Protein AF-A0A964Z6L9-F1 (afdb_monomer_lite)

pLDDT: mean 87.86, std 14.11, range [30.58, 98.31]

Secondary structure (DSSP, 8-state):
-----------------THHHHHHHTTTSPPPPPPPEEEEE-STT-EEEETTSS-EEE--TTSEEEEE--S-EEEE-TTB--EEE--SSEEE--PPBPPSS--TTPPPPPHHHHHHHHHHHHHHHHTSTTTTTTT-HHHHHHHHHHHHH-GGGHHHHHHHH-TTS-TTTTTT--GGG--STTSSS-HHHHHHEEEE-GGGBBTB-GGGTEEE---SSS--EEES-S---SSSEEE-GGGG-HHHHHHHHEEEETTEEEEEHHHHHHTSHHHHTT--HHHHHTTT-TT----S---EEEEEEEEETTEEEEEEEEE--S-SS-BT-SSTT-EEEEEEEETTEEEEEEEEEEEPSSGGG--EEEE-PBPTTPPEEEEEEPPTT--EEEEEEEEES-TT-GGG-EEEEEEEEE-

Radius of gyration: 30.62 Å; chains: 1; bounding box: 69×110×75 Å

Structure (mmCIF, N/CA/C/O backbone):
data_AF-A0A964Z6L9-F1
#
_entry.id   AF-A0A964Z6L9-F1
#
loop_
_atom_site.group_PDB
_atom_site.id
_atom_site.type_symbol
_atom_site.label_atom_id
_atom_site.label_alt_id
_atom_site.label_comp_id
_atom_site.label_asym_id
_atom_site.label_entity_id
_atom_site.label_seq_id
_atom_site.pdbx_PDB_ins_code
_atom_site.Cartn_x
_atom_site.Cartn_y
_atom_site.Cartn_z
_atom_site.occupancy
_atom_site.B_iso_or_equiv
_atom_site.auth_seq_id
_atom_site.auth_comp_id
_atom_site.auth_asym_id
_atom_site.auth_atom_id
_atom_site.pdbx_PDB_model_num
ATOM 1 N N . MET A 1 1 ? -45.376 83.317 0.426 1.00 34.62 1 MET A N 1
ATOM 2 C CA . MET A 1 1 ? -44.107 84.054 0.631 1.00 34.62 1 MET A CA 1
ATOM 3 C C . MET A 1 1 ? -43.036 83.016 0.926 1.00 34.62 1 MET A C 1
ATOM 5 O O . MET A 1 1 ? -43.216 82.331 1.920 1.00 34.62 1 MET A O 1
ATOM 9 N N . ARG A 1 2 ? -41.982 82.784 0.137 1.00 35.28 2 ARG A N 1
ATOM 10 C CA . ARG A 1 2 ? -41.525 83.241 -1.207 1.00 35.28 2 ARG A CA 1
ATOM 11 C C . ARG A 1 2 ? -41.020 81.946 -1.938 1.00 35.28 2 ARG A C 1
ATOM 13 O O . ARG A 1 2 ? -40.808 80.963 -1.239 1.00 35.28 2 ARG A O 1
ATOM 20 N N . GLN A 1 3 ? -41.036 81.758 -3.268 1.00 30.58 3 GLN A N 1
ATOM 21 C CA . GLN A 1 3 ? -40.054 82.269 -4.261 1.00 30.58 3 GLN A CA 1
ATOM 22 C C . GLN A 1 3 ? -38.593 82.180 -3.735 1.00 30.58 3 GLN A C 1
ATOM 24 O O . GLN A 1 3 ? -38.354 82.682 -2.641 1.00 30.58 3 GLN A O 1
ATOM 29 N N . GLU A 1 4 ? -37.572 81.563 -4.353 1.00 35.84 4 GLU A N 1
ATOM 30 C CA . GLU A 1 4 ? -37.291 80.914 -5.668 1.00 35.84 4 GLU A CA 1
ATOM 31 C C . GLU A 1 4 ? -36.112 79.886 -5.457 1.00 35.84 4 GLU A C 1
ATOM 33 O O . GLU A 1 4 ? -35.679 79.746 -4.313 1.00 35.84 4 GLU A O 1
ATOM 38 N N . ASP A 1 5 ? -35.538 79.086 -6.383 1.00 33.53 5 ASP A N 1
ATOM 39 C CA . ASP A 1 5 ? -35.621 78.963 -7.861 1.00 33.53 5 ASP A CA 1
ATOM 40 C C . ASP A 1 5 ? -35.208 77.547 -8.406 1.00 33.53 5 ASP A C 1
ATOM 42 O O . ASP A 1 5 ? -34.953 76.619 -7.636 1.00 33.53 5 ASP A O 1
ATOM 46 N N . LEU A 1 6 ? -35.088 77.406 -9.738 1.00 31.48 6 LEU A N 1
ATOM 47 C CA . LEU A 1 6 ? -34.403 76.367 -10.555 1.00 31.48 6 LEU A CA 1
ATOM 48 C C . LEU A 1 6 ? -33.521 77.078 -11.634 1.00 31.48 6 LEU A C 1
ATOM 50 O O . LEU A 1 6 ? -33.659 78.290 -11.764 1.00 31.48 6 LEU A O 1
ATOM 54 N N . PRO A 1 7 ? -32.741 76.424 -12.539 1.00 51.53 7 PRO A N 1
ATOM 55 C CA . PRO A 1 7 ? -32.040 75.121 -12.536 1.00 51.53 7 PRO A CA 1
ATOM 56 C C . PRO A 1 7 ? -30.558 75.178 -13.039 1.00 51.53 7 PRO A C 1
ATOM 58 O O . PRO A 1 7 ? -30.164 76.100 -13.738 1.00 51.53 7 PRO A O 1
ATOM 61 N N . GLU A 1 8 ? -29.786 74.096 -12.861 1.00 34.84 8 GLU A N 1
ATOM 62 C CA . GLU A 1 8 ? -28.625 73.680 -13.697 1.00 34.84 8 GLU A CA 1
ATOM 63 C C . GLU A 1 8 ? -28.384 72.166 -13.463 1.00 34.84 8 GLU A C 1
ATOM 65 O O . GLU A 1 8 ? -28.701 71.670 -12.387 1.00 34.84 8 GLU A O 1
ATOM 70 N N . SER A 1 9 ? -27.841 71.333 -14.360 1.00 35.91 9 SER A N 1
ATOM 71 C CA . SER A 1 9 ? -27.579 71.410 -15.809 1.00 35.91 9 SER A CA 1
ATOM 72 C C . SER A 1 9 ? -27.586 69.969 -16.386 1.00 35.91 9 SER A C 1
ATOM 74 O O . SER A 1 9 ? -27.585 68.989 -15.639 1.00 35.91 9 SER A O 1
ATOM 76 N N . GLN A 1 10 ? -27.653 69.797 -17.713 1.00 45.72 10 GLN A N 1
ATOM 77 C CA . GLN A 1 10 ? -27.764 68.469 -18.348 1.00 45.72 10 GLN A CA 1
ATOM 78 C C . GLN A 1 10 ? -26.408 67.766 -18.535 1.00 45.72 10 GLN A C 1
ATOM 80 O O . GLN A 1 10 ? -25.446 68.389 -18.970 1.00 45.72 10 GLN A O 1
ATOM 85 N N . THR A 1 11 ? -26.371 66.434 -18.409 1.00 40.00 11 THR A N 1
ATOM 86 C CA . THR A 1 11 ? -25.443 65.585 -19.189 1.00 40.00 11 THR A CA 1
ATOM 87 C C . THR A 1 11 ? -26.047 64.201 -19.450 1.00 40.00 11 THR A C 1
ATOM 89 O O . THR A 1 11 ? -26.235 63.398 -18.540 1.00 40.00 11 THR A O 1
ATOM 92 N N . MET A 1 12 ? -26.346 63.894 -20.717 1.00 38.06 12 MET A N 1
ATOM 93 C CA . MET A 1 12 ? -26.778 62.553 -21.129 1.00 38.06 12 MET A CA 1
ATOM 94 C C . MET A 1 12 ? -25.568 61.621 -21.257 1.00 38.06 12 MET A C 1
ATOM 96 O O . MET A 1 12 ? -24.729 61.809 -22.140 1.00 38.06 12 MET A O 1
ATOM 100 N N . SER A 1 13 ? -25.499 60.578 -20.427 1.00 43.12 13 SER A N 1
ATOM 101 C CA . SER A 1 13 ? -24.495 59.521 -20.592 1.00 43.12 13 SER A CA 1
ATOM 102 C C . SER A 1 13 ? -24.862 58.602 -21.762 1.00 43.12 13 SER A C 1
ATOM 104 O O . SER A 1 13 ? -25.957 58.037 -21.808 1.00 43.12 13 SER A O 1
ATOM 106 N N . ARG A 1 14 ? -23.950 58.453 -22.730 1.00 46.06 14 ARG A N 1
ATOM 107 C CA . ARG A 1 14 ? -24.129 57.581 -23.900 1.00 46.06 14 ARG A CA 1
ATOM 108 C C . ARG A 1 14 ? -23.769 56.137 -23.548 1.00 46.06 14 ARG A C 1
ATOM 110 O O . ARG A 1 14 ? -22.592 55.806 -23.429 1.00 46.06 14 ARG A O 1
ATOM 117 N N . LEU A 1 15 ? -24.769 55.261 -23.471 1.00 47.91 15 LEU A N 1
ATOM 118 C CA . LEU A 1 15 ? -24.557 53.812 -23.440 1.00 47.91 15 LEU A CA 1
ATOM 119 C C . LEU A 1 15 ? -24.082 53.322 -24.819 1.00 47.91 15 LEU A C 1
ATOM 121 O O . LEU A 1 15 ? -24.865 53.236 -25.763 1.00 47.91 15 LEU A O 1
ATOM 125 N N . ILE A 1 16 ? -22.794 52.992 -24.928 1.00 52.22 16 ILE A N 1
ATOM 126 C CA . ILE A 1 16 ? -22.222 52.290 -26.086 1.00 52.22 16 ILE A CA 1
ATOM 127 C C . ILE A 1 16 ? -22.441 50.778 -25.880 1.00 52.22 16 ILE A C 1
ATOM 129 O O . ILE A 1 16 ? -22.127 50.272 -24.800 1.00 52.22 16 ILE A O 1
ATOM 133 N N . PRO A 1 17 ? -22.962 50.025 -26.869 1.00 48.56 17 PRO A N 1
ATOM 134 C CA . PRO A 1 17 ? -23.224 48.600 -26.698 1.00 48.56 17 PRO A CA 1
ATOM 135 C C . PRO A 1 17 ? -21.918 47.792 -26.625 1.00 48.56 17 PRO A C 1
ATOM 137 O O . PRO A 1 17 ? -21.133 47.749 -27.573 1.00 48.56 17 PRO A O 1
ATOM 140 N N . LEU A 1 18 ? -21.730 47.085 -25.505 1.00 53.25 18 LEU A N 1
ATOM 141 C CA . LEU A 1 18 ? -20.549 46.272 -25.161 1.00 53.25 18 LEU A CA 1
ATOM 142 C C . LEU A 1 18 ? -20.172 45.169 -26.175 1.00 53.25 18 LEU A C 1
ATOM 144 O O . LEU A 1 18 ? -19.072 44.625 -26.101 1.00 53.25 18 LEU A O 1
ATOM 148 N N . PHE A 1 19 ? -21.040 44.854 -27.139 1.00 48.09 19 PHE A N 1
ATOM 149 C CA . PHE A 1 19 ? -20.823 43.786 -28.121 1.00 48.09 19 PHE A CA 1
ATOM 150 C C . PHE A 1 19 ? -19.698 44.053 -29.138 1.00 48.09 19 PHE A C 1
ATOM 152 O O . PHE A 1 19 ? -19.150 43.095 -29.676 1.00 48.09 19 PHE A O 1
ATOM 159 N N . PHE A 1 20 ? -19.314 45.310 -29.396 1.00 47.28 20 PHE A N 1
ATOM 160 C CA . PHE A 1 20 ? -18.262 45.608 -30.385 1.00 47.28 20 PHE A CA 1
ATOM 161 C C . PHE A 1 20 ? -16.825 45.557 -29.837 1.00 47.28 20 PHE A C 1
ATOM 163 O O . PHE A 1 20 ? -15.901 45.313 -30.613 1.00 47.28 20 PHE A O 1
ATOM 170 N N . LEU A 1 21 ? -16.602 45.733 -28.525 1.00 48.34 21 LEU A N 1
ATOM 171 C CA . LEU A 1 21 ? -15.239 45.695 -27.964 1.00 48.34 21 LEU A CA 1
ATOM 172 C C . LEU A 1 21 ? -14.665 44.274 -27.852 1.00 48.34 21 LEU A C 1
ATOM 174 O O . LEU A 1 21 ? -13.461 44.095 -28.029 1.00 48.34 21 LEU A O 1
ATOM 178 N N . ALA A 1 22 ? -15.501 43.259 -27.606 1.00 48.78 22 ALA A N 1
ATOM 179 C CA . ALA A 1 22 ? -15.040 41.873 -27.477 1.00 48.78 22 ALA A CA 1
ATOM 180 C C . ALA A 1 22 ? -14.385 41.344 -28.772 1.00 48.78 22 ALA A C 1
ATOM 182 O O . ALA A 1 22 ? -13.378 40.641 -28.721 1.00 48.78 22 ALA A O 1
ATOM 183 N N . SER A 1 23 ? -14.917 41.737 -29.933 1.00 50.16 23 SER A N 1
ATOM 184 C CA . SER A 1 23 ? -14.445 41.294 -31.252 1.00 50.16 23 SER A CA 1
ATOM 185 C C . SER A 1 23 ? -13.093 41.895 -31.656 1.00 50.16 23 SER A C 1
ATOM 187 O O . SER A 1 23 ? -12.329 41.258 -32.379 1.00 50.16 23 SER A O 1
ATOM 189 N N . LEU A 1 24 ? -12.782 43.110 -31.188 1.00 49.78 24 LEU A N 1
ATOM 190 C CA . LEU A 1 24 ? -11.546 43.831 -31.519 1.00 49.78 24 LEU A CA 1
ATOM 191 C C . LEU A 1 24 ? -10.354 43.419 -30.642 1.00 49.78 24 LEU A C 1
ATOM 193 O O . LEU A 1 24 ? -9.233 43.362 -31.144 1.00 49.78 24 LEU A O 1
ATOM 197 N N . LEU A 1 25 ? -10.570 43.055 -29.370 1.00 50.56 25 LEU A N 1
ATOM 198 C CA . LEU A 1 25 ? -9.478 42.547 -28.522 1.00 50.56 25 LEU A CA 1
ATOM 199 C C . LEU A 1 25 ? -8.945 41.178 -28.983 1.00 50.56 25 LEU A C 1
ATOM 201 O O . LEU A 1 25 ? -7.762 40.900 -28.802 1.00 50.56 25 LEU A O 1
ATOM 205 N N . ALA A 1 26 ? -9.772 40.351 -29.632 1.00 52.12 26 ALA A N 1
ATOM 206 C CA . ALA A 1 26 ? -9.345 39.055 -30.168 1.00 52.12 26 ALA A CA 1
ATOM 207 C C . ALA A 1 26 ? -8.292 39.162 -31.294 1.00 52.12 26 ALA A C 1
ATOM 209 O O . ALA A 1 26 ? -7.555 38.208 -31.524 1.00 52.12 26 ALA A O 1
ATOM 210 N N . TRP A 1 27 ? -8.197 40.315 -31.971 1.00 54.16 27 TRP A N 1
ATOM 211 C CA . TRP A 1 27 ? -7.223 40.580 -33.043 1.00 54.16 27 TRP A CA 1
ATOM 212 C C . TRP A 1 27 ? -5.925 41.253 -32.564 1.00 54.16 27 TRP A C 1
ATOM 214 O O . TRP A 1 27 ? -4.978 41.362 -33.338 1.00 54.16 27 TRP A O 1
ATOM 224 N N . LEU A 1 28 ? -5.868 41.702 -31.305 1.00 58.41 28 LEU A N 1
ATOM 225 C CA . LEU A 1 28 ? -4.694 42.363 -30.713 1.00 58.41 28 LEU A CA 1
ATOM 226 C C . LEU A 1 28 ? -3.825 41.422 -29.867 1.00 58.41 28 LEU A C 1
ATOM 228 O O . LEU A 1 28 ? -2.717 41.791 -29.478 1.00 58.41 28 LEU A O 1
ATOM 232 N N . LEU A 1 29 ? -4.294 40.201 -29.600 1.00 57.84 29 LEU A N 1
ATOM 233 C CA . LEU A 1 29 ? -3.448 39.148 -29.052 1.00 57.84 29 LEU A CA 1
ATOM 234 C C . LEU A 1 29 ? -2.549 38.604 -30.176 1.00 57.84 29 LEU A C 1
ATOM 236 O O . LEU A 1 29 ? -3.077 38.166 -31.201 1.00 57.84 29 LEU A O 1
ATOM 240 N N . PRO A 1 30 ? -1.210 38.598 -30.018 1.00 63.03 30 PRO A N 1
ATOM 241 C CA . PRO A 1 30 ? -0.343 37.952 -30.994 1.00 63.03 30 PRO A CA 1
ATOM 242 C C . PRO A 1 30 ? -0.731 36.470 -31.104 1.00 63.03 30 PRO A C 1
ATOM 244 O O . PRO A 1 30 ? -1.052 35.852 -30.081 1.00 63.03 30 PRO A O 1
ATOM 247 N N . PRO A 1 31 ? -0.704 35.874 -32.312 1.00 61.44 31 PRO A N 1
ATOM 248 C CA . PRO A 1 31 ? -1.025 34.465 -32.469 1.00 61.44 31 PRO A CA 1
ATOM 249 C C . PRO A 1 31 ? -0.101 33.650 -31.567 1.00 61.44 31 PRO A C 1
ATOM 251 O O . PRO A 1 31 ? 1.120 33.819 -31.617 1.00 61.44 31 PRO A O 1
ATOM 254 N N . SER A 1 32 ? -0.683 32.774 -30.743 1.00 58.72 32 SER A N 1
ATOM 255 C CA . SER A 1 32 ? 0.087 31.882 -29.878 1.00 58.72 32 SER A CA 1
ATOM 256 C C . SER A 1 32 ? 1.152 31.180 -30.728 1.00 58.72 32 SER A C 1
ATOM 258 O O . SER A 1 32 ? 0.800 30.661 -31.796 1.00 58.72 32 SER A O 1
ATOM 260 N N . PRO A 1 33 ? 2.437 31.187 -30.322 1.00 63.31 33 PRO A N 1
ATOM 261 C CA . PRO A 1 33 ? 3.499 30.621 -31.140 1.00 63.31 33 PRO A CA 1
ATOM 262 C C . PRO A 1 33 ? 3.138 29.176 -31.472 1.00 63.31 33 PRO A C 1
ATOM 264 O O . PRO A 1 33 ? 2.861 28.376 -30.575 1.00 63.31 33 PRO A O 1
ATOM 267 N N . ARG A 1 34 ? 3.072 28.857 -32.773 1.00 67.19 34 ARG A N 1
ATOM 268 C CA . ARG A 1 34 ? 2.702 27.509 -33.218 1.00 67.19 34 ARG A CA 1
ATOM 269 C C . ARG A 1 34 ? 3.668 26.520 -32.561 1.00 67.19 34 ARG A C 1
ATOM 271 O O . ARG A 1 34 ? 4.875 26.744 -32.670 1.00 67.19 34 ARG A O 1
ATOM 278 N N . PRO A 1 35 ? 3.180 25.452 -31.903 1.00 71.12 35 PRO A N 1
ATOM 279 C CA . PRO A 1 35 ? 4.064 24.492 -31.263 1.00 71.12 35 PRO A CA 1
ATOM 280 C C . PRO A 1 35 ? 5.038 23.938 -32.303 1.00 71.12 35 PRO A C 1
ATOM 282 O O . PRO A 1 35 ? 4.626 23.445 -33.356 1.00 71.12 35 PRO A O 1
ATOM 285 N N . VAL A 1 36 ? 6.334 24.059 -32.021 1.00 84.06 36 VAL A N 1
ATOM 286 C CA . VAL A 1 36 ? 7.378 23.436 -32.832 1.00 84.06 36 VAL A CA 1
ATOM 287 C C . VAL A 1 36 ? 7.274 21.935 -32.598 1.00 84.06 36 VAL A C 1
ATOM 289 O O . VAL A 1 36 ? 7.329 21.480 -31.457 1.00 84.06 36 VAL A O 1
ATOM 292 N N . TRP A 1 37 ? 7.084 21.166 -33.666 1.00 88.44 37 TRP A N 1
ATOM 293 C CA . TRP A 1 37 ? 6.922 19.717 -33.587 1.00 88.44 37 TRP A CA 1
ATOM 294 C C . TRP A 1 37 ? 8.240 19.015 -33.895 1.00 88.44 37 TRP A C 1
ATOM 296 O O . TRP A 1 37 ? 8.807 19.182 -34.975 1.00 88.44 37 TRP A O 1
ATOM 306 N N . VAL A 1 38 ? 8.690 18.181 -32.964 1.00 89.19 38 VAL A N 1
ATOM 307 C CA . VAL A 1 38 ? 9.816 17.269 -33.144 1.00 89.19 38 VAL A CA 1
ATOM 308 C C . VAL A 1 38 ? 9.285 15.946 -33.681 1.00 89.19 38 VAL A C 1
ATOM 310 O O . VAL A 1 38 ? 8.352 15.353 -33.132 1.00 89.19 38 VAL A O 1
ATOM 313 N N . ARG A 1 39 ? 9.893 15.476 -34.771 1.00 92.19 39 ARG A N 1
ATOM 314 C CA . ARG A 1 39 ? 9.650 14.142 -35.328 1.00 92.19 39 ARG A CA 1
ATOM 315 C C . ARG A 1 39 ? 10.741 13.195 -34.852 1.00 92.19 39 ARG A C 1
ATOM 317 O O . ARG A 1 39 ? 11.868 13.612 -34.584 1.00 92.19 39 ARG A O 1
ATOM 324 N N . GLY A 1 40 ? 10.433 11.910 -34.774 1.00 94.12 40 GLY A N 1
ATOM 325 C CA . GLY A 1 40 ? 11.446 10.939 -34.397 1.00 94.12 40 GLY A CA 1
ATOM 326 C C . GLY A 1 40 ? 11.082 9.501 -34.703 1.00 94.12 40 GLY A C 1
ATOM 327 O O . GLY A 1 40 ? 9.993 9.208 -35.194 1.00 94.12 40 GLY A O 1
ATOM 328 N N . HIS A 1 41 ? 12.036 8.624 -34.402 1.00 96.81 41 HIS A N 1
ATOM 329 C CA . HIS A 1 41 ? 11.893 7.179 -34.482 1.00 96.81 41 HIS A CA 1
ATOM 330 C C . HIS A 1 41 ? 12.166 6.520 -33.126 1.00 96.81 41 HIS A C 1
ATOM 332 O O . HIS A 1 41 ? 13.181 6.799 -32.488 1.00 96.81 41 HIS A O 1
ATOM 338 N N . ALA A 1 42 ? 11.286 5.609 -32.732 1.00 97.44 42 ALA A N 1
ATOM 339 C CA . ALA A 1 42 ? 11.429 4.657 -31.636 1.00 97.44 42 ALA A CA 1
ATOM 340 C C . ALA A 1 42 ? 10.971 3.265 -32.136 1.00 97.44 42 ALA A C 1
ATOM 342 O O . ALA A 1 42 ? 10.427 3.174 -33.237 1.00 97.44 42 ALA A O 1
ATOM 343 N N . PRO A 1 43 ? 11.179 2.163 -31.398 1.00 97.81 43 PRO A N 1
ATOM 344 C CA . PRO A 1 43 ? 10.560 0.878 -31.724 1.00 97.81 43 PRO A CA 1
ATOM 345 C C . PRO A 1 43 ? 9.026 0.997 -31.853 1.00 97.81 43 PRO A C 1
ATOM 347 O O . PRO A 1 43 ? 8.419 1.714 -31.054 1.00 97.81 43 PRO A O 1
ATOM 350 N N . PRO A 1 44 ? 8.384 0.320 -32.826 1.00 98.06 44 PRO A N 1
ATOM 351 C CA . PRO A 1 44 ? 6.930 0.343 -32.987 1.00 98.06 44 PRO A CA 1
ATOM 352 C C . PRO A 1 44 ? 6.180 0.002 -31.696 1.00 98.06 44 PRO A C 1
ATOM 354 O O . PRO A 1 44 ? 6.569 -0.910 -30.967 1.00 98.06 44 PRO A O 1
ATOM 357 N N . GLY A 1 45 ? 5.108 0.741 -31.407 1.00 97.88 45 GLY A N 1
ATOM 358 C CA . GLY A 1 45 ? 4.313 0.576 -30.187 1.00 97.88 45 GLY A CA 1
ATOM 359 C C . GLY A 1 45 ? 4.944 1.141 -28.907 1.00 97.88 45 GLY A C 1
ATOM 360 O O . GLY A 1 45 ? 4.291 1.106 -27.867 1.00 97.88 45 GLY A O 1
ATOM 361 N N . ALA A 1 46 ? 6.167 1.685 -28.947 1.00 98.25 46 ALA A N 1
ATOM 362 C CA . ALA A 1 46 ? 6.759 2.349 -27.786 1.00 98.25 46 ALA A CA 1
ATOM 363 C C . ALA A 1 46 ? 5.986 3.626 -27.415 1.00 98.25 46 ALA A C 1
ATOM 365 O O . ALA A 1 46 ? 5.649 4.439 -28.281 1.00 98.25 46 ALA A O 1
ATOM 366 N N . THR A 1 47 ? 5.762 3.827 -26.118 1.00 98.25 47 THR A N 1
ATOM 367 C CA . THR A 1 47 ? 5.233 5.075 -25.562 1.00 98.25 47 THR A CA 1
ATOM 368 C C . THR A 1 47 ? 6.372 6.079 -25.477 1.00 98.25 47 THR A C 1
ATOM 370 O O . THR A 1 47 ? 7.344 5.852 -24.759 1.00 98.25 47 THR A O 1
ATOM 373 N N . VAL A 1 48 ? 6.258 7.188 -26.203 1.00 97.69 48 VAL A N 1
ATOM 374 C CA . VAL A 1 48 ? 7.247 8.269 -26.249 1.00 97.69 48 VAL A CA 1
ATOM 375 C C . VAL A 1 48 ? 6.691 9.498 -25.534 1.00 97.69 48 VAL A C 1
ATOM 377 O O . VAL A 1 48 ? 5.585 9.940 -25.844 1.00 97.69 48 VAL A O 1
ATOM 380 N N . ARG A 1 49 ? 7.452 10.077 -24.600 1.00 97.19 49 ARG A N 1
ATOM 381 C CA . ARG A 1 49 ? 7.041 11.226 -23.774 1.00 97.19 49 ARG A CA 1
ATOM 382 C C . ARG A 1 49 ? 8.092 12.338 -23.795 1.00 97.19 49 ARG A C 1
ATOM 384 O O . ARG A 1 49 ? 9.287 12.061 -23.683 1.00 97.19 49 ARG A O 1
ATOM 391 N N . VAL A 1 50 ? 7.655 13.601 -23.858 1.00 95.81 50 VAL A N 1
ATOM 392 C CA . VAL A 1 50 ? 8.500 14.743 -23.453 1.00 95.81 50 VAL A CA 1
ATOM 393 C C . VAL A 1 50 ? 8.597 14.716 -21.928 1.00 95.81 50 VAL A C 1
ATOM 395 O O . VAL A 1 50 ? 7.579 14.891 -21.251 1.00 95.81 50 VAL A O 1
ATOM 398 N N . LYS A 1 51 ? 9.789 14.427 -21.398 1.00 95.69 51 LYS A N 1
ATOM 399 C CA . LYS A 1 51 ? 10.014 14.061 -19.989 1.00 95.69 51 LYS A CA 1
ATOM 400 C C . LYS A 1 51 ? 9.385 15.065 -19.015 1.00 95.69 51 LYS A C 1
ATOM 402 O O . LYS A 1 51 ? 9.476 16.269 -19.236 1.00 95.69 51 LYS A O 1
ATOM 407 N N . ASN A 1 52 ? 8.783 14.573 -17.930 1.00 94.31 52 ASN A N 1
ATOM 408 C CA . ASN A 1 52 ? 8.054 15.355 -16.924 1.00 94.31 52 ASN A CA 1
ATOM 409 C C . ASN A 1 52 ? 6.823 16.130 -17.455 1.00 94.31 52 ASN A C 1
ATOM 411 O O . ASN A 1 52 ? 6.348 17.046 -16.785 1.00 94.31 52 ASN A O 1
ATOM 415 N N . THR A 1 53 ? 6.267 15.777 -18.622 1.00 94.62 53 THR A N 1
ATOM 416 C CA . THR A 1 53 ? 5.056 16.425 -19.166 1.00 94.62 53 THR A CA 1
ATOM 417 C C . THR A 1 53 ? 3.958 15.426 -19.538 1.00 94.62 53 THR A C 1
ATOM 419 O O . THR A 1 53 ? 4.184 14.222 -19.684 1.00 94.62 53 THR A O 1
ATOM 422 N N . HIS A 1 54 ? 2.749 15.939 -19.778 1.00 95.06 54 HIS A N 1
ATOM 423 C CA . HIS A 1 54 ? 1.637 15.156 -20.322 1.00 95.06 54 HIS A CA 1
ATOM 424 C C . HIS A 1 54 ? 1.731 14.916 -21.842 1.00 95.06 54 HIS A C 1
ATOM 426 O O . HIS A 1 54 ? 0.903 14.185 -22.382 1.00 95.06 54 HIS A O 1
ATOM 432 N N . HIS A 1 55 ? 2.727 15.475 -22.541 1.00 95.81 55 HIS A N 1
ATOM 433 C CA . HIS A 1 55 ? 2.893 15.282 -23.981 1.00 95.81 55 HIS A CA 1
ATOM 434 C C . HIS A 1 55 ? 3.454 13.890 -24.283 1.00 95.81 55 HIS A C 1
ATOM 436 O O . HIS A 1 55 ? 4.637 13.617 -24.070 1.00 95.81 55 HIS A O 1
ATOM 442 N N . VAL A 1 56 ? 2.576 13.020 -24.782 1.00 96.81 56 VAL A N 1
ATOM 443 C CA . VAL A 1 56 ? 2.839 11.607 -25.059 1.00 96.81 56 VAL A CA 1
ATOM 444 C C . VAL A 1 56 ? 2.323 11.221 -26.448 1.00 96.81 56 VAL A C 1
ATOM 446 O O . VAL A 1 56 ? 1.304 11.734 -26.904 1.00 96.81 56 VAL A O 1
ATOM 449 N N . SER A 1 57 ? 3.040 10.326 -27.121 1.00 96.81 57 SER A N 1
ATOM 450 C CA . SER A 1 57 ? 2.692 9.728 -28.413 1.00 96.81 57 SER A CA 1
ATOM 451 C C . SER A 1 57 ? 3.059 8.250 -28.372 1.00 96.81 57 SER A C 1
ATOM 453 O O . SER A 1 57 ? 4.038 7.878 -27.733 1.00 96.81 57 SER A O 1
ATOM 455 N N . ILE A 1 58 ? 2.330 7.408 -29.097 1.00 97.94 58 ILE A N 1
ATOM 456 C CA . ILE A 1 58 ? 2.765 6.034 -29.379 1.00 97.94 58 ILE A CA 1
ATOM 457 C C . ILE A 1 58 ? 3.501 6.049 -30.725 1.00 97.94 58 ILE A C 1
ATOM 459 O O . ILE A 1 58 ? 3.111 6.794 -31.627 1.00 97.94 58 ILE A O 1
ATOM 463 N N . ALA A 1 59 ? 4.586 5.288 -30.849 1.00 97.88 59 ALA A N 1
ATOM 464 C CA . ALA A 1 59 ? 5.300 5.115 -32.111 1.00 97.88 59 ALA A CA 1
ATOM 465 C C . ALA A 1 59 ? 4.508 4.209 -33.075 1.00 97.88 59 ALA A C 1
ATOM 467 O O . ALA A 1 59 ? 4.051 3.135 -32.680 1.00 97.88 59 ALA A O 1
ATOM 468 N N . ASP A 1 60 ? 4.352 4.630 -34.334 1.00 98.00 60 ASP A N 1
ATOM 469 C CA . ASP A 1 60 ? 3.580 3.901 -35.350 1.00 98.00 60 ASP A CA 1
ATOM 470 C C . ASP A 1 60 ? 4.240 2.571 -35.782 1.00 98.00 60 ASP A C 1
ATOM 472 O O . ASP A 1 60 ? 5.316 2.198 -35.311 1.00 98.00 60 ASP A O 1
ATOM 476 N N . ALA A 1 61 ? 3.617 1.843 -36.715 1.00 97.81 61 ALA A N 1
ATOM 477 C CA . ALA A 1 61 ? 4.152 0.583 -37.249 1.00 97.81 61 ALA A CA 1
ATOM 478 C C . ALA A 1 61 ? 5.538 0.714 -37.930 1.00 97.81 61 ALA A C 1
ATOM 480 O O . ALA A 1 61 ? 6.257 -0.272 -38.060 1.00 97.81 61 ALA A O 1
ATOM 481 N N . HIS A 1 62 ? 5.936 1.927 -38.328 1.00 97.38 62 HIS A N 1
ATOM 482 C CA . HIS A 1 62 ? 7.251 2.273 -38.884 1.00 97.38 62 HIS A CA 1
ATOM 483 C C . HIS A 1 62 ? 8.174 2.921 -37.829 1.00 97.38 62 HIS A C 1
ATOM 485 O O . HIS A 1 62 ? 9.230 3.478 -38.159 1.00 97.38 62 HIS A O 1
ATOM 491 N N . GLY A 1 63 ? 7.764 2.891 -36.559 1.00 97.31 63 GLY A N 1
ATOM 492 C CA . GLY A 1 63 ? 8.457 3.477 -35.423 1.00 97.31 63 GLY A CA 1
ATOM 493 C C . GLY A 1 63 ? 8.371 5.002 -35.330 1.00 97.31 63 GLY A C 1
ATOM 494 O O . GLY A 1 63 ? 9.067 5.595 -34.511 1.00 97.31 63 GLY A O 1
ATOM 495 N N . ARG A 1 64 ? 7.582 5.674 -36.173 1.00 97.44 64 ARG A N 1
ATOM 496 C CA . ARG A 1 64 ? 7.522 7.141 -36.235 1.00 97.44 64 ARG A CA 1
ATOM 497 C C . ARG A 1 64 ? 6.664 7.699 -35.107 1.00 97.44 64 ARG A C 1
ATOM 499 O O . ARG A 1 64 ? 5.588 7.179 -34.828 1.00 97.44 64 ARG A O 1
ATOM 506 N N . PHE A 1 65 ? 7.096 8.808 -34.519 1.00 96.06 65 PHE A N 1
ATOM 507 C CA . PHE A 1 65 ? 6.290 9.598 -33.585 1.00 96.06 65 PHE A CA 1
ATOM 508 C C . PHE A 1 65 ? 6.401 11.097 -33.890 1.00 96.06 65 PHE A C 1
ATOM 510 O O . PHE A 1 65 ? 7.275 11.544 -34.641 1.00 96.06 65 PHE A O 1
ATOM 517 N N . THR A 1 66 ? 5.505 11.896 -33.312 1.00 95.00 66 THR A N 1
ATOM 518 C CA . THR A 1 66 ? 5.566 13.363 -33.365 1.00 95.00 66 THR A CA 1
ATOM 519 C C . THR A 1 66 ? 5.084 13.940 -32.038 1.00 95.00 66 THR A C 1
ATOM 521 O O . THR A 1 66 ? 4.039 13.549 -31.530 1.00 95.00 66 THR A O 1
ATOM 524 N N . LEU A 1 67 ? 5.871 14.848 -31.465 1.00 94.50 67 LEU A N 1
ATOM 525 C CA . LEU A 1 67 ? 5.641 15.471 -30.158 1.00 94.50 67 LEU A CA 1
ATOM 526 C C . LEU A 1 67 ? 6.008 16.960 -30.222 1.00 94.50 67 LEU A C 1
ATOM 528 O O . LEU A 1 67 ? 6.787 17.344 -31.098 1.00 94.50 67 LEU A O 1
ATOM 532 N N . PRO A 1 68 ? 5.479 17.819 -29.333 1.00 93.44 68 PRO A N 1
ATOM 533 C CA . PRO A 1 68 ? 5.986 19.180 -29.213 1.00 93.44 68 PRO A CA 1
ATOM 534 C C . PRO A 1 68 ? 7.464 19.166 -28.794 1.00 93.44 68 PRO A C 1
ATOM 536 O O . PRO A 1 68 ? 7.956 18.202 -28.203 1.00 93.44 68 PRO A O 1
ATOM 539 N N . GLN A 1 69 ? 8.178 20.240 -29.115 1.00 90.94 69 GLN A N 1
ATOM 540 C CA . GLN A 1 69 ? 9.568 20.430 -28.724 1.00 90.94 69 GLN A CA 1
ATOM 541 C C . GLN A 1 69 ? 9.721 20.395 -27.198 1.00 90.94 69 GLN A C 1
ATOM 543 O O . GLN A 1 69 ? 8.923 20.965 -26.458 1.00 90.94 69 GLN A O 1
ATOM 548 N N . GLY A 1 70 ? 10.793 19.751 -26.745 1.00 90.31 70 GLY A N 1
ATOM 549 C CA . GLY A 1 70 ? 11.218 19.722 -25.354 1.00 90.31 70 GLY A CA 1
ATOM 550 C C . GLY A 1 70 ? 12.718 19.460 -25.256 1.00 90.31 70 GLY A C 1
ATOM 551 O O . GLY A 1 70 ? 13.390 19.232 -26.263 1.00 90.31 70 GLY A O 1
ATOM 552 N N . GLU A 1 71 ? 13.248 19.507 -24.039 1.00 90.75 71 GLU A N 1
ATOM 553 C CA . GLU A 1 71 ? 14.680 19.311 -23.768 1.00 90.75 71 GLU A CA 1
ATOM 554 C C . GLU A 1 71 ? 15.096 17.836 -23.828 1.00 90.75 71 GLU A C 1
ATOM 556 O O . GLU A 1 71 ? 16.237 17.502 -24.167 1.00 90.75 71 GLU A O 1
ATOM 561 N N . ARG A 1 72 ? 14.169 16.938 -23.474 1.00 94.81 72 ARG A N 1
ATOM 562 C CA . ARG A 1 72 ? 14.431 15.508 -23.342 1.00 94.81 72 ARG A CA 1
ATOM 563 C C . ARG A 1 72 ? 13.197 14.676 -23.664 1.00 94.81 72 ARG A C 1
ATOM 565 O O . ARG A 1 72 ? 12.112 14.901 -23.128 1.00 94.81 72 ARG A O 1
ATOM 572 N N . PHE A 1 73 ? 13.398 13.689 -24.524 1.00 96.25 73 PHE A N 1
ATOM 573 C CA . PHE A 1 73 ? 12.404 12.716 -24.945 1.00 96.25 73 PHE A CA 1
ATOM 574 C C . PHE A 1 73 ? 12.768 11.368 -24.345 1.00 96.25 73 PHE A C 1
ATOM 576 O O . PHE A 1 73 ? 13.936 10.985 -24.345 1.00 96.25 73 PHE A O 1
ATOM 583 N N . THR A 1 74 ? 11.768 10.651 -23.858 1.00 97.81 74 THR A N 1
ATOM 584 C CA . THR A 1 74 ? 11.906 9.305 -23.296 1.00 97.81 74 THR A CA 1
ATOM 585 C C . THR A 1 74 ? 11.056 8.338 -24.097 1.00 97.81 74 THR A C 1
ATOM 587 O O . THR A 1 74 ? 10.045 8.748 -24.668 1.00 97.81 74 THR A O 1
ATOM 590 N N . ALA A 1 75 ? 11.462 7.073 -24.164 1.00 98.00 75 ALA A N 1
ATOM 591 C CA . ALA A 1 75 ? 10.630 6.008 -24.700 1.00 98.00 75 ALA A CA 1
ATOM 592 C C . ALA A 1 75 ? 10.645 4.786 -23.783 1.00 98.00 75 ALA A C 1
ATOM 594 O O . ALA A 1 75 ? 11.703 4.356 -23.318 1.00 98.00 75 ALA A O 1
ATOM 595 N N . SER A 1 76 ? 9.463 4.210 -23.586 1.00 98.19 76 SER A N 1
ATOM 596 C CA . SER A 1 76 ? 9.235 2.973 -22.845 1.00 98.19 76 SER A CA 1
ATOM 597 C C . SER A 1 76 ? 8.471 1.964 -23.706 1.00 98.19 76 SER A C 1
ATOM 599 O O . SER A 1 76 ? 7.654 2.322 -24.557 1.00 98.19 76 SER A O 1
ATOM 601 N N . LEU A 1 77 ? 8.757 0.681 -23.499 1.00 97.88 77 LEU A N 1
ATOM 602 C CA . LEU A 1 77 ? 8.071 -0.442 -24.133 1.00 97.88 77 LEU A CA 1
ATOM 603 C C . LEU A 1 77 ? 8.112 -1.623 -23.162 1.00 97.88 77 LEU A C 1
ATOM 605 O O . LEU A 1 77 ? 9.105 -1.808 -22.456 1.00 97.88 77 LEU A O 1
ATOM 609 N N . ALA A 1 78 ? 7.056 -2.435 -23.126 1.00 96.19 78 ALA A N 1
ATOM 610 C CA . ALA A 1 78 ? 7.050 -3.650 -22.316 1.00 96.19 78 ALA A CA 1
ATOM 611 C C . ALA A 1 78 ? 8.246 -4.556 -22.680 1.00 96.19 78 ALA A C 1
ATOM 613 O O . ALA A 1 78 ? 8.636 -4.656 -23.847 1.00 96.19 78 ALA A O 1
ATOM 614 N N . GLY A 1 79 ? 8.861 -5.189 -21.679 1.00 96.81 79 GLY A N 1
ATOM 615 C CA . GLY A 1 79 ? 10.050 -6.025 -21.887 1.00 96.81 79 GLY A CA 1
ATOM 616 C C . GLY A 1 79 ? 11.349 -5.255 -22.170 1.00 96.81 79 GLY A C 1
ATOM 617 O O . GLY A 1 79 ? 12.339 -5.886 -22.539 1.00 96.81 79 GLY A O 1
ATOM 618 N N . HIS A 1 80 ? 11.376 -3.926 -22.009 1.00 98.12 80 HIS A N 1
ATOM 619 C CA . HIS A 1 80 ? 12.552 -3.093 -22.277 1.00 98.12 80 HIS A CA 1
ATOM 620 C C . HIS A 1 80 ? 12.863 -2.093 -21.151 1.00 98.12 80 HIS A C 1
ATOM 622 O O . HIS A 1 80 ? 11.969 -1.646 -20.433 1.00 98.12 80 HIS A O 1
ATOM 628 N N . PHE A 1 81 ? 14.137 -1.706 -21.048 1.00 98.31 81 PHE A N 1
ATOM 629 C CA . PHE A 1 81 ? 14.578 -0.551 -20.262 1.00 98.31 81 PHE A CA 1
ATOM 630 C C . PHE A 1 81 ? 14.071 0.752 -20.893 1.00 98.31 81 PHE A C 1
ATOM 632 O O . PHE A 1 81 ? 14.072 0.898 -22.121 1.00 98.31 81 PHE A O 1
ATOM 639 N N . ILE A 1 82 ? 13.690 1.716 -20.056 1.00 98.31 82 ILE A N 1
ATOM 640 C CA . ILE A 1 82 ? 13.343 3.073 -20.484 1.00 98.31 82 ILE A CA 1
ATOM 641 C C . ILE A 1 82 ? 14.615 3.762 -20.989 1.00 98.31 82 ILE A C 1
ATOM 643 O O . ILE A 1 82 ? 15.664 3.745 -20.346 1.00 98.31 82 ILE A O 1
ATOM 647 N N . THR A 1 83 ? 14.515 4.383 -22.161 1.00 97.38 83 THR A N 1
ATOM 648 C CA . THR A 1 83 ? 15.613 5.108 -22.813 1.00 97.38 83 THR A CA 1
ATOM 649 C C . THR A 1 83 ? 15.264 6.585 -22.947 1.00 97.38 83 THR A C 1
ATOM 651 O O . THR A 1 83 ? 14.083 6.940 -22.974 1.00 97.38 83 THR A O 1
ATOM 654 N N . GLY A 1 84 ? 16.263 7.454 -23.094 1.00 95.75 84 GLY A N 1
ATOM 655 C CA . GLY A 1 84 ? 16.014 8.874 -23.320 1.00 95.75 84 GLY A CA 1
ATOM 656 C C . GLY A 1 84 ? 17.134 9.611 -24.041 1.00 95.75 84 GLY A C 1
ATOM 657 O O . GLY A 1 84 ? 18.319 9.332 -23.860 1.00 95.75 84 GLY A O 1
ATOM 658 N N . ALA A 1 85 ? 16.737 10.585 -24.856 1.00 94.50 85 ALA A N 1
ATOM 659 C CA . ALA A 1 85 ? 17.609 11.391 -25.698 1.00 94.50 85 ALA A CA 1
ATOM 660 C C . ALA A 1 85 ? 17.205 12.870 -25.651 1.00 94.50 85 ALA A C 1
ATOM 662 O O . ALA A 1 85 ? 16.027 13.211 -25.527 1.00 94.50 85 ALA A O 1
ATOM 663 N N . SER A 1 86 ? 18.191 13.751 -25.789 1.00 91.94 86 SER A N 1
ATOM 664 C CA . SER A 1 86 ? 17.994 15.197 -25.918 1.00 91.94 86 SER A CA 1
ATOM 665 C C . SER A 1 86 ? 18.200 15.636 -27.368 1.00 91.94 86 SER A C 1
ATOM 667 O O . SER A 1 86 ? 18.980 15.027 -28.098 1.00 91.94 86 SER A O 1
ATOM 669 N N . GLY A 1 87 ? 17.491 16.681 -27.795 1.00 79.69 87 GLY A N 1
ATOM 670 C CA . GLY A 1 87 ? 17.583 17.228 -29.151 1.00 79.69 87 GLY A CA 1
ATOM 671 C C . GLY A 1 87 ? 16.332 18.005 -29.562 1.00 79.69 87 GLY A C 1
ATOM 672 O O . GLY A 1 87 ? 15.313 17.961 -28.879 1.00 79.69 87 GLY A O 1
ATOM 673 N N . HIS A 1 88 ? 16.406 18.729 -30.683 1.00 72.56 88 HIS A N 1
ATOM 674 C CA . HIS A 1 88 ? 15.399 19.746 -31.035 1.00 72.56 88 HIS A CA 1
ATOM 675 C C . HIS A 1 88 ? 14.799 19.632 -32.448 1.00 72.56 88 HIS A C 1
ATOM 677 O O . HIS A 1 88 ? 13.966 20.457 -32.806 1.00 72.56 88 HIS A O 1
ATOM 683 N N . ALA A 1 89 ? 15.195 18.640 -33.256 1.00 73.75 89 ALA A N 1
ATOM 684 C CA . ALA A 1 89 ? 14.741 18.517 -34.651 1.00 73.75 89 ALA A CA 1
ATOM 685 C C . ALA A 1 89 ? 14.324 17.089 -35.035 1.00 73.75 89 ALA A C 1
ATOM 687 O O . ALA A 1 89 ? 13.175 16.857 -35.411 1.00 73.75 89 ALA A O 1
ATOM 688 N N . SER A 1 90 ? 15.245 16.128 -34.912 1.00 84.62 90 SER A N 1
ATOM 689 C CA . SER A 1 90 ? 15.001 14.711 -35.194 1.00 84.62 90 SER A CA 1
ATOM 690 C C . SER A 1 90 ? 15.563 13.856 -34.066 1.00 84.62 90 SER A C 1
ATOM 692 O O . SER A 1 90 ? 16.758 13.914 -33.787 1.00 84.62 90 SER A O 1
ATOM 694 N N . ILE A 1 91 ? 14.710 13.055 -33.431 1.00 92.31 91 ILE A N 1
ATOM 695 C CA . ILE A 1 91 ? 15.074 12.201 -32.294 1.00 92.31 91 ILE A CA 1
ATOM 696 C C . ILE A 1 91 ? 15.075 10.731 -32.720 1.00 92.31 91 ILE A C 1
ATOM 698 O O . ILE A 1 91 ? 14.150 10.269 -33.385 1.00 92.31 91 ILE A O 1
ATOM 702 N N . ARG A 1 92 ? 16.091 9.968 -32.307 1.00 94.38 92 ARG A N 1
ATOM 703 C CA . ARG A 1 92 ? 16.106 8.504 -32.422 1.00 94.38 92 ARG A CA 1
ATOM 704 C C . ARG A 1 92 ? 16.285 7.899 -31.036 1.00 94.38 92 ARG A C 1
ATOM 706 O O . ARG A 1 92 ? 17.278 8.173 -30.374 1.00 94.38 92 ARG A O 1
ATOM 713 N N . LEU A 1 93 ? 15.324 7.083 -30.621 1.00 95.94 93 LEU A N 1
ATOM 714 C CA . LEU A 1 93 ? 15.320 6.371 -29.347 1.00 95.94 93 LEU A CA 1
ATOM 715 C C . LEU A 1 93 ? 15.490 4.879 -29.636 1.00 95.94 93 LEU A C 1
ATOM 717 O O . LEU A 1 93 ? 14.787 4.312 -30.471 1.00 95.94 93 LEU A O 1
ATOM 721 N N . THR A 1 94 ? 16.438 4.242 -28.957 1.00 95.62 94 THR A N 1
ATOM 722 C CA . THR A 1 94 ? 16.685 2.797 -29.041 1.00 95.62 94 THR A CA 1
ATOM 723 C C . THR A 1 94 ? 16.558 2.205 -27.650 1.00 95.62 94 THR A C 1
ATOM 725 O O . THR A 1 94 ? 17.199 2.692 -26.716 1.00 95.62 94 THR A O 1
ATOM 728 N N . LEU A 1 95 ? 15.727 1.174 -27.512 1.00 96.69 95 LEU A N 1
ATOM 729 C CA . LEU A 1 95 ? 15.481 0.514 -26.238 1.00 96.69 95 LEU A CA 1
ATOM 730 C C . LEU A 1 95 ? 16.288 -0.781 -26.144 1.00 96.69 95 LEU A C 1
ATOM 732 O O . LEU A 1 95 ? 16.350 -1.562 -27.093 1.00 96.69 95 LEU A O 1
ATOM 736 N N . LYS A 1 96 ? 16.882 -1.009 -24.975 1.00 96.81 96 LYS A N 1
ATOM 737 C CA . LYS A 1 96 ? 17.556 -2.257 -24.612 1.00 96.81 96 LYS A CA 1
ATOM 738 C C . LYS A 1 96 ? 16.513 -3.212 -24.029 1.00 96.81 96 LYS A C 1
ATOM 740 O O . LYS A 1 96 ? 15.731 -2.803 -23.175 1.00 96.81 96 LYS A O 1
ATOM 745 N N . ALA A 1 97 ? 16.495 -4.466 -24.472 1.00 97.56 97 ALA A N 1
ATOM 746 C CA . ALA A 1 97 ? 15.627 -5.485 -23.883 1.00 97.56 97 ALA A CA 1
ATOM 747 C C . ALA A 1 97 ? 16.036 -5.799 -22.430 1.00 97.56 97 ALA A C 1
ATOM 749 O O . ALA A 1 97 ? 17.216 -5.720 -22.076 1.00 97.56 97 ALA A O 1
ATOM 750 N N . LEU A 1 98 ? 15.058 -6.165 -21.602 1.00 97.88 98 LEU A N 1
ATOM 751 C CA . LEU A 1 98 ? 15.285 -6.673 -20.247 1.00 97.88 98 LEU A CA 1
ATOM 752 C C . LEU A 1 98 ? 15.939 -8.072 -20.281 1.00 97.88 98 LEU A C 1
ATOM 754 O O . LEU A 1 98 ? 15.917 -8.740 -21.323 1.00 97.88 98 LEU A O 1
ATOM 758 N N . PRO A 1 99 ? 16.521 -8.547 -19.160 1.00 97.31 99 PRO A N 1
ATOM 759 C CA . PRO A 1 99 ? 16.930 -9.943 -19.023 1.00 97.31 99 PRO A CA 1
ATOM 760 C C . PRO A 1 99 ? 15.772 -10.904 -19.335 1.00 97.31 99 PRO A C 1
ATOM 762 O O . PRO A 1 99 ? 14.614 -10.608 -19.056 1.00 97.31 99 PRO A O 1
ATOM 765 N N . LYS A 1 100 ? 16.076 -12.073 -19.911 1.00 95.12 100 LYS A N 1
ATOM 766 C CA . LYS A 1 100 ? 15.061 -13.105 -20.213 1.00 95.12 100 LYS A CA 1
ATOM 767 C C . LYS A 1 100 ? 14.721 -14.004 -19.021 1.00 95.12 100 LYS A C 1
ATOM 769 O O . LYS A 1 100 ? 13.719 -14.711 -19.066 1.00 95.12 100 LYS A O 1
ATOM 774 N N . HIS A 1 101 ? 15.575 -14.005 -18.002 1.00 95.56 101 HIS A N 1
ATOM 775 C CA . HIS A 1 101 ? 15.514 -14.883 -16.841 1.00 95.56 101 HIS A CA 1
ATOM 776 C C . HIS A 1 101 ? 15.888 -14.082 -15.590 1.00 95.56 101 HIS A C 1
ATOM 778 O O . HIS A 1 101 ? 16.706 -13.164 -15.678 1.00 95.56 101 HIS A O 1
ATOM 784 N N . ASP A 1 102 ? 15.272 -14.435 -14.464 1.00 96.44 102 ASP A N 1
ATOM 785 C CA . ASP A 1 102 ? 15.613 -13.951 -13.124 1.00 96.44 102 ASP A CA 1
ATOM 786 C C . ASP A 1 102 ? 16.937 -14.578 -12.664 1.00 96.44 102 ASP A C 1
ATOM 788 O O . ASP A 1 102 ? 17.158 -15.771 -12.885 1.00 96.44 102 ASP A O 1
ATOM 792 N N . ASP A 1 103 ? 17.811 -13.789 -12.040 1.00 95.88 103 ASP A N 1
ATOM 793 C CA . ASP A 1 103 ? 19.027 -14.292 -11.398 1.00 95.88 103 ASP A CA 1
ATOM 794 C C . ASP A 1 103 ? 18.789 -14.521 -9.897 1.00 95.88 103 ASP A C 1
ATOM 796 O O . ASP A 1 103 ? 18.633 -13.574 -9.121 1.00 95.88 103 ASP A O 1
ATOM 800 N N . ALA A 1 104 ? 18.771 -15.792 -9.490 1.00 91.62 104 ALA A N 1
ATOM 801 C CA . ALA A 1 104 ? 18.563 -16.194 -8.102 1.00 91.62 104 ALA A CA 1
ATOM 802 C C . ALA A 1 104 ? 19.724 -15.808 -7.166 1.00 91.62 104 ALA A C 1
ATOM 804 O O . ALA A 1 104 ? 19.495 -15.618 -5.970 1.00 91.62 104 ALA A O 1
ATOM 805 N N . ASP A 1 105 ? 20.940 -15.639 -7.697 1.00 92.94 105 ASP A N 1
ATOM 806 C CA . ASP A 1 105 ? 22.139 -15.284 -6.929 1.00 92.94 105 ASP A CA 1
ATOM 807 C C . ASP A 1 105 ? 22.419 -13.772 -6.896 1.00 92.94 105 ASP A C 1
ATOM 809 O O . ASP A 1 105 ? 23.411 -13.327 -6.307 1.00 92.94 105 ASP A O 1
ATOM 813 N N . TYR A 1 106 ? 21.518 -12.961 -7.460 1.00 94.69 106 TYR A N 1
ATOM 814 C CA . TYR A 1 106 ? 21.554 -11.506 -7.346 1.00 94.69 106 TYR A CA 1
ATOM 815 C C . TYR A 1 106 ? 21.632 -11.045 -5.882 1.00 94.69 106 TYR A C 1
ATOM 817 O O . TYR A 1 106 ? 20.844 -11.453 -5.025 1.00 94.69 106 TYR A O 1
ATOM 825 N N . GLN A 1 107 ? 22.575 -10.142 -5.617 1.00 93.38 107 GLN A N 1
ATOM 826 C CA . GLN A 1 107 ? 22.796 -9.555 -4.301 1.00 93.38 107 GLN A CA 1
ATOM 827 C C . GLN A 1 107 ? 21.955 -8.287 -4.146 1.00 93.38 107 GLN A C 1
ATOM 829 O O . GLN A 1 107 ? 22.112 -7.332 -4.907 1.00 93.38 107 GLN A O 1
ATOM 834 N N . TRP A 1 108 ? 21.070 -8.280 -3.150 1.00 94.88 108 TRP A N 1
ATOM 835 C CA . TRP A 1 108 ? 20.190 -7.152 -2.857 1.00 94.88 108 TRP A CA 1
ATOM 836 C C . TRP A 1 108 ? 20.961 -5.899 -2.438 1.00 94.88 108 TRP A C 1
ATOM 838 O O . TRP A 1 108 ? 21.764 -5.942 -1.504 1.00 94.88 108 TRP A O 1
ATOM 848 N N . ALA A 1 109 ? 20.640 -4.767 -3.064 1.00 94.88 109 ALA A N 1
ATOM 849 C CA . ALA A 1 109 ? 21.128 -3.463 -2.638 1.00 94.88 109 ALA A CA 1
ATOM 850 C C . ALA A 1 109 ? 20.502 -3.075 -1.289 1.00 94.88 109 ALA A C 1
ATOM 852 O O . ALA A 1 109 ? 19.282 -3.169 -1.083 1.00 94.88 109 ALA A O 1
ATOM 853 N N . ALA A 1 110 ? 21.330 -2.600 -0.362 1.00 94.88 110 ALA A N 1
ATOM 854 C CA . ALA A 1 110 ? 20.870 -2.101 0.921 1.00 94.88 110 ALA A CA 1
ATOM 855 C C . ALA A 1 110 ? 20.073 -0.793 0.722 1.00 94.88 110 ALA A C 1
ATOM 857 O O . ALA A 1 110 ? 20.511 0.089 -0.016 1.00 94.88 110 ALA A O 1
ATOM 858 N N . PRO A 1 111 ? 18.949 -0.573 1.431 1.00 95.56 111 PRO A N 1
ATOM 859 C CA . PRO A 1 111 ? 18.154 0.657 1.315 1.00 95.56 111 PRO A CA 1
ATOM 860 C C . PRO A 1 111 ? 18.925 1.974 1.507 1.00 95.56 111 PRO A C 1
ATOM 862 O O . PRO A 1 111 ? 18.527 3.002 0.959 1.00 95.56 111 PRO A O 1
ATOM 865 N N . ALA A 1 112 ? 20.041 1.950 2.242 1.00 94.81 112 ALA A N 1
ATOM 866 C CA . ALA A 1 112 ? 20.939 3.094 2.395 1.00 94.81 112 ALA A CA 1
ATOM 867 C C . ALA A 1 112 ? 21.628 3.510 1.077 1.00 94.81 112 ALA A C 1
ATOM 869 O O . ALA A 1 112 ? 21.891 4.693 0.876 1.00 94.81 112 ALA A O 1
ATOM 870 N N . GLU A 1 113 ? 21.862 2.582 0.145 1.00 95.12 113 GLU A N 1
ATOM 871 C CA . GLU A 1 113 ? 22.388 2.891 -1.192 1.00 95.12 113 GLU A CA 1
ATOM 872 C C . GLU A 1 113 ? 21.376 3.730 -1.983 1.00 95.12 113 GLU A C 1
ATOM 874 O O . GLU A 1 113 ? 21.735 4.741 -2.591 1.00 95.12 113 GLU A O 1
ATOM 879 N N . CYS A 1 114 ? 20.085 3.390 -1.887 1.00 94.56 114 CYS A N 1
ATOM 880 C CA . CYS A 1 114 ? 18.995 4.169 -2.478 1.00 94.56 114 CYS A CA 1
ATOM 881 C C . CYS A 1 114 ? 18.908 5.587 -1.879 1.00 94.56 114 CYS A C 1
ATOM 883 O O . CYS A 1 114 ? 18.588 6.544 -2.591 1.00 94.56 114 CYS A O 1
ATOM 885 N N . ALA A 1 115 ? 19.204 5.740 -0.582 1.00 95.75 115 ALA A N 1
ATOM 886 C CA . ALA A 1 115 ? 19.122 7.017 0.131 1.00 95.75 115 ALA A CA 1
ATOM 887 C C . ALA A 1 115 ? 20.033 8.103 -0.470 1.00 95.75 115 ALA A C 1
ATOM 889 O O . ALA A 1 115 ? 19.645 9.270 -0.475 1.00 95.75 115 ALA A O 1
ATOM 890 N N . SER A 1 116 ? 21.166 7.716 -1.074 1.00 93.06 116 SER A N 1
ATOM 891 C CA . SER A 1 116 ? 22.111 8.619 -1.759 1.00 93.06 116 SER A CA 1
ATOM 892 C C . SER A 1 116 ? 21.456 9.560 -2.783 1.00 93.06 116 SER A C 1
ATOM 894 O O . SER A 1 116 ? 21.892 10.697 -2.950 1.00 93.06 116 SER A O 1
ATOM 896 N N . CYS A 1 117 ? 20.390 9.102 -3.448 1.00 93.94 117 CYS A N 1
ATOM 897 C CA . CYS A 1 117 ? 19.609 9.870 -4.422 1.00 93.94 117 CYS A CA 1
ATOM 898 C C . CYS A 1 117 ? 18.140 10.069 -4.011 1.00 93.94 117 CYS A C 1
ATOM 900 O O . CYS A 1 117 ? 17.462 10.930 -4.572 1.00 93.94 117 CYS A O 1
ATOM 902 N N . HIS A 1 118 ? 17.630 9.270 -3.069 1.00 94.62 118 HIS A N 1
ATOM 903 C CA . HIS A 1 118 ? 16.212 9.205 -2.700 1.00 94.62 118 HIS A CA 1
ATOM 904 C C . HIS A 1 118 ? 15.989 9.350 -1.183 1.00 94.62 118 HIS A C 1
ATOM 906 O O . HIS A 1 118 ? 15.111 8.704 -0.615 1.00 94.62 118 HIS A O 1
ATOM 912 N N . GLN A 1 119 ? 16.762 10.218 -0.520 1.00 96.44 119 GLN A N 1
ATOM 913 C CA . GLN A 1 119 ? 16.759 10.401 0.939 1.00 96.44 119 GLN A CA 1
ATOM 914 C C . GLN A 1 119 ? 15.360 10.582 1.556 1.00 96.44 119 GLN A C 1
ATOM 916 O O . GLN A 1 119 ? 15.068 9.976 2.583 1.00 96.44 119 GLN A O 1
ATOM 921 N N . THR A 1 120 ? 14.473 11.370 0.936 1.00 95.69 120 THR A N 1
ATOM 922 C CA . THR A 1 120 ? 13.096 11.565 1.431 1.00 95.69 120 THR A CA 1
ATOM 923 C C . THR A 1 120 ? 12.305 10.255 1.433 1.00 95.69 120 THR A C 1
ATOM 925 O O . THR A 1 120 ? 11.740 9.887 2.458 1.00 95.69 120 THR A O 1
ATOM 928 N N . ILE A 1 121 ? 12.353 9.501 0.330 1.00 95.19 121 ILE A N 1
ATOM 929 C CA . ILE A 1 121 ? 11.701 8.187 0.191 1.00 95.19 121 ILE A CA 1
ATOM 930 C C . ILE A 1 121 ? 12.289 7.183 1.191 1.00 95.19 121 ILE A C 1
ATOM 932 O O . ILE A 1 121 ? 11.547 6.423 1.807 1.00 95.19 121 ILE A O 1
ATOM 936 N N . TYR A 1 122 ? 13.609 7.202 1.401 1.00 96.00 122 TYR A N 1
ATOM 937 C CA . TYR A 1 122 ? 14.263 6.368 2.408 1.00 96.00 122 TYR A CA 1
ATOM 938 C C . TYR A 1 122 ? 13.797 6.707 3.833 1.00 96.00 122 TYR A C 1
ATOM 940 O O . TYR A 1 122 ? 13.506 5.800 4.610 1.00 96.00 122 TYR A O 1
ATOM 948 N N . ASN A 1 123 ? 13.681 7.991 4.184 1.00 95.00 123 ASN A N 1
ATOM 949 C CA . ASN A 1 123 ? 13.198 8.425 5.499 1.00 95.00 123 ASN A CA 1
ATOM 950 C C . ASN A 1 123 ? 11.732 8.008 5.720 1.00 95.00 123 ASN A C 1
ATOM 952 O O . ASN A 1 123 ? 11.372 7.527 6.793 1.00 95.00 123 ASN A O 1
ATOM 956 N N . GLU A 1 124 ? 10.896 8.144 4.689 1.00 93.88 124 GLU A N 1
ATOM 957 C CA . GLU A 1 124 ? 9.497 7.711 4.702 1.00 93.88 124 GLU A CA 1
ATOM 958 C C . GLU A 1 124 ? 9.363 6.193 4.886 1.00 93.88 124 GLU A C 1
ATOM 960 O O . GLU A 1 124 ? 8.610 5.747 5.751 1.00 93.88 124 GLU A O 1
ATOM 965 N N . TRP A 1 125 ? 10.107 5.409 4.099 1.00 95.25 125 TRP A N 1
ATOM 966 C CA . TRP A 1 125 ? 10.111 3.946 4.163 1.00 95.25 125 TRP A CA 1
ATOM 967 C C . TRP A 1 125 ? 10.674 3.431 5.490 1.00 95.25 125 TRP A C 1
ATOM 969 O O . TRP A 1 125 ? 10.075 2.549 6.104 1.00 95.25 125 TRP A O 1
ATOM 979 N N . SER A 1 126 ? 11.797 3.986 5.958 1.00 94.06 126 SER A N 1
ATOM 980 C CA . SER A 1 126 ? 12.485 3.511 7.166 1.00 94.06 126 SER A CA 1
ATOM 981 C C . SER A 1 126 ? 11.659 3.730 8.435 1.00 94.06 126 SER A C 1
ATOM 983 O O . SER A 1 126 ? 11.679 2.862 9.305 1.00 94.06 126 SER A O 1
ATOM 985 N N . GLY A 1 127 ? 10.862 4.803 8.506 1.00 90.69 127 GLY A N 1
ATOM 986 C CA . GLY A 1 127 ? 9.854 5.008 9.556 1.00 90.69 127 GLY A CA 1
ATOM 987 C C . GLY A 1 127 ? 8.532 4.244 9.362 1.00 90.69 127 GLY A C 1
ATOM 988 O O . GLY A 1 127 ? 7.663 4.300 10.234 1.00 90.69 127 GLY A O 1
ATOM 989 N N . GLY A 1 128 ? 8.347 3.560 8.229 1.00 89.56 128 GLY A N 1
ATOM 990 C CA . GLY A 1 128 ? 7.132 2.825 7.875 1.00 89.56 128 GLY A CA 1
ATOM 991 C C . GLY A 1 128 ? 7.070 1.398 8.436 1.00 89.56 128 GLY A C 1
ATOM 992 O O . GLY A 1 128 ? 8.020 0.863 8.997 1.00 89.56 128 GLY A O 1
ATOM 993 N N . ALA A 1 129 ? 5.925 0.732 8.259 1.00 92.00 129 ALA A N 1
ATOM 994 C CA . ALA A 1 129 ? 5.749 -0.654 8.713 1.00 92.00 129 ALA A CA 1
ATOM 995 C C . ALA A 1 129 ? 6.478 -1.694 7.832 1.00 92.00 129 ALA A C 1
ATOM 997 O O . ALA A 1 129 ? 6.720 -2.809 8.289 1.00 92.00 129 ALA A O 1
ATOM 998 N N . HIS A 1 130 ? 6.819 -1.336 6.588 1.00 95.00 130 HIS A N 1
ATOM 999 C CA . HIS A 1 130 ? 7.509 -2.211 5.636 1.00 95.00 130 HIS A CA 1
ATOM 1000 C C . HIS A 1 130 ? 8.991 -2.422 5.980 1.00 95.00 130 HIS A C 1
ATOM 1002 O O . HIS A 1 130 ? 9.463 -3.551 5.910 1.00 95.00 130 HIS A O 1
ATOM 1008 N N . SER A 1 131 ? 9.717 -1.389 6.422 1.00 94.62 131 SER A N 1
ATOM 1009 C CA . SER A 1 131 ? 11.112 -1.533 6.873 1.00 94.62 131 SER A CA 1
ATOM 1010 C C . SER A 1 131 ? 11.232 -2.451 8.095 1.00 94.62 131 SER A C 1
ATOM 1012 O O . SER A 1 131 ? 12.131 -3.284 8.180 1.00 94.62 131 SER A O 1
ATOM 1014 N N . GLY A 1 132 ? 10.293 -2.316 9.035 1.00 93.31 132 GLY A N 1
ATOM 1015 C CA . GLY A 1 132 ? 10.245 -3.052 10.293 1.00 93.31 132 GLY A CA 1
ATOM 1016 C C . GLY A 1 132 ? 9.410 -4.334 10.263 1.00 93.31 132 GLY A C 1
ATOM 1017 O O . GLY A 1 132 ? 8.997 -4.798 11.330 1.00 93.31 132 GLY A O 1
ATOM 1018 N N . SER A 1 133 ? 9.092 -4.892 9.089 1.00 94.56 133 SER A N 1
ATOM 1019 C CA . SER A 1 133 ? 8.072 -5.943 8.971 1.00 94.56 133 SER A CA 1
ATOM 1020 C C . SER A 1 133 ? 8.421 -7.222 9.742 1.00 94.56 133 SER A C 1
ATOM 1022 O O . SER A 1 133 ? 7.566 -7.688 10.497 1.00 94.56 133 SER A O 1
ATOM 1024 N N . ALA A 1 134 ? 9.651 -7.749 9.667 1.00 94.75 134 ALA A N 1
ATOM 1025 C CA . ALA A 1 134 ? 10.075 -8.875 10.517 1.00 94.75 134 ALA A CA 1
ATOM 1026 C C . ALA A 1 134 ? 10.628 -8.458 11.896 1.00 94.75 134 ALA A C 1
ATOM 1028 O O . ALA A 1 134 ? 10.734 -9.283 12.806 1.00 94.75 134 ALA A O 1
ATOM 1029 N N . THR A 1 135 ? 11.007 -7.190 12.075 1.00 93.31 135 THR A N 1
ATOM 1030 C CA . THR A 1 135 ? 11.796 -6.740 13.238 1.00 93.31 135 THR A CA 1
ATOM 1031 C C . THR A 1 135 ? 10.986 -5.998 14.302 1.00 93.31 135 THR A C 1
ATOM 1033 O O . THR A 1 135 ? 11.434 -5.898 15.446 1.00 93.31 135 THR A O 1
ATOM 1036 N N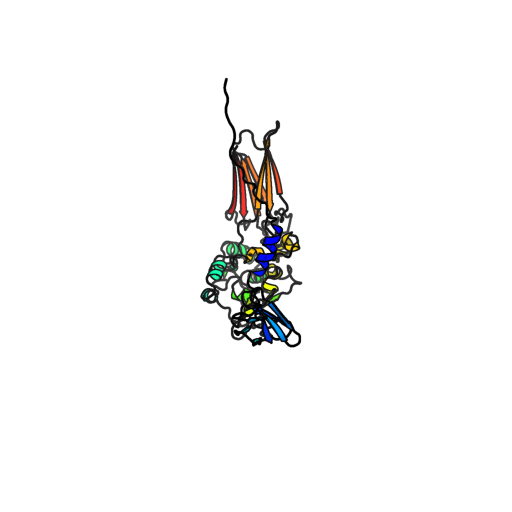 . SER A 1 136 ? 9.778 -5.515 13.985 1.00 90.56 136 SER A N 1
ATOM 1037 C CA . SER A 1 136 ? 8.957 -4.754 14.934 1.00 90.56 136 SER A CA 1
ATOM 1038 C C . SER A 1 136 ? 8.578 -5.574 16.175 1.00 90.56 136 SER A C 1
ATOM 1040 O O . SER A 1 136 ? 8.196 -6.743 16.093 1.00 90.56 136 SER A O 1
ATOM 1042 N N . ALA A 1 137 ? 8.639 -4.945 17.355 1.00 88.31 137 ALA A N 1
ATOM 1043 C CA . ALA A 1 137 ? 8.419 -5.625 18.635 1.00 88.31 137 ALA A CA 1
ATOM 1044 C C . ALA A 1 137 ? 7.029 -6.282 18.745 1.00 88.31 137 ALA A C 1
ATOM 1046 O O . ALA A 1 137 ? 6.908 -7.389 19.272 1.00 88.31 137 ALA A O 1
ATOM 1047 N N . GLY A 1 138 ? 5.991 -5.625 18.211 1.00 84.94 138 GLY A N 1
ATOM 1048 C CA . GLY A 1 138 ? 4.627 -6.158 18.182 1.00 84.94 138 GLY A CA 1
ATOM 1049 C C . GLY A 1 138 ? 4.514 -7.435 17.346 1.00 84.94 138 GLY A C 1
ATOM 1050 O O . GLY A 1 138 ? 3.930 -8.406 17.822 1.00 84.94 138 GLY A O 1
ATOM 1051 N N . PHE A 1 139 ? 5.129 -7.455 16.154 1.00 89.25 139 PHE A N 1
ATOM 1052 C CA . PHE A 1 139 ? 5.208 -8.653 15.315 1.00 89.25 139 PHE A CA 1
ATOM 1053 C C . PHE A 1 139 ? 6.051 -9.743 15.981 1.00 89.25 139 PHE A C 1
ATOM 1055 O O . PHE A 1 139 ? 5.549 -10.840 16.185 1.00 89.25 139 PHE A O 1
ATOM 1062 N N . ARG A 1 140 ? 7.290 -9.452 16.404 1.00 90.00 140 ARG A N 1
ATOM 1063 C CA . ARG A 1 140 ? 8.192 -10.455 17.004 1.00 90.00 140 ARG A CA 1
ATOM 1064 C C . ARG A 1 140 ? 7.612 -11.120 18.258 1.00 90.00 140 ARG A C 1
ATOM 1066 O O . ARG A 1 140 ? 7.785 -12.324 18.435 1.00 90.00 140 ARG A O 1
ATOM 1073 N N . ARG A 1 141 ? 6.906 -10.373 19.124 1.00 86.81 141 ARG A N 1
ATOM 1074 C CA . ARG A 1 141 ? 6.205 -10.945 20.294 1.00 86.81 141 ARG A CA 1
ATOM 1075 C C . ARG A 1 141 ? 5.125 -11.939 19.864 1.00 86.81 141 ARG A C 1
ATOM 1077 O O . ARG A 1 141 ? 4.944 -12.963 20.515 1.00 86.81 141 ARG A O 1
ATOM 1084 N N . TYR A 1 142 ? 4.413 -11.609 18.792 1.00 86.25 142 TYR A N 1
ATOM 1085 C CA . TYR A 1 142 ? 3.304 -12.389 18.275 1.00 86.25 142 TYR A CA 1
ATOM 1086 C C . TYR A 1 142 ? 3.784 -13.630 17.506 1.00 86.25 142 TYR A C 1
ATOM 1088 O O . TYR A 1 142 ? 3.436 -14.748 17.872 1.00 86.25 142 TYR A O 1
ATOM 1096 N N . TYR A 1 143 ? 4.670 -13.438 16.526 1.00 90.75 143 TYR A N 1
ATOM 1097 C CA . TYR A 1 143 ? 5.307 -14.483 15.723 1.00 90.75 143 TYR A CA 1
ATOM 1098 C C . TYR A 1 143 ? 5.961 -15.570 16.582 1.00 90.75 143 TYR A C 1
ATOM 1100 O O . TYR A 1 143 ? 5.810 -16.745 16.274 1.00 90.75 143 TYR A O 1
ATOM 1108 N N . ARG A 1 144 ? 6.607 -15.204 17.703 1.00 91.31 144 ARG A N 1
ATOM 1109 C CA . ARG A 1 144 ? 7.159 -16.185 18.650 1.00 91.31 144 ARG A CA 1
ATOM 1110 C C . ARG A 1 144 ? 6.102 -17.196 19.119 1.00 91.31 144 ARG A C 1
ATOM 1112 O O . ARG A 1 144 ? 6.351 -18.387 19.032 1.00 91.31 144 ARG A O 1
ATOM 1119 N N . ARG A 1 145 ? 4.917 -16.733 19.537 1.00 89.19 145 ARG A N 1
ATOM 1120 C CA . ARG A 1 145 ? 3.823 -17.614 19.991 1.00 89.19 145 ARG A CA 1
ATOM 1121 C C . ARG A 1 145 ? 3.317 -18.526 18.871 1.00 89.19 145 ARG A C 1
ATOM 1123 O O . ARG A 1 145 ? 3.082 -19.699 19.114 1.00 89.19 145 ARG A O 1
ATOM 1130 N N . VAL A 1 146 ? 3.195 -17.992 17.651 1.00 89.88 146 VAL A N 1
ATOM 1131 C CA . VAL A 1 146 ? 2.801 -18.782 16.473 1.00 89.88 146 VAL A CA 1
ATOM 1132 C C . VAL A 1 146 ? 3.829 -19.882 16.203 1.00 89.88 146 VAL A C 1
ATOM 1134 O O . VAL A 1 146 ? 3.462 -21.045 16.084 1.00 89.88 146 VAL A O 1
ATOM 1137 N N . ILE A 1 147 ? 5.114 -19.526 16.109 1.00 90.88 147 ILE A N 1
ATOM 1138 C CA . ILE A 1 147 ? 6.161 -20.436 15.631 1.00 90.88 147 ILE A CA 1
ATOM 1139 C C . ILE A 1 147 ? 6.587 -21.474 16.677 1.00 90.88 147 ILE A C 1
ATOM 1141 O O . ILE A 1 147 ? 7.009 -22.564 16.304 1.00 90.88 147 ILE A O 1
ATOM 1145 N N . ASP A 1 148 ? 6.420 -21.173 17.970 1.00 91.38 148 ASP A N 1
ATOM 1146 C CA . ASP A 1 148 ? 6.629 -22.138 19.057 1.00 91.38 148 ASP A CA 1
ATOM 1147 C C . ASP A 1 148 ? 5.569 -23.266 19.043 1.00 91.38 148 ASP A C 1
ATOM 1149 O O . ASP A 1 148 ? 5.838 -24.361 19.534 1.00 91.38 148 ASP A O 1
ATOM 1153 N N . GLU A 1 149 ? 4.387 -23.036 18.449 1.00 91.12 149 GLU A N 1
ATOM 1154 C CA . GLU A 1 149 ? 3.302 -24.028 18.315 1.00 91.12 149 GLU A CA 1
ATOM 1155 C C . GLU A 1 149 ? 3.122 -24.584 16.886 1.00 91.12 149 GLU A C 1
ATOM 1157 O O . GLU A 1 149 ? 2.564 -25.669 16.707 1.00 91.12 149 GLU A O 1
ATOM 1162 N N . LYS A 1 150 ? 3.545 -23.838 15.857 1.00 88.75 150 LYS A N 1
ATOM 1163 C CA . LYS A 1 150 ? 3.379 -24.148 14.424 1.00 88.75 150 LYS A CA 1
ATOM 1164 C C . LYS A 1 150 ? 4.691 -23.888 13.654 1.00 88.75 150 LYS A C 1
ATOM 1166 O O . LYS A 1 150 ? 4.708 -23.007 12.791 1.00 88.75 150 LYS A O 1
ATOM 1171 N N . PRO A 1 151 ? 5.793 -24.612 13.936 1.00 86.19 151 PRO A N 1
ATOM 1172 C CA . PRO A 1 151 ? 7.110 -24.335 13.347 1.00 86.19 151 PRO A CA 1
ATOM 1173 C C . PRO A 1 151 ? 7.122 -24.397 11.811 1.00 86.19 151 PRO A C 1
ATOM 1175 O O . PRO A 1 151 ? 7.740 -23.550 11.169 1.00 86.19 151 PRO A O 1
ATOM 1178 N N . ASP A 1 152 ? 6.353 -25.309 11.211 1.00 83.88 152 ASP A N 1
ATOM 1179 C CA . ASP A 1 152 ? 6.224 -25.440 9.749 1.00 83.88 152 ASP A CA 1
ATOM 1180 C C . ASP A 1 152 ? 5.509 -24.238 9.088 1.00 83.88 152 ASP A C 1
ATOM 1182 O O . ASP A 1 152 ? 5.488 -24.100 7.867 1.00 83.88 152 ASP A O 1
ATOM 1186 N N . GLY A 1 153 ? 4.922 -23.338 9.887 1.00 82.69 153 GLY A N 1
ATOM 1187 C CA . GLY A 1 153 ? 4.278 -22.108 9.428 1.00 82.69 153 GLY A CA 1
ATOM 1188 C C . GLY A 1 153 ? 5.239 -20.964 9.080 1.00 82.69 153 GLY A C 1
ATOM 1189 O O . GLY A 1 153 ? 4.767 -19.933 8.596 1.00 82.69 153 GLY A O 1
ATOM 1190 N N . ALA A 1 154 ? 6.555 -21.119 9.302 1.00 84.44 154 ALA A N 1
ATOM 1191 C CA . ALA A 1 154 ? 7.567 -20.082 9.049 1.00 84.44 154 ALA A CA 1
ATOM 1192 C C . ALA A 1 154 ? 7.432 -19.454 7.651 1.00 84.44 154 ALA A C 1
ATOM 1194 O O . ALA A 1 154 ? 7.353 -18.228 7.529 1.00 84.44 154 ALA A O 1
ATOM 1195 N N . GLY A 1 155 ? 7.323 -20.303 6.621 1.00 83.31 155 GLY A N 1
ATOM 1196 C CA . GLY A 1 155 ? 7.294 -19.913 5.210 1.00 83.31 155 GLY A CA 1
ATOM 1197 C C . GLY A 1 155 ? 6.177 -18.943 4.816 1.00 83.31 155 GLY A C 1
ATOM 1198 O O . GLY A 1 155 ? 6.357 -18.112 3.930 1.00 83.31 155 GLY A O 1
ATOM 1199 N N . VAL A 1 156 ? 5.026 -19.002 5.492 1.00 86.50 156 VAL A N 1
ATOM 1200 C CA . VAL A 1 156 ? 3.896 -18.089 5.227 1.00 86.50 156 VAL A CA 1
ATOM 1201 C C . VAL A 1 156 ? 4.142 -16.706 5.843 1.00 86.50 156 VAL A C 1
ATOM 1203 O O . VAL A 1 156 ? 3.611 -15.697 5.379 1.00 86.50 156 VAL A O 1
ATOM 1206 N N . CYS A 1 157 ? 4.964 -16.632 6.892 1.00 90.88 157 CYS A N 1
ATOM 1207 C CA . CYS A 1 157 ? 5.339 -15.374 7.525 1.00 90.88 157 CYS A CA 1
ATOM 1208 C C . CYS A 1 157 ? 6.502 -14.698 6.785 1.00 90.88 157 CYS A C 1
ATOM 1210 O O . CYS A 1 157 ? 6.429 -13.503 6.493 1.00 90.88 157 CYS A O 1
ATOM 1212 N N . THR A 1 158 ? 7.562 -15.441 6.462 1.00 92.50 158 THR A N 1
ATOM 1213 C CA . THR A 1 158 ? 8.755 -14.951 5.739 1.00 92.50 158 THR A CA 1
ATOM 1214 C C . THR A 1 158 ? 8.395 -14.329 4.392 1.00 92.50 158 THR A C 1
ATOM 1216 O O . THR A 1 158 ? 8.852 -13.222 4.104 1.00 92.50 158 THR A O 1
ATOM 1219 N N . SER A 1 159 ? 7.508 -14.967 3.618 1.00 92.19 159 SER A N 1
ATOM 1220 C CA . SER A 1 159 ? 7.099 -14.516 2.282 1.00 92.19 159 SER A CA 1
ATOM 1221 C C . SER A 1 159 ? 6.494 -13.111 2.261 1.00 92.19 159 SER A C 1
ATOM 1223 O O . SER A 1 159 ? 6.544 -12.447 1.228 1.00 92.19 159 SER A O 1
ATOM 1225 N N . CYS A 1 160 ? 5.922 -12.650 3.377 1.00 93.19 160 CYS A N 1
ATOM 1226 C CA . CYS A 1 160 ? 5.354 -11.308 3.520 1.00 93.19 160 CYS A CA 1
ATOM 1227 C C . CYS A 1 160 ? 6.227 -10.372 4.373 1.00 93.19 160 CYS A C 1
ATOM 1229 O O . CYS A 1 160 ? 6.237 -9.167 4.130 1.00 93.19 160 CYS A O 1
ATOM 1231 N N . HIS A 1 161 ? 6.944 -10.893 5.377 1.00 94.94 161 HIS A N 1
ATOM 1232 C CA . HIS A 1 161 ? 7.655 -10.076 6.369 1.00 94.94 161 HIS A CA 1
ATOM 1233 C C . HIS A 1 161 ? 9.153 -9.882 6.094 1.00 94.94 161 HIS A C 1
ATOM 1235 O O . HIS A 1 161 ? 9.692 -8.871 6.545 1.00 94.94 161 HIS A O 1
ATOM 1241 N N . ALA A 1 162 ? 9.808 -10.788 5.364 1.00 94.88 162 ALA A N 1
ATOM 1242 C CA . ALA A 1 162 ? 11.208 -10.671 4.939 1.00 94.88 162 ALA A CA 1
ATOM 1243 C C . ALA A 1 162 ? 11.408 -11.273 3.526 1.00 94.88 162 ALA A C 1
ATOM 1245 O O . ALA A 1 162 ? 12.161 -12.231 3.353 1.00 94.88 162 ALA A O 1
ATOM 1246 N N . PRO A 1 163 ? 10.731 -10.738 2.492 1.00 94.38 163 PRO A N 1
ATOM 1247 C CA . PRO A 1 163 ? 10.701 -11.351 1.161 1.00 94.38 163 PRO A CA 1
ATOM 1248 C C . PRO A 1 163 ? 12.018 -11.234 0.370 1.00 94.38 163 PRO A C 1
ATOM 1250 O O . PRO A 1 163 ? 12.121 -11.808 -0.711 1.00 94.38 163 PRO A O 1
ATOM 1253 N N . GLY A 1 164 ? 13.001 -10.489 0.890 1.00 92.38 164 GLY A N 1
ATOM 1254 C CA . GLY A 1 164 ? 14.369 -10.406 0.367 1.00 92.38 164 GLY A CA 1
ATOM 1255 C C . GLY A 1 164 ? 15.317 -11.497 0.883 1.00 92.38 164 GLY A C 1
ATOM 1256 O O . GLY A 1 164 ? 16.495 -11.489 0.535 1.00 92.38 164 GLY A O 1
ATOM 1257 N N . LEU A 1 165 ? 14.846 -12.434 1.715 1.00 89.06 165 LEU A N 1
ATOM 1258 C CA . LEU A 1 165 ? 15.611 -13.647 2.022 1.00 89.06 165 LEU A CA 1
ATOM 1259 C C . LEU A 1 165 ? 15.863 -14.462 0.742 1.00 89.06 165 LEU A C 1
ATOM 1261 O O . LEU A 1 165 ? 15.131 -14.332 -0.243 1.00 89.06 165 LEU A O 1
ATOM 1265 N N . ARG A 1 166 ? 16.914 -15.292 0.747 1.00 81.88 166 ARG A N 1
ATOM 1266 C CA . ARG A 1 166 ? 17.217 -16.166 -0.393 1.00 81.88 166 ARG A CA 1
ATOM 1267 C C . ARG A 1 166 ? 16.101 -17.195 -0.589 1.00 81.88 166 ARG A C 1
ATOM 1269 O O . ARG A 1 166 ? 15.427 -17.583 0.364 1.00 81.88 166 ARG A O 1
ATOM 1276 N N . ASP A 1 167 ? 15.909 -17.631 -1.833 1.00 73.00 167 ASP A N 1
ATOM 1277 C CA . ASP A 1 167 ? 14.760 -18.462 -2.207 1.00 73.00 167 ASP A CA 1
ATOM 1278 C C . ASP A 1 167 ? 14.760 -19.848 -1.510 1.00 73.00 167 ASP A C 1
ATOM 1280 O O . ASP A 1 167 ? 13.693 -20.421 -1.295 1.00 73.00 167 ASP A O 1
ATOM 1284 N N . ASP A 1 168 ? 15.929 -20.349 -1.092 1.00 76.69 168 ASP A N 1
ATOM 1285 C CA . ASP A 1 168 ? 16.127 -21.557 -0.275 1.00 76.69 168 ASP A CA 1
ATOM 1286 C C . ASP A 1 168 ? 15.778 -21.364 1.214 1.00 76.69 168 ASP A C 1
ATOM 1288 O O . ASP A 1 168 ? 15.202 -22.259 1.837 1.00 76.69 168 ASP A O 1
ATOM 1292 N N . ASP A 1 169 ? 16.051 -20.184 1.773 1.00 80.00 169 ASP A N 1
ATOM 1293 C CA . ASP A 1 169 ? 15.708 -19.827 3.156 1.00 80.00 169 ASP A CA 1
ATOM 1294 C C . ASP A 1 169 ? 14.201 -19.573 3.349 1.00 80.00 169 ASP A C 1
ATOM 1296 O O . ASP A 1 169 ? 13.661 -19.817 4.434 1.00 80.00 169 ASP A O 1
ATOM 1300 N N . LEU A 1 170 ? 13.500 -19.081 2.317 1.00 81.25 170 LEU A N 1
ATOM 1301 C CA . LEU A 1 170 ? 12.127 -18.568 2.435 1.00 81.25 170 LEU A CA 1
ATOM 1302 C C . LEU A 1 170 ? 11.158 -19.524 3.137 1.00 81.25 170 LEU A C 1
ATOM 1304 O O . LEU A 1 170 ? 10.340 -19.054 3.918 1.00 81.25 170 LEU A O 1
ATOM 1308 N N . ALA A 1 171 ? 11.215 -20.834 2.899 1.00 80.19 171 ALA A N 1
ATOM 1309 C CA . ALA A 1 171 ? 10.248 -21.772 3.477 1.00 80.19 171 ALA A CA 1
ATOM 1310 C C . ALA A 1 171 ? 10.442 -22.028 4.988 1.00 80.19 171 ALA A C 1
ATOM 1312 O O . ALA A 1 171 ? 9.472 -22.345 5.677 1.00 80.19 171 ALA A O 1
ATOM 1313 N N . PHE A 1 172 ? 11.667 -21.879 5.509 1.00 82.81 172 PHE A N 1
ATOM 1314 C CA . PHE A 1 172 ? 12.054 -22.386 6.836 1.00 82.81 172 PHE A CA 1
ATOM 1315 C C . PHE A 1 172 ? 12.748 -21.358 7.741 1.00 82.81 172 PHE A C 1
ATOM 1317 O O . PHE A 1 172 ? 12.999 -21.645 8.913 1.00 82.81 172 PHE A O 1
ATOM 1324 N N . PHE A 1 173 ? 13.074 -20.165 7.236 1.00 89.25 173 PHE A N 1
ATOM 1325 C CA . PHE A 1 173 ? 13.815 -19.171 8.006 1.00 89.25 173 PHE A CA 1
ATOM 1326 C C . PHE A 1 173 ? 13.022 -18.655 9.216 1.00 89.25 173 PHE A C 1
ATOM 1328 O O . PHE A 1 173 ? 11.954 -18.051 9.101 1.00 89.25 173 PHE A O 1
ATOM 1335 N N . ASP A 1 174 ? 13.599 -18.818 10.404 1.00 90.88 174 ASP A N 1
ATOM 1336 C CA . ASP A 1 174 ? 13.022 -18.304 11.640 1.00 90.88 174 ASP A CA 1
ATOM 1337 C C . ASP A 1 174 ? 13.208 -16.780 11.753 1.00 90.88 174 ASP A C 1
ATOM 1339 O O . ASP A 1 174 ? 14.273 -16.292 12.138 1.00 90.88 174 ASP A O 1
ATOM 1343 N N . LEU A 1 175 ? 12.138 -16.016 11.502 1.00 92.94 175 LEU A N 1
ATOM 1344 C CA . LEU A 1 175 ? 12.134 -14.547 11.588 1.00 92.94 175 LEU A CA 1
ATOM 1345 C C . LEU A 1 175 ? 12.523 -13.976 12.965 1.00 92.94 175 LEU A C 1
ATOM 1347 O O . LEU A 1 175 ? 12.825 -12.784 13.060 1.00 92.94 175 LEU A O 1
ATOM 1351 N N . ARG A 1 176 ? 12.603 -14.785 14.035 1.00 90.81 176 ARG A N 1
ATOM 1352 C CA . ARG A 1 176 ? 13.227 -14.356 15.304 1.00 90.81 176 ARG A CA 1
ATOM 1353 C C . ARG A 1 176 ? 14.703 -13.974 15.122 1.00 90.81 176 ARG A C 1
ATOM 1355 O O . ARG A 1 176 ? 15.203 -13.179 15.912 1.00 90.81 176 ARG A O 1
ATOM 1362 N N . ARG A 1 177 ? 15.360 -14.506 14.083 1.00 90.25 177 ARG A N 1
ATOM 1363 C CA . ARG A 1 177 ? 16.763 -14.279 13.695 1.00 90.25 177 ARG A CA 1
ATOM 1364 C C . ARG A 1 177 ? 16.938 -13.232 12.582 1.00 90.25 177 ARG A C 1
ATOM 1366 O O . ARG A 1 177 ? 18.063 -12.994 12.161 1.00 90.25 177 ARG A O 1
ATOM 1373 N N . ALA A 1 178 ? 15.854 -12.629 12.083 1.00 91.31 178 ALA A N 1
ATOM 1374 C CA . ALA A 1 178 ? 15.912 -11.632 11.010 1.00 91.31 178 ALA A CA 1
ATOM 1375 C C . ALA A 1 178 ? 16.513 -10.313 11.526 1.00 91.31 178 ALA A C 1
ATOM 1377 O O . ALA A 1 178 ? 15.859 -9.600 12.292 1.00 91.31 178 ALA A O 1
ATOM 1378 N N . GLU A 1 179 ? 17.742 -9.984 11.122 1.00 88.50 179 GLU A N 1
ATOM 1379 C CA . GLU A 1 179 ? 18.456 -8.756 11.502 1.00 88.50 179 GLU A CA 1
ATOM 1380 C C . GLU A 1 179 ? 19.033 -7.999 10.288 1.00 88.50 179 GLU A C 1
ATOM 1382 O O . GLU A 1 179 ? 19.023 -8.484 9.156 1.00 88.50 179 GLU A O 1
ATOM 1387 N N . GLY A 1 180 ? 19.506 -6.769 10.504 1.00 88.19 180 GLY A N 1
ATOM 1388 C CA . GLY A 1 180 ? 20.089 -5.937 9.447 1.00 88.19 180 GLY A CA 1
ATOM 1389 C C . GLY A 1 180 ? 19.077 -5.280 8.486 1.00 88.19 180 GLY A C 1
ATOM 1390 O O . GLY A 1 180 ? 17.862 -5.428 8.636 1.00 88.19 180 GLY A O 1
ATOM 1391 N N . PRO A 1 181 ? 19.569 -4.512 7.494 1.00 83.75 181 PRO A N 1
ATOM 1392 C CA . PRO A 1 181 ? 18.757 -3.585 6.693 1.00 83.75 181 PRO A CA 1
ATOM 1393 C C . PRO A 1 181 ? 17.875 -4.252 5.621 1.00 83.75 181 PRO A C 1
ATOM 1395 O O . PRO A 1 181 ? 17.026 -3.579 5.040 1.00 83.75 181 PRO A O 1
ATOM 1398 N N . LEU A 1 182 ? 18.065 -5.550 5.362 1.00 90.12 182 LEU A N 1
ATOM 1399 C CA . LEU A 1 182 ? 17.288 -6.344 4.397 1.00 90.12 182 LEU A CA 1
ATOM 1400 C C . LEU A 1 182 ? 16.176 -7.184 5.054 1.00 90.12 182 LEU A C 1
ATOM 1402 O O . LEU A 1 182 ? 15.397 -7.824 4.358 1.00 90.12 182 LEU A O 1
ATOM 1406 N N . SER A 1 183 ? 16.050 -7.156 6.386 1.00 89.31 183 SER A N 1
ATOM 1407 C CA . SER A 1 183 ? 15.063 -7.955 7.137 1.00 89.31 183 SER A CA 1
ATOM 1408 C C . SER A 1 183 ? 13.609 -7.470 7.037 1.00 89.31 183 SER A C 1
ATOM 1410 O O . SER A 1 183 ? 12.745 -7.948 7.770 1.00 89.31 183 SER A O 1
ATOM 1412 N N . GLY A 1 184 ? 13.322 -6.508 6.165 1.00 94.38 184 GLY A N 1
ATOM 1413 C CA . GLY A 1 184 ? 11.975 -6.003 5.921 1.00 94.38 184 GLY A CA 1
ATOM 1414 C C . GLY A 1 184 ? 11.585 -6.082 4.450 1.00 94.38 184 GLY A C 1
ATOM 1415 O O . GLY A 1 184 ? 12.362 -6.504 3.597 1.00 94.38 184 GLY A O 1
ATOM 1416 N N . VAL A 1 185 ? 10.387 -5.606 4.128 1.00 96.88 185 VAL A N 1
ATOM 1417 C CA . VAL A 1 185 ? 9.984 -5.325 2.746 1.00 96.88 185 VAL A CA 1
ATOM 1418 C C . VAL A 1 185 ? 10.754 -4.081 2.278 1.00 96.88 185 VAL A C 1
ATOM 1420 O O . VAL A 1 185 ? 10.380 -2.948 2.590 1.00 96.88 185 VAL A O 1
ATOM 1423 N N . HIS A 1 186 ? 11.883 -4.291 1.597 1.00 96.12 186 HIS A N 1
ATOM 1424 C CA . HIS A 1 186 ? 12.859 -3.249 1.259 1.00 96.12 186 HIS A CA 1
ATOM 1425 C C . HIS A 1 186 ? 12.734 -2.725 -0.183 1.00 96.12 186 HIS A C 1
ATOM 1427 O O . HIS A 1 186 ? 12.095 -3.343 -1.035 1.00 96.12 186 HIS A O 1
ATOM 1433 N N . CYS A 1 187 ? 13.357 -1.568 -0.452 1.00 96.88 187 CYS A N 1
ATOM 1434 C CA . CYS A 1 187 ? 13.270 -0.851 -1.731 1.00 96.88 187 CYS A CA 1
ATOM 1435 C C . CYS A 1 187 ? 13.584 -1.753 -2.930 1.00 96.88 187 CYS A C 1
ATOM 1437 O O . CYS A 1 187 ? 12.788 -1.845 -3.861 1.00 96.88 187 CYS A O 1
ATOM 1439 N N . ASP A 1 188 ? 14.733 -2.429 -2.882 1.00 97.06 188 ASP A N 1
ATOM 1440 C CA . ASP A 1 188 ? 15.212 -3.244 -3.993 1.00 97.06 188 ASP A CA 1
ATOM 1441 C C . ASP A 1 188 ? 14.264 -4.418 -4.289 1.00 97.06 188 ASP A C 1
ATOM 1443 O O . ASP A 1 188 ? 13.854 -4.590 -5.432 1.00 97.06 188 ASP A O 1
ATOM 1447 N N . TYR A 1 189 ? 13.783 -5.134 -3.263 1.00 97.25 189 TYR A N 1
ATOM 1448 C CA . TYR A 1 189 ? 12.760 -6.172 -3.433 1.00 97.25 189 TYR A CA 1
ATOM 1449 C C . TYR A 1 189 ? 11.514 -5.648 -4.160 1.00 97.25 189 TYR A C 1
ATOM 1451 O O . TYR A 1 189 ? 11.136 -6.184 -5.204 1.00 97.25 189 TYR A O 1
ATOM 1459 N N . CYS A 1 190 ? 10.913 -4.564 -3.659 1.00 96.88 190 CYS A N 1
ATOM 1460 C CA . CYS A 1 190 ? 9.704 -3.995 -4.255 1.00 96.88 190 CYS A CA 1
ATOM 1461 C C . CYS A 1 190 ? 9.905 -3.558 -5.713 1.00 96.88 190 CYS A C 1
ATOM 1463 O O . CYS A 1 190 ? 8.976 -3.656 -6.511 1.00 96.88 190 CYS A O 1
ATOM 1465 N N . HIS A 1 191 ? 11.102 -3.091 -6.066 1.00 97.56 191 HIS A N 1
ATOM 1466 C CA . HIS A 1 191 ? 11.426 -2.642 -7.417 1.00 97.56 191 HIS A CA 1
ATOM 1467 C C . HIS A 1 191 ? 12.018 -3.741 -8.320 1.00 97.56 191 HIS A C 1
ATOM 1469 O O . HIS A 1 191 ? 12.261 -3.472 -9.493 1.00 97.56 191 HIS A O 1
ATOM 1475 N N . LYS A 1 192 ? 12.193 -4.983 -7.846 1.00 97.94 192 LYS A N 1
ATOM 1476 C CA . LYS A 1 192 ? 12.533 -6.148 -8.689 1.00 97.94 192 LYS A CA 1
ATOM 1477 C C . LYS A 1 192 ? 11.316 -6.977 -9.124 1.00 97.94 192 LYS A C 1
ATOM 1479 O O . LYS A 1 192 ? 11.464 -7.847 -9.981 1.00 97.94 192 LYS A O 1
ATOM 1484 N N . VAL A 1 193 ? 10.120 -6.708 -8.591 1.00 98.06 193 VAL A N 1
ATOM 1485 C CA . VAL A 1 193 ? 8.867 -7.379 -8.992 1.00 98.06 193 VAL A CA 1
ATOM 1486 C C . VAL A 1 193 ? 8.397 -6.880 -10.361 1.00 98.06 193 VAL A C 1
ATOM 1488 O O . VAL A 1 193 ? 8.194 -5.682 -10.549 1.00 98.06 193 VAL A O 1
ATOM 1491 N N . HIS A 1 194 ? 8.166 -7.792 -11.308 1.00 97.25 194 HIS A N 1
ATOM 1492 C CA . HIS A 1 194 ? 7.725 -7.445 -12.665 1.00 97.25 194 HIS A CA 1
ATOM 1493 C C . HIS A 1 194 ? 6.296 -7.906 -13.005 1.00 97.25 194 HIS A C 1
ATOM 1495 O O . HIS A 1 194 ? 5.662 -7.301 -13.870 1.00 97.25 194 HIS A O 1
ATOM 1501 N N . ASP A 1 195 ? 5.796 -8.959 -12.350 1.00 97.31 195 ASP A N 1
ATOM 1502 C CA . ASP A 1 195 ? 4.505 -9.611 -12.628 1.00 97.31 195 ASP A CA 1
ATOM 1503 C C . ASP A 1 195 ? 4.015 -10.421 -11.398 1.00 97.31 195 ASP A C 1
ATOM 1505 O O . ASP A 1 195 ? 4.754 -10.571 -10.422 1.00 97.31 195 ASP A O 1
ATOM 1509 N N . LEU A 1 196 ? 2.785 -10.952 -11.421 1.00 96.94 196 LEU A N 1
ATOM 1510 C CA . LEU A 1 196 ? 2.249 -11.853 -10.388 1.00 96.94 196 LEU A CA 1
ATOM 1511 C C . LEU A 1 196 ? 1.360 -12.973 -10.956 1.00 96.94 196 LEU A C 1
ATOM 1513 O O . LEU A 1 196 ? 0.831 -12.877 -12.063 1.00 96.94 196 LEU A O 1
ATOM 1517 N N . ASN A 1 197 ? 1.114 -14.014 -10.162 1.00 96.69 197 ASN A N 1
ATOM 1518 C CA . ASN A 1 197 ? 0.109 -15.035 -10.473 1.00 96.69 197 ASN A CA 1
ATOM 1519 C C . ASN A 1 197 ? -1.280 -14.596 -9.984 1.00 96.69 197 ASN A C 1
ATOM 1521 O O . ASN A 1 197 ? -1.753 -15.017 -8.935 1.00 96.69 197 ASN A O 1
ATOM 1525 N N . ALA A 1 198 ? -1.957 -13.727 -10.741 1.00 93.06 198 ALA A N 1
ATOM 1526 C CA . ALA A 1 198 ? -3.219 -13.112 -10.304 1.00 93.06 198 ALA A CA 1
ATOM 1527 C C . ALA A 1 198 ? -4.372 -14.096 -9.999 1.00 93.06 198 ALA A C 1
ATOM 1529 O O . ALA A 1 198 ? -5.304 -13.715 -9.295 1.00 93.06 198 ALA A O 1
ATOM 1530 N N . GLY A 1 199 ? -4.321 -15.334 -10.507 1.00 93.06 199 GLY A N 1
ATOM 1531 C CA . GLY A 1 199 ? -5.299 -16.384 -10.192 1.00 93.06 199 GLY A CA 1
ATOM 1532 C C . GLY A 1 199 ? -5.173 -16.965 -8.778 1.00 93.06 199 GLY A C 1
ATOM 1533 O O . GLY A 1 199 ? -6.156 -17.485 -8.261 1.00 93.06 199 GLY A O 1
ATOM 1534 N N . ASP A 1 200 ? -4.009 -16.817 -8.137 1.00 93.62 200 ASP A N 1
ATOM 1535 C CA . ASP A 1 200 ? -3.704 -17.441 -6.842 1.00 93.62 200 ASP A CA 1
ATOM 1536 C C . ASP A 1 200 ? -3.808 -16.445 -5.662 1.00 93.62 200 ASP A C 1
ATOM 1538 O O . ASP A 1 200 ? -3.386 -16.748 -4.543 1.00 93.62 200 ASP A O 1
ATOM 1542 N N . ILE A 1 201 ? -4.355 -15.239 -5.888 1.00 92.75 201 ILE A N 1
ATOM 1543 C CA . ILE A 1 201 ? -4.574 -14.226 -4.838 1.00 92.75 201 ILE A CA 1
ATOM 1544 C C . ILE A 1 201 ? -5.444 -14.824 -3.720 1.00 92.75 201 ILE A C 1
ATOM 1546 O O . ILE A 1 201 ? -6.538 -15.324 -3.969 1.00 92.75 201 ILE A O 1
ATOM 1550 N N . GLY A 1 202 ? -4.962 -14.756 -2.475 1.00 88.94 202 GLY A N 1
ATOM 1551 C CA . GLY A 1 202 ? -5.636 -15.322 -1.300 1.00 88.94 202 GLY A CA 1
ATOM 1552 C C . GLY A 1 202 ? -5.415 -16.829 -1.084 1.00 88.94 202 GLY A C 1
ATOM 1553 O O . GLY A 1 202 ? -5.763 -17.335 -0.013 1.00 88.94 202 GLY A O 1
ATOM 1554 N N . LEU A 1 203 ? -4.813 -17.525 -2.058 1.00 87.56 203 LEU A N 1
ATOM 1555 C CA . LEU A 1 203 ? -4.362 -18.922 -1.960 1.00 87.56 203 LEU A CA 1
ATOM 1556 C C . LEU A 1 203 ? -2.852 -19.005 -1.679 1.00 87.56 203 LEU A C 1
ATOM 1558 O O . LEU A 1 203 ? -2.415 -19.804 -0.853 1.00 87.56 203 LEU A O 1
ATOM 1562 N N . THR A 1 204 ? -2.072 -18.141 -2.333 1.00 88.38 204 THR A N 1
ATOM 1563 C CA . THR A 1 204 ? -0.609 -18.052 -2.229 1.00 88.38 204 THR A CA 1
ATOM 1564 C C . THR A 1 204 ? -0.194 -16.686 -1.674 1.00 88.38 204 THR A C 1
ATOM 1566 O O . THR A 1 204 ? -0.821 -15.669 -1.968 1.00 88.38 204 THR A O 1
ATOM 1569 N N . HIS A 1 205 ? 0.877 -16.655 -0.872 1.00 86.50 205 HIS A N 1
ATOM 1570 C CA . HIS A 1 205 ? 1.240 -15.504 -0.038 1.00 86.50 205 HIS A CA 1
ATOM 1571 C C . HIS A 1 205 ? 2.555 -14.832 -0.460 1.00 86.50 205 HIS A C 1
ATOM 1573 O O . HIS A 1 205 ? 3.574 -15.484 -0.694 1.00 86.50 205 HIS A O 1
ATOM 1579 N N . GLY A 1 206 ? 2.539 -13.501 -0.480 1.00 91.62 206 GLY A N 1
ATOM 1580 C CA . GLY A 1 206 ? 3.690 -12.612 -0.609 1.00 91.62 206 GLY A CA 1
ATOM 1581 C C . GLY A 1 206 ? 4.619 -12.954 -1.770 1.00 91.62 206 GLY A C 1
ATOM 1582 O O . GLY A 1 206 ? 4.192 -13.062 -2.919 1.00 91.62 206 GLY A O 1
ATOM 1583 N N . ARG A 1 207 ? 5.904 -13.134 -1.455 1.00 92.50 207 ARG A N 1
ATOM 1584 C CA . ARG A 1 207 ? 6.994 -13.497 -2.373 1.00 92.50 207 ARG A CA 1
ATOM 1585 C C . ARG A 1 207 ? 6.675 -14.666 -3.312 1.00 92.50 207 ARG A C 1
ATOM 1587 O O . ARG A 1 207 ? 7.175 -14.654 -4.434 1.00 92.50 207 ARG A O 1
ATOM 1594 N N . PHE A 1 208 ? 5.847 -15.629 -2.895 1.00 91.88 208 PHE A N 1
ATOM 1595 C CA . PHE A 1 208 ? 5.467 -16.786 -3.718 1.00 91.88 208 PHE A CA 1
ATOM 1596 C C . PHE A 1 208 ? 4.402 -16.466 -4.781 1.00 91.88 208 PHE A C 1
ATOM 1598 O O . PHE A 1 208 ? 4.290 -17.189 -5.766 1.00 91.88 208 PHE A O 1
ATOM 1605 N N . LEU A 1 209 ? 3.638 -15.379 -4.617 1.00 94.12 209 LEU A N 1
ATOM 1606 C CA . LEU A 1 209 ? 2.683 -14.902 -5.625 1.00 94.12 209 LEU A CA 1
ATOM 1607 C C . LEU A 1 209 ? 3.356 -14.019 -6.694 1.00 94.12 209 LEU A C 1
ATOM 1609 O O . LEU A 1 209 ? 2.816 -13.824 -7.785 1.00 94.12 209 LEU A O 1
ATOM 1613 N N . LEU A 1 210 ? 4.518 -13.451 -6.364 1.00 95.94 210 LEU A N 1
ATOM 1614 C CA . LEU A 1 210 ? 5.186 -12.387 -7.108 1.00 95.94 210 LEU A CA 1
ATOM 1615 C C . LEU A 1 210 ? 6.369 -12.918 -7.926 1.00 95.94 210 LEU A C 1
ATOM 1617 O O . LEU A 1 210 ? 7.178 -13.714 -7.447 1.00 95.94 210 LEU A O 1
ATOM 1621 N N . LYS A 1 211 ? 6.507 -12.426 -9.159 1.00 96.31 211 LYS A N 1
ATOM 1622 C CA . LYS A 1 211 ? 7.607 -12.772 -10.066 1.00 96.31 211 LYS A CA 1
ATOM 1623 C C . LYS A 1 211 ? 8.659 -11.671 -10.041 1.00 96.31 211 LYS A C 1
ATOM 1625 O O . LYS A 1 211 ? 8.356 -10.507 -10.323 1.00 96.31 211 LYS A O 1
ATOM 1630 N N . LEU A 1 212 ? 9.889 -12.046 -9.706 1.00 96.69 212 LEU A N 1
ATOM 1631 C CA . LEU A 1 212 ? 11.051 -11.166 -9.763 1.00 96.69 212 LEU A CA 1
ATOM 1632 C C . LEU A 1 212 ? 11.726 -11.246 -11.132 1.00 96.69 212 LEU A C 1
ATOM 1634 O O . LEU A 1 212 ? 11.653 -12.270 -11.807 1.00 96.69 212 LEU A O 1
ATOM 1638 N N . LEU A 1 213 ? 12.380 -10.155 -11.529 1.00 97.81 213 LEU A N 1
ATOM 1639 C CA . LEU A 1 213 ? 13.359 -10.157 -12.610 1.00 97.81 213 LEU A CA 1
ATOM 1640 C C . LEU A 1 213 ? 14.610 -9.400 -12.153 1.00 97.81 213 LEU A C 1
ATOM 1642 O O . LEU A 1 213 ? 14.745 -8.190 -12.338 1.00 97.81 213 LEU A O 1
ATOM 1646 N N . ARG A 1 214 ? 15.516 -10.134 -11.514 1.00 97.12 214 ARG A N 1
ATOM 1647 C CA . ARG A 1 214 ? 16.819 -9.683 -11.028 1.00 97.12 214 ARG A CA 1
ATOM 1648 C C . ARG A 1 214 ? 17.874 -9.830 -12.134 1.00 97.12 214 ARG A C 1
ATOM 1650 O O . ARG A 1 214 ? 17.920 -10.875 -12.784 1.00 97.12 214 ARG A O 1
ATOM 1657 N N . PRO A 1 215 ? 18.705 -8.806 -12.401 1.00 96.69 215 PRO A N 1
ATOM 1658 C CA . PRO A 1 215 ? 19.723 -8.863 -13.443 1.00 96.69 215 PRO A CA 1
ATOM 1659 C C . PRO A 1 215 ? 21.026 -9.484 -12.921 1.00 96.69 215 PRO A C 1
ATOM 1661 O O . PRO A 1 215 ? 21.501 -9.120 -11.851 1.00 96.69 215 PRO A O 1
ATOM 1664 N N . SER A 1 216 ? 21.687 -10.316 -13.727 1.00 95.69 216 SER A N 1
ATOM 1665 C CA . SER A 1 216 ? 23.003 -10.878 -13.370 1.00 95.69 216 SER A CA 1
ATOM 1666 C C . SER A 1 216 ? 24.160 -9.872 -13.420 1.00 95.69 216 SER A C 1
ATOM 1668 O O . SER A 1 216 ? 25.255 -10.138 -12.924 1.00 95.69 216 SER A O 1
ATOM 1670 N N . LYS A 1 217 ? 23.947 -8.705 -14.050 1.00 92.12 217 LYS A N 1
ATOM 1671 C CA . LYS A 1 217 ? 24.895 -7.581 -14.119 1.00 92.12 217 LYS A CA 1
ATOM 1672 C C . LYS A 1 217 ? 24.152 -6.249 -14.203 1.00 92.12 217 LYS A C 1
ATOM 1674 O O . LYS A 1 217 ? 23.238 -6.109 -15.016 1.00 92.12 217 LYS A O 1
ATOM 1679 N N . GLY A 1 218 ? 24.630 -5.252 -13.460 1.00 93.31 218 GLY A N 1
ATOM 1680 C CA . GLY A 1 218 ? 24.018 -3.921 -13.404 1.00 93.31 218 GLY A CA 1
ATOM 1681 C C . GLY A 1 218 ? 22.758 -3.907 -12.541 1.00 93.31 218 GLY A C 1
ATOM 1682 O O . GLY A 1 218 ? 22.611 -4.740 -11.650 1.00 93.31 218 GLY A O 1
ATOM 1683 N N . GLN A 1 219 ? 21.863 -2.957 -12.802 1.00 95.31 219 GLN A N 1
ATOM 1684 C CA . GLN A 1 219 ? 20.620 -2.794 -12.055 1.00 95.31 219 GLN A CA 1
ATOM 1685 C C . GLN A 1 219 ? 19.387 -2.828 -12.964 1.00 95.31 219 GLN A C 1
ATOM 1687 O O . GLN A 1 219 ? 19.472 -2.734 -14.189 1.00 95.31 219 GLN A O 1
ATOM 1692 N N . LEU A 1 220 ? 18.235 -3.053 -12.337 1.00 97.56 220 LEU A N 1
ATOM 1693 C CA . LEU A 1 220 ? 16.916 -3.044 -12.961 1.00 97.56 220 LEU A CA 1
ATOM 1694 C C . LEU A 1 220 ? 15.891 -2.646 -11.896 1.00 97.56 220 LEU A C 1
ATOM 1696 O O . LEU A 1 220 ? 15.840 -3.281 -10.847 1.00 97.56 220 LEU A O 1
ATOM 1700 N N . PHE A 1 221 ? 15.084 -1.624 -12.150 1.00 97.88 221 PHE A N 1
ATOM 1701 C CA . PHE A 1 221 ? 14.027 -1.170 -11.254 1.00 97.88 221 PHE A CA 1
ATOM 1702 C C . PHE A 1 221 ? 12.715 -1.005 -12.018 1.00 97.88 221 PHE A C 1
ATOM 1704 O O . PHE A 1 221 ? 12.622 -0.237 -12.974 1.00 97.88 221 PHE A O 1
ATOM 1711 N N . PHE A 1 222 ? 11.677 -1.714 -11.591 1.00 98.31 222 PHE A N 1
ATOM 1712 C CA . PHE A 1 222 ? 10.327 -1.553 -12.110 1.00 98.31 222 PHE A CA 1
ATOM 1713 C C . PHE A 1 222 ? 9.611 -0.409 -11.403 1.00 98.31 222 PHE A C 1
ATOM 1715 O O . PHE A 1 222 ? 9.717 -0.241 -10.188 1.00 98.31 222 PHE A O 1
ATOM 1722 N N . GLY A 1 223 ? 8.842 0.380 -12.152 1.00 96.12 223 GLY A N 1
ATOM 1723 C CA . GLY A 1 223 ? 8.092 1.476 -11.556 1.00 96.12 223 GLY A CA 1
ATOM 1724 C C . GLY A 1 223 ? 6.936 2.001 -12.404 1.00 96.12 223 GLY A C 1
ATOM 1725 O O . GLY A 1 223 ? 6.837 1.726 -13.599 1.00 96.12 223 GLY A O 1
ATOM 1726 N N . PRO A 1 224 ? 6.050 2.811 -11.799 1.00 94.25 224 PRO A N 1
ATOM 1727 C CA . PRO A 1 224 ? 4.842 3.310 -12.445 1.00 94.25 224 PRO A CA 1
ATOM 1728 C C . PRO A 1 224 ? 5.090 4.555 -13.316 1.00 94.25 224 PRO A C 1
ATOM 1730 O O . PRO A 1 224 ? 4.125 5.224 -13.689 1.00 94.25 224 PRO A O 1
ATOM 1733 N N . ARG A 1 225 ? 6.346 4.930 -13.592 1.00 94.06 225 ARG A N 1
ATOM 1734 C CA . ARG A 1 225 ? 6.726 6.090 -14.418 1.00 94.06 225 ARG A CA 1
ATOM 1735 C C . ARG A 1 225 ? 7.333 5.595 -15.725 1.00 94.06 225 ARG A C 1
ATOM 1737 O O . ARG A 1 225 ? 8.159 4.693 -15.705 1.00 94.06 225 ARG A O 1
ATOM 1744 N N . ASP A 1 226 ? 6.894 6.165 -16.839 1.00 95.44 226 ASP A N 1
ATOM 1745 C CA . ASP A 1 226 ? 7.298 5.782 -18.195 1.00 95.44 226 ASP A CA 1
ATOM 1746 C C . ASP A 1 226 ? 8.449 6.640 -18.756 1.00 95.44 226 ASP A C 1
ATOM 1748 O O . ASP A 1 226 ? 8.898 6.406 -19.876 1.00 95.44 226 ASP A O 1
ATOM 1752 N N . ASP A 1 227 ? 8.943 7.597 -17.960 1.00 96.00 227 ASP A N 1
ATOM 1753 C CA . ASP A 1 227 ? 9.980 8.579 -18.300 1.00 96.00 227 ASP A CA 1
ATOM 1754 C C . ASP A 1 227 ? 11.136 8.675 -17.281 1.00 96.00 227 ASP A C 1
ATOM 1756 O O . ASP A 1 227 ? 11.937 9.616 -17.311 1.00 96.00 227 ASP A O 1
ATOM 1760 N N . ALA A 1 228 ? 11.253 7.690 -16.387 1.00 94.75 228 ALA A N 1
ATOM 1761 C CA . ALA A 1 228 ? 12.455 7.480 -15.584 1.00 94.75 228 ALA A CA 1
ATOM 1762 C C . ALA A 1 228 ? 13.522 6.828 -16.474 1.00 94.75 228 ALA A C 1
ATOM 1764 O O . ALA A 1 228 ? 13.400 5.665 -16.816 1.00 94.75 228 ALA A O 1
ATOM 1765 N N . ASP A 1 229 ? 14.517 7.587 -16.929 1.00 93.06 229 ASP A N 1
ATOM 1766 C CA . ASP A 1 229 ? 15.439 7.173 -17.995 1.00 93.06 229 ASP A CA 1
ATOM 1767 C C . ASP A 1 229 ? 16.913 7.178 -17.554 1.00 93.06 229 ASP A C 1
ATOM 1769 O O . ASP A 1 229 ? 17.795 7.589 -18.312 1.00 93.06 229 ASP A O 1
ATOM 1773 N N . ARG A 1 230 ? 17.200 6.734 -16.320 1.00 90.31 230 ARG A N 1
ATOM 1774 C CA . ARG A 1 230 ? 18.586 6.639 -15.817 1.00 90.31 230 ARG A CA 1
ATOM 1775 C C . ARG A 1 230 ? 19.374 5.459 -16.401 1.00 90.31 230 ARG A C 1
ATOM 1777 O O . ARG A 1 230 ? 20.577 5.383 -16.180 1.00 90.31 230 ARG A O 1
ATOM 1784 N N . GLY A 1 231 ? 18.722 4.589 -17.174 1.00 91.81 231 GLY A N 1
ATOM 1785 C CA . GLY A 1 231 ? 19.323 3.442 -17.869 1.00 91.81 231 GLY A CA 1
ATOM 1786 C C . GLY A 1 231 ? 19.011 2.085 -17.231 1.00 91.81 231 GLY A C 1
ATOM 1787 O O . GLY A 1 231 ? 19.056 1.076 -17.933 1.00 91.81 231 GLY A O 1
ATOM 1788 N N . ASP A 1 232 ? 18.615 2.088 -15.956 1.00 95.69 232 ASP A N 1
ATOM 1789 C CA . ASP A 1 232 ? 18.304 0.894 -15.159 1.00 95.69 232 ASP A CA 1
ATOM 1790 C C . ASP A 1 232 ? 16.799 0.776 -14.824 1.00 95.69 232 ASP A C 1
ATOM 1792 O O . ASP A 1 232 ? 16.389 -0.115 -14.090 1.00 95.69 232 ASP A O 1
ATOM 1796 N N . ASP A 1 233 ? 15.948 1.659 -15.347 1.00 97.62 233 ASP A N 1
ATOM 1797 C CA . ASP A 1 233 ? 14.509 1.698 -15.054 1.00 97.62 233 ASP A CA 1
ATOM 1798 C C . ASP A 1 233 ? 13.669 0.970 -16.125 1.00 97.62 233 ASP A C 1
ATOM 1800 O O . ASP A 1 233 ? 13.980 1.009 -17.319 1.00 97.62 233 ASP A O 1
ATOM 1804 N N . ALA A 1 234 ? 12.549 0.367 -15.720 1.00 98.25 234 ALA A N 1
ATOM 1805 C CA . ALA A 1 234 ? 11.563 -0.261 -16.600 1.00 98.25 234 ALA A CA 1
ATOM 1806 C C . ALA A 1 234 ? 10.125 0.121 -16.210 1.00 98.25 234 ALA A C 1
ATOM 1808 O O . ALA A 1 234 ? 9.728 0.052 -15.042 1.00 98.25 234 ALA A O 1
ATOM 1809 N N . TYR A 1 235 ? 9.306 0.485 -17.201 1.00 97.88 235 TYR A N 1
ATOM 1810 C CA . TYR A 1 235 ? 7.904 0.820 -16.952 1.00 97.88 235 TYR A CA 1
ATOM 1811 C C . TYR A 1 235 ? 7.095 -0.432 -16.593 1.00 97.88 235 TYR A C 1
ATOM 1813 O O . TYR A 1 235 ? 7.108 -1.426 -17.318 1.00 97.88 235 TYR A O 1
ATOM 1821 N N . SER A 1 236 ? 6.349 -0.359 -15.491 1.00 97.25 236 SER A N 1
ATOM 1822 C CA . SER A 1 236 ? 5.504 -1.438 -14.988 1.00 97.25 236 SER A CA 1
ATOM 1823 C C . SER A 1 236 ? 4.137 -0.897 -14.542 1.00 97.25 236 SER A C 1
ATOM 1825 O O . SER A 1 236 ? 4.054 -0.199 -13.524 1.00 97.25 236 SER A O 1
ATOM 1827 N N . PRO A 1 237 ? 3.035 -1.222 -15.250 1.00 95.38 237 PRO A N 1
ATOM 1828 C CA . PRO A 1 237 ? 1.691 -0.826 -14.829 1.00 95.38 237 PRO A CA 1
ATOM 1829 C C . PRO A 1 237 ? 1.251 -1.528 -13.534 1.00 95.38 237 PRO A C 1
ATOM 1831 O O . PRO A 1 237 ? 0.436 -0.972 -12.802 1.00 95.38 237 PRO A O 1
ATOM 1834 N N . LEU A 1 238 ? 1.845 -2.684 -13.197 1.00 96.50 238 LEU A N 1
ATOM 1835 C CA . LEU A 1 238 ? 1.616 -3.409 -11.9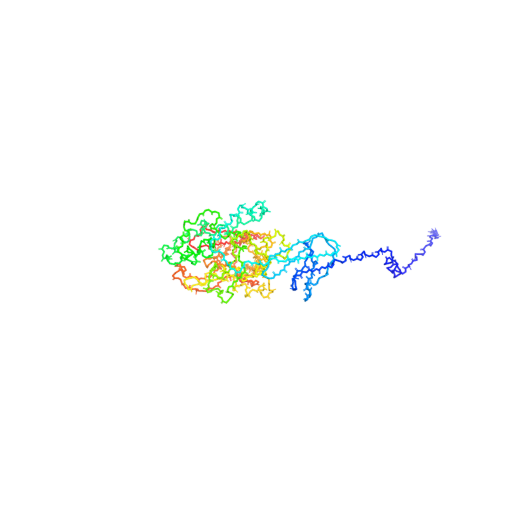40 1.00 96.50 238 LEU A CA 1
ATOM 1836 C C . LEU A 1 238 ? 1.834 -2.523 -10.702 1.00 96.50 238 LEU A C 1
ATOM 1838 O O . LEU A 1 238 ? 1.129 -2.647 -9.706 1.00 96.50 238 LEU A O 1
ATOM 1842 N N . HIS A 1 239 ? 2.749 -1.556 -10.781 1.00 95.44 239 HIS A N 1
ATOM 1843 C CA . HIS A 1 239 ? 3.025 -0.625 -9.687 1.00 95.44 239 HIS A CA 1
ATOM 1844 C C . HIS A 1 239 ? 1.899 0.398 -9.427 1.00 95.44 239 HIS A C 1
ATOM 1846 O O . HIS A 1 239 ? 2.004 1.189 -8.490 1.00 95.44 239 HIS A O 1
ATOM 1852 N N . ARG A 1 240 ? 0.820 0.387 -10.224 1.00 93.56 240 ARG A N 1
ATOM 1853 C CA . ARG A 1 240 ? -0.438 1.121 -9.985 1.00 93.56 240 ARG A CA 1
ATOM 1854 C C . ARG A 1 240 ? -1.631 0.200 -9.691 1.00 93.56 240 ARG A C 1
ATOM 1856 O O . ARG A 1 240 ? -2.740 0.692 -9.530 1.00 93.56 240 ARG A O 1
ATOM 1863 N N . ASP A 1 241 ? -1.423 -1.113 -9.662 1.00 95.31 241 ASP A N 1
ATOM 1864 C CA . ASP A 1 241 ? -2.481 -2.111 -9.531 1.00 95.31 241 ASP A CA 1
ATOM 1865 C C . ASP A 1 241 ? -2.582 -2.605 -8.081 1.00 95.31 241 ASP A C 1
ATOM 1867 O O . ASP A 1 241 ? -1.585 -3.024 -7.483 1.00 95.31 241 ASP A O 1
ATOM 1871 N N . SER A 1 242 ? -3.786 -2.591 -7.507 1.00 96.44 242 SER A N 1
ATOM 1872 C CA . SER A 1 242 ? -4.057 -3.122 -6.164 1.00 96.44 242 SER A CA 1
ATOM 1873 C C . SER A 1 242 ? -3.702 -4.608 -6.019 1.00 96.44 242 SER A C 1
ATOM 1875 O O . SER A 1 242 ? -3.400 -5.052 -4.912 1.00 96.44 242 SER A O 1
ATOM 1877 N N . ARG A 1 243 ? -3.683 -5.384 -7.116 1.00 96.31 243 ARG A N 1
ATOM 1878 C CA . ARG A 1 243 ? -3.265 -6.799 -7.124 1.00 96.31 243 ARG A CA 1
ATOM 1879 C C . ARG A 1 243 ? -1.813 -6.996 -6.697 1.00 96.31 243 ARG A C 1
ATOM 1881 O O . ARG A 1 243 ? -1.492 -8.047 -6.153 1.00 96.31 243 ARG A O 1
ATOM 1888 N N . TYR A 1 244 ? -0.952 -5.989 -6.874 1.00 97.12 244 TYR A N 1
ATOM 1889 C CA . TYR A 1 244 ? 0.403 -6.042 -6.328 1.00 97.12 244 TYR A CA 1
ATOM 1890 C C . TYR A 1 244 ? 0.365 -6.071 -4.792 1.00 97.12 244 TYR A C 1
ATOM 1892 O O . TYR A 1 244 ? 0.948 -6.949 -4.160 1.00 97.12 244 TYR A O 1
ATOM 1900 N N . CYS A 1 245 ? -0.397 -5.161 -4.181 1.00 96.06 245 CYS A N 1
ATOM 1901 C CA . CYS A 1 245 ? -0.578 -5.115 -2.731 1.00 96.06 245 CYS A CA 1
ATOM 1902 C C . CYS A 1 245 ? -1.294 -6.372 -2.203 1.00 96.06 245 CYS A C 1
ATOM 1904 O O . CYS A 1 245 ? -0.954 -6.863 -1.125 1.00 96.06 245 CYS A O 1
ATOM 1906 N N . ALA A 1 246 ? -2.244 -6.915 -2.972 1.00 96.19 246 ALA A N 1
ATOM 1907 C CA . ALA A 1 246 ? -3.005 -8.115 -2.626 1.00 96.19 246 ALA A CA 1
ATOM 1908 C C . ALA A 1 246 ? -2.120 -9.330 -2.313 1.00 96.19 246 ALA A C 1
ATOM 1910 O O . ALA A 1 246 ? -2.493 -10.117 -1.451 1.00 96.19 246 ALA A O 1
ATOM 1911 N N . ALA A 1 247 ? -0.931 -9.437 -2.921 1.00 95.56 247 ALA A N 1
ATOM 1912 C CA . ALA A 1 247 ? 0.014 -10.519 -2.645 1.00 95.56 247 ALA A CA 1
ATOM 1913 C C . ALA A 1 247 ? 0.331 -10.687 -1.151 1.00 95.56 247 ALA A C 1
ATOM 1915 O O . ALA A 1 247 ? 0.391 -11.810 -0.664 1.00 95.56 247 ALA A O 1
ATOM 1916 N N . CYS A 1 248 ? 0.500 -9.586 -0.413 1.00 94.94 248 CYS A N 1
ATOM 1917 C CA . CYS A 1 248 ? 0.750 -9.624 1.033 1.00 94.94 248 CYS A CA 1
ATOM 1918 C C . CYS A 1 248 ? -0.494 -9.290 1.877 1.00 94.94 248 CYS A C 1
ATOM 1920 O O . CYS A 1 248 ? -0.510 -9.572 3.073 1.00 94.94 248 CYS A O 1
ATOM 1922 N N . HIS A 1 249 ? -1.510 -8.646 1.291 1.00 95.38 249 HIS A N 1
ATOM 1923 C CA . HIS A 1 249 ? -2.658 -8.084 2.016 1.00 95.38 249 HIS A CA 1
ATOM 1924 C C . HIS A 1 249 ? -3.978 -8.868 1.869 1.00 95.38 249 HIS A C 1
ATOM 1926 O O . HIS A 1 249 ? -4.982 -8.476 2.478 1.00 95.38 249 HIS A O 1
ATOM 1932 N N . GLU A 1 250 ? -3.961 -9.979 1.133 1.00 94.62 250 GLU A N 1
ATOM 1933 C CA . GLU A 1 250 ? -5.023 -10.984 1.039 1.00 94.62 250 GLU A CA 1
ATOM 1934 C C . GLU A 1 250 ? -4.423 -12.371 1.307 1.00 94.62 250 GLU A C 1
ATOM 1936 O O . GLU A 1 250 ? -3.403 -12.718 0.715 1.00 94.62 250 GLU A O 1
ATOM 1941 N N . GLY A 1 251 ? -5.014 -13.171 2.195 1.00 90.75 251 GLY A N 1
ATOM 1942 C CA . GLY A 1 251 ? -4.437 -14.475 2.519 1.00 90.75 251 GLY A CA 1
ATOM 1943 C C . GLY A 1 251 ? -5.155 -15.262 3.608 1.00 90.75 251 GLY A C 1
ATOM 1944 O O . GLY A 1 251 ? -5.588 -14.711 4.629 1.00 90.75 251 GLY A O 1
ATOM 1945 N N . ASN A 1 252 ? -5.213 -16.576 3.394 1.00 88.25 252 ASN A N 1
ATOM 1946 C CA . ASN A 1 252 ? -5.693 -17.554 4.360 1.00 88.25 252 ASN A CA 1
ATOM 1947 C C . ASN A 1 252 ? -4.504 -18.252 5.032 1.00 88.25 252 ASN A C 1
ATOM 1949 O O . ASN A 1 252 ? -3.718 -18.922 4.370 1.00 88.25 252 ASN A O 1
ATOM 1953 N N . VAL A 1 253 ? -4.393 -18.154 6.357 1.00 85.44 253 VAL A N 1
ATOM 1954 C CA . VAL A 1 253 ? -3.306 -18.773 7.132 1.00 85.44 253 VAL A CA 1
ATOM 1955 C C . VAL A 1 253 ? -3.919 -19.721 8.158 1.00 85.44 253 VAL A C 1
ATOM 1957 O O . VAL A 1 253 ? -4.844 -19.342 8.873 1.00 85.44 253 VAL A O 1
ATOM 1960 N N . PHE A 1 254 ? -3.438 -20.967 8.198 1.00 85.69 254 PHE A N 1
ATOM 1961 C CA . PHE A 1 254 ? -4.005 -22.059 9.010 1.00 85.69 254 PHE A CA 1
ATOM 1962 C C . PHE A 1 254 ? -5.522 -22.272 8.806 1.00 85.69 254 PHE A C 1
ATOM 1964 O O . PHE A 1 254 ? -6.245 -22.582 9.746 1.00 85.69 254 PHE A O 1
ATOM 1971 N N . GLY A 1 255 ? -6.012 -22.085 7.574 1.00 83.38 255 GLY A N 1
ATOM 1972 C CA . GLY A 1 255 ? -7.436 -22.220 7.228 1.00 83.38 255 GLY A CA 1
ATOM 1973 C C . GLY A 1 255 ? -8.306 -21.003 7.570 1.00 83.38 255 GLY A C 1
ATOM 1974 O O . GLY A 1 255 ? -9.507 -21.033 7.316 1.00 83.38 255 GLY A O 1
ATOM 1975 N N . ILE A 1 256 ? -7.721 -19.926 8.106 1.00 85.94 256 ILE A N 1
ATOM 1976 C CA . ILE A 1 256 ? -8.446 -18.721 8.523 1.00 85.94 256 ILE A CA 1
ATOM 1977 C C . ILE A 1 256 ? -8.132 -17.547 7.592 1.00 85.94 256 ILE A C 1
ATOM 1979 O O . ILE A 1 256 ? -6.956 -17.313 7.309 1.00 85.94 256 ILE A O 1
ATOM 1983 N N . PRO A 1 257 ? -9.132 -16.750 7.164 1.00 88.06 257 PRO A N 1
ATOM 1984 C CA . PRO A 1 257 ? -8.916 -15.519 6.405 1.00 88.06 257 PRO A CA 1
ATOM 1985 C C . PRO A 1 257 ? -8.303 -14.438 7.310 1.00 88.06 257 PRO A C 1
ATOM 1987 O O . PRO A 1 257 ? -9.009 -13.612 7.904 1.00 88.06 257 PRO A O 1
ATOM 1990 N N . VAL A 1 258 ? -6.974 -14.487 7.447 1.00 86.75 258 VAL A N 1
ATOM 1991 C CA . VAL A 1 258 ? -6.184 -13.638 8.353 1.00 86.75 258 VAL A CA 1
ATOM 1992 C C . VAL A 1 258 ? -6.007 -12.225 7.811 1.00 86.75 258 VAL A C 1
ATOM 1994 O O . VAL A 1 258 ? -5.947 -11.274 8.594 1.00 86.75 258 VAL A O 1
ATOM 1997 N N . TYR A 1 259 ? -5.961 -12.089 6.486 1.00 88.50 259 TYR A N 1
ATOM 1998 C CA . TYR A 1 259 ? -5.930 -10.812 5.786 1.00 88.50 259 TYR A CA 1
ATOM 1999 C C . TYR A 1 259 ? -6.985 -10.842 4.679 1.00 88.50 259 TYR A C 1
ATOM 2001 O O . TYR A 1 259 ? -6.907 -11.675 3.783 1.00 88.50 259 TYR A O 1
ATOM 2009 N N . THR A 1 260 ? -7.961 -9.935 4.741 1.00 93.75 260 THR A N 1
ATOM 2010 C CA . THR A 1 260 ? -9.007 -9.775 3.710 1.00 93.75 260 THR A CA 1
ATOM 2011 C C . THR A 1 260 ? -9.040 -8.356 3.148 1.00 93.75 260 THR A 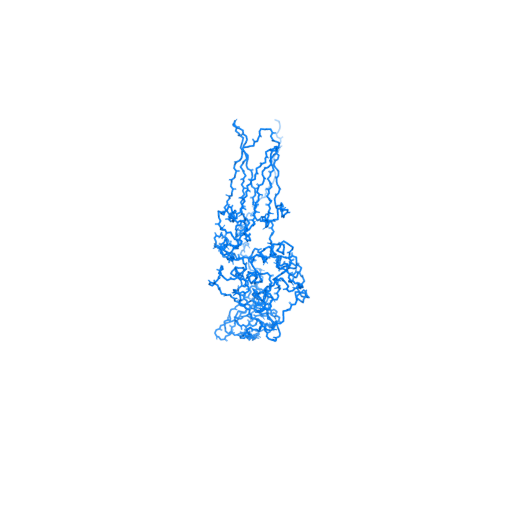C 1
ATOM 2013 O O . THR A 1 260 ? -10.098 -7.801 2.878 1.00 93.75 260 THR A O 1
ATOM 2016 N N . THR A 1 261 ? -7.885 -7.692 3.064 1.00 95.44 261 THR A N 1
ATOM 2017 C CA . THR A 1 261 ? -7.830 -6.255 2.739 1.00 95.44 261 THR A CA 1
ATOM 2018 C C . THR A 1 261 ? -8.213 -5.985 1.286 1.00 95.44 261 THR A C 1
ATOM 2020 O O . THR A 1 261 ? -8.820 -4.958 0.993 1.00 95.44 261 THR A O 1
ATOM 2023 N N . TYR A 1 262 ? -7.842 -6.886 0.374 1.00 96.56 262 TYR A N 1
ATOM 2024 C CA . TYR A 1 262 ? -8.082 -6.726 -1.056 1.00 96.56 262 TYR A CA 1
ATOM 2025 C C . TYR A 1 262 ? -9.525 -7.084 -1.411 1.00 96.56 262 TYR A C 1
ATOM 2027 O O . TYR A 1 262 ? -10.169 -6.340 -2.147 1.00 96.56 262 TYR A O 1
ATOM 2035 N N . SER A 1 263 ? -10.067 -8.155 -0.826 1.00 95.88 263 SER A N 1
ATOM 2036 C CA . SER A 1 263 ? -11.484 -8.512 -0.948 1.00 95.88 263 SER A CA 1
ATOM 2037 C C . SER A 1 263 ? -12.395 -7.428 -0.353 1.00 95.88 263 SER A C 1
ATOM 2039 O O . SER A 1 263 ? -13.315 -6.960 -1.021 1.00 95.88 263 SER A O 1
ATOM 2041 N N . GLU A 1 264 ? -12.070 -6.900 0.832 1.00 96.31 264 GLU A N 1
ATOM 2042 C CA . GLU A 1 264 ? -12.759 -5.732 1.408 1.00 96.31 264 GLU A CA 1
ATOM 2043 C C . GLU A 1 264 ? -12.672 -4.467 0.536 1.00 96.31 264 GLU A C 1
ATOM 2045 O O . GLU A 1 264 ? -13.553 -3.607 0.629 1.00 96.31 264 GLU A O 1
ATOM 2050 N N . TRP A 1 265 ? -11.615 -4.331 -0.274 1.00 96.69 265 TRP A N 1
ATOM 2051 C CA . TRP A 1 265 ? -11.444 -3.220 -1.209 1.00 96.69 265 TRP A CA 1
ATOM 2052 C C . TRP A 1 265 ? -12.234 -3.398 -2.499 1.00 96.69 265 TRP A C 1
ATOM 2054 O O . TRP A 1 265 ? -12.900 -2.445 -2.909 1.00 96.69 265 TRP A O 1
ATOM 2064 N N . LEU A 1 266 ? -12.249 -4.595 -3.090 1.00 96.31 266 LEU A N 1
ATOM 2065 C CA . LEU A 1 266 ? -13.108 -4.932 -4.232 1.00 96.31 266 LEU A CA 1
ATOM 2066 C C . LEU A 1 266 ? -14.590 -4.663 -3.913 1.00 96.31 266 LEU A C 1
ATOM 2068 O O . LEU A 1 266 ? -15.298 -4.040 -4.706 1.00 96.31 266 LEU A O 1
ATOM 2072 N N . ASP A 1 267 ? -15.025 -5.033 -2.706 1.00 95.62 267 ASP A N 1
ATOM 2073 C CA . ASP A 1 267 ? -16.382 -4.798 -2.197 1.00 95.62 267 ASP A CA 1
ATOM 2074 C C . ASP A 1 267 ? -16.671 -3.322 -1.843 1.00 95.62 267 ASP A C 1
ATOM 2076 O O . ASP A 1 267 ? -17.817 -2.951 -1.562 1.00 95.62 267 ASP A O 1
ATOM 2080 N N . SER A 1 268 ? -15.666 -2.442 -1.859 1.00 95.38 268 SER A N 1
ATOM 2081 C CA . SER A 1 268 ? -15.810 -1.030 -1.483 1.00 95.38 268 SER A CA 1
ATOM 2082 C C . SER A 1 268 ? -16.238 -0.128 -2.657 1.00 95.38 268 SER A C 1
ATOM 2084 O O . SER A 1 268 ? -16.037 -0.466 -3.828 1.00 95.38 268 SER A O 1
ATOM 2086 N N . PRO A 1 269 ? -16.768 1.082 -2.383 1.00 93.69 269 PRO A N 1
ATOM 2087 C CA . PRO A 1 269 ? -16.960 2.100 -3.417 1.00 93.69 269 PRO A CA 1
ATOM 2088 C C . PRO A 1 269 ? -15.660 2.490 -4.141 1.00 93.69 269 PRO A C 1
ATOM 2090 O O . PRO A 1 269 ? -15.705 2.804 -5.326 1.00 93.69 269 PRO A O 1
ATOM 2093 N N . ALA A 1 270 ? -14.509 2.446 -3.455 1.00 93.19 270 ALA A N 1
ATOM 2094 C CA . ALA A 1 270 ? -13.211 2.793 -4.036 1.00 93.19 270 ALA A CA 1
ATOM 2095 C C . ALA A 1 270 ? -12.738 1.741 -5.054 1.00 93.19 270 ALA A C 1
ATOM 2097 O O . ALA A 1 270 ? -12.336 2.104 -6.158 1.00 93.19 270 ALA A O 1
ATOM 2098 N N . GLY A 1 271 ? -12.863 0.450 -4.726 1.00 94.56 271 GLY A N 1
ATOM 2099 C CA . GLY A 1 271 ? -12.531 -0.644 -5.644 1.00 94.56 271 GLY A CA 1
ATOM 2100 C C . GLY A 1 271 ? -13.430 -0.665 -6.876 1.00 94.56 271 GLY A C 1
ATOM 2101 O O . GLY A 1 271 ? -12.930 -0.750 -7.995 1.00 94.56 271 GLY A O 1
ATOM 2102 N N . ARG A 1 272 ? -14.745 -0.455 -6.705 1.00 94.94 272 ARG A N 1
ATOM 2103 C CA . ARG A 1 272 ? -15.680 -0.291 -7.837 1.00 94.94 272 ARG A CA 1
ATOM 2104 C C . ARG A 1 272 ? -15.373 0.917 -8.726 1.00 94.94 272 ARG A C 1
ATOM 2106 O O . ARG A 1 272 ? -15.668 0.872 -9.915 1.00 94.94 272 ARG A O 1
ATOM 2113 N N . ALA A 1 273 ? -14.789 1.978 -8.171 1.00 94.50 273 ALA A N 1
ATOM 2114 C CA . ALA A 1 273 ? -14.329 3.142 -8.928 1.00 94.50 273 ALA A CA 1
ATOM 2115 C C . ALA A 1 273 ? -12.945 2.944 -9.584 1.00 94.50 273 ALA A C 1
ATOM 2117 O O . ALA A 1 273 ? -12.462 3.851 -10.256 1.00 94.50 273 ALA A O 1
ATOM 2118 N N . GLY A 1 274 ? -12.295 1.790 -9.384 1.00 94.19 274 GLY A N 1
ATOM 2119 C CA . GLY A 1 274 ? -10.950 1.507 -9.889 1.00 94.19 274 GLY A CA 1
ATOM 2120 C C . GLY A 1 274 ? -9.824 2.242 -9.153 1.00 94.19 274 GLY A C 1
ATOM 2121 O O . GLY A 1 274 ? -8.697 2.229 -9.638 1.00 94.19 274 GLY A O 1
ATOM 2122 N N . MET A 1 275 ? -10.104 2.864 -8.000 1.00 93.31 275 MET A N 1
ATOM 2123 C CA . MET A 1 275 ? -9.118 3.627 -7.230 1.00 93.31 275 MET A CA 1
ATOM 2124 C C . MET A 1 275 ? -8.122 2.678 -6.554 1.00 93.31 275 MET A C 1
ATOM 2126 O O . MET A 1 275 ? -8.472 1.974 -5.600 1.00 93.31 275 MET A O 1
ATOM 2130 N N . GLY A 1 276 ? -6.888 2.654 -7.055 1.00 93.62 276 GLY A N 1
ATOM 2131 C CA . GLY A 1 276 ? -5.847 1.723 -6.619 1.00 93.62 276 GLY A CA 1
ATOM 2132 C C . GLY A 1 276 ? -5.388 1.967 -5.178 1.00 93.62 276 GLY A C 1
ATOM 2133 O O . GLY A 1 276 ? -5.395 3.102 -4.699 1.00 93.62 276 GLY A O 1
ATOM 2134 N N . CYS A 1 277 ? -4.913 0.928 -4.481 1.00 93.94 277 CYS A N 1
ATOM 2135 C CA . CYS A 1 277 ? -4.366 1.052 -3.118 1.00 93.94 277 CYS A CA 1
ATOM 2136 C C . CYS A 1 277 ? -3.301 2.164 -3.013 1.00 93.94 277 CYS A C 1
ATOM 2138 O O . CYS A 1 277 ? -3.237 2.905 -2.027 1.00 93.94 277 CYS A O 1
ATOM 2140 N N . GLN A 1 278 ? -2.493 2.310 -4.064 1.00 92.12 278 GLN A N 1
ATOM 2141 C CA . GLN A 1 278 ? -1.429 3.296 -4.206 1.00 92.12 278 GLN A CA 1
ATOM 2142 C C . GLN A 1 278 ? -1.953 4.747 -4.210 1.00 92.12 278 GLN A C 1
ATOM 2144 O O . GLN A 1 278 ? -1.254 5.643 -3.736 1.00 92.12 278 GLN A O 1
ATOM 2149 N N . GLU A 1 279 ? -3.184 4.999 -4.669 1.00 90.62 279 GLU A N 1
ATOM 2150 C CA . GLU A 1 279 ? -3.799 6.338 -4.696 1.00 90.62 279 GLU A CA 1
ATOM 2151 C C . GLU A 1 279 ? -4.177 6.864 -3.304 1.00 90.62 279 GLU A C 1
ATOM 2153 O O . GLU A 1 279 ? -4.370 8.070 -3.129 1.00 90.62 279 GLU A O 1
ATOM 2158 N N . CYS A 1 280 ? -4.229 5.987 -2.298 1.00 89.00 280 CYS A N 1
ATOM 2159 C CA . CYS A 1 280 ? -4.341 6.372 -0.893 1.00 89.00 280 CYS A CA 1
ATOM 2160 C C . CYS A 1 280 ? -3.005 6.210 -0.154 1.00 89.00 280 CYS A C 1
ATOM 2162 O O . CYS A 1 280 ? -2.549 7.153 0.490 1.00 89.00 280 CYS A O 1
ATOM 2164 N N . HIS A 1 281 ? -2.356 5.045 -0.259 1.00 90.12 281 HIS A N 1
ATOM 2165 C CA . HIS A 1 281 ? -1.212 4.694 0.593 1.00 90.12 281 HIS A CA 1
ATOM 2166 C C . HIS A 1 281 ? 0.157 5.149 0.066 1.00 90.12 281 HIS A C 1
ATOM 2168 O O . HIS A 1 281 ? 1.064 5.325 0.879 1.00 90.12 281 HIS A O 1
ATOM 2174 N N . ASN A 1 282 ? 0.295 5.406 -1.243 1.00 85.44 282 ASN A N 1
ATOM 2175 C CA . ASN A 1 282 ? 1.547 5.873 -1.862 1.00 85.44 282 ASN A CA 1
ATOM 2176 C C . ASN A 1 282 ? 1.459 7.334 -2.350 1.00 85.44 282 ASN A C 1
ATOM 2178 O O . ASN A 1 282 ? 2.450 7.896 -2.814 1.00 85.44 282 ASN A O 1
ATOM 2182 N N . LYS A 1 283 ? 0.281 7.971 -2.261 1.00 79.38 283 LYS A N 1
ATOM 2183 C CA . LYS A 1 283 ? 0.011 9.314 -2.811 1.00 79.38 283 LYS A CA 1
ATOM 2184 C C . LYS A 1 283 ? 0.936 10.406 -2.274 1.00 79.38 283 LYS A C 1
ATOM 2186 O O . LYS A 1 283 ? 1.273 11.329 -3.008 1.00 79.38 283 LYS A O 1
ATOM 2191 N N . ALA A 1 284 ? 1.295 10.315 -0.996 1.00 71.12 284 ALA A N 1
ATOM 2192 C CA . ALA A 1 284 ? 2.116 11.306 -0.304 1.00 71.12 284 ALA A CA 1
ATOM 2193 C C . ALA A 1 284 ? 3.593 10.897 -0.158 1.00 71.12 284 ALA A C 1
ATOM 2195 O O . ALA A 1 284 ? 4.367 11.699 0.345 1.00 71.12 284 ALA A O 1
ATOM 2196 N N . GLY A 1 285 ? 3.972 9.677 -0.561 1.00 84.06 285 GLY A N 1
ATOM 2197 C CA . GLY A 1 285 ? 5.303 9.117 -0.313 1.00 84.06 285 GLY A CA 1
ATOM 2198 C C . GLY A 1 285 ? 5.281 7.616 -0.001 1.00 84.06 285 GLY A C 1
ATOM 2199 O O . GLY A 1 285 ? 4.243 6.962 -0.092 1.00 84.06 285 GLY A O 1
ATOM 2200 N N . HIS A 1 286 ? 6.428 7.071 0.402 1.00 90.69 286 HIS A N 1
ATOM 2201 C CA . HIS A 1 286 ? 6.650 5.652 0.715 1.00 90.69 286 HIS A CA 1
ATOM 2202 C C . HIS A 1 286 ? 6.525 5.331 2.214 1.00 90.69 286 HIS A C 1
ATOM 2204 O O . HIS A 1 286 ? 7.083 4.351 2.701 1.00 90.69 286 HIS A O 1
ATOM 2210 N N . THR A 1 287 ? 5.764 6.129 2.969 1.00 85.38 287 THR A N 1
ATOM 2211 C CA . THR A 1 287 ? 5.442 5.824 4.376 1.00 85.38 287 THR A CA 1
ATOM 2212 C C . THR A 1 287 ? 4.456 4.660 4.497 1.00 85.38 287 THR A C 1
ATOM 2214 O O . THR A 1 287 ? 4.381 4.029 5.551 1.00 85.38 287 THR A O 1
ATOM 2217 N N . PHE A 1 288 ? 3.667 4.396 3.443 1.00 81.75 288 PHE A N 1
ATOM 2218 C CA . PHE A 1 288 ? 2.575 3.409 3.430 1.00 81.75 288 PHE A CA 1
ATOM 2219 C C . PHE A 1 288 ? 1.648 3.568 4.647 1.00 81.75 288 PHE A C 1
ATOM 2221 O O . PHE A 1 288 ? 1.329 2.619 5.363 1.00 81.75 288 PHE A O 1
ATOM 2228 N N . SER A 1 289 ? 1.284 4.823 4.935 1.00 67.44 289 SER A N 1
ATOM 2229 C CA . SER A 1 289 ? 0.758 5.223 6.241 1.00 67.44 289 SER A CA 1
ATOM 2230 C C . SER A 1 289 ? -0.510 4.459 6.633 1.00 67.44 289 SER A C 1
ATOM 2232 O O . SER A 1 289 ? -1.510 4.458 5.915 1.00 67.44 289 SER A O 1
ATOM 2234 N N . THR A 1 290 ? -0.493 3.886 7.840 1.00 64.81 290 THR A N 1
ATOM 2235 C CA . THR A 1 290 ? -1.669 3.349 8.544 1.00 64.81 290 THR A CA 1
ATOM 2236 C C . THR A 1 290 ? -2.275 4.412 9.476 1.00 64.81 290 THR A C 1
ATOM 2238 O O . THR A 1 290 ? -2.589 4.127 10.643 1.00 64.81 290 THR A O 1
ATOM 2241 N N . GLY A 1 291 ? -2.309 5.662 9.001 1.00 55.94 291 GLY A N 1
ATOM 2242 C CA . GLY A 1 291 ? -2.709 6.855 9.751 1.00 55.94 291 GLY A CA 1
ATOM 2243 C C . GLY A 1 291 ? -4.152 6.818 10.254 1.00 55.94 291 GLY A C 1
ATOM 2244 O O . GLY A 1 291 ? -4.847 5.809 10.120 1.00 55.94 291 GLY A O 1
ATOM 2245 N N . THR A 1 292 ? -4.592 7.914 10.878 1.00 54.31 292 THR A N 1
ATOM 2246 C CA . THR A 1 292 ? -5.955 8.042 11.414 1.00 54.31 292 THR A CA 1
ATOM 2247 C C . THR A 1 292 ? -6.961 7.633 10.339 1.00 54.31 292 THR A C 1
ATOM 2249 O O . THR A 1 292 ? -6.940 8.229 9.258 1.00 54.31 292 THR A O 1
ATOM 2252 N N . PRO A 1 293 ? -7.797 6.606 10.579 1.00 63.06 293 PRO A N 1
ATOM 2253 C CA . PRO A 1 293 ? -8.761 6.188 9.579 1.00 63.06 293 PRO A CA 1
ATOM 2254 C C . PRO A 1 293 ? -9.690 7.356 9.261 1.00 63.06 293 PRO A C 1
ATOM 2256 O O . PRO A 1 293 ? -10.019 8.144 10.150 1.00 63.06 293 PRO A O 1
ATOM 2259 N N . GLY A 1 294 ? -10.132 7.445 8.007 1.00 78.81 294 GLY A N 1
ATOM 2260 C CA . GLY A 1 294 ? -11.264 8.291 7.662 1.00 78.81 294 GLY A CA 1
ATOM 2261 C C . GLY A 1 294 ? -12.499 7.748 8.377 1.00 78.81 294 GLY A C 1
ATOM 2262 O O . GLY A 1 294 ? -13.123 6.781 7.953 1.00 78.81 294 GLY A O 1
ATOM 2263 N N . LEU A 1 295 ? -12.750 8.301 9.558 1.00 90.06 295 LEU A N 1
ATOM 2264 C CA . LEU A 1 295 ? -13.799 7.898 10.475 1.00 90.06 295 LEU A CA 1
ATOM 2265 C C . LEU A 1 295 ? -14.411 9.181 11.018 1.00 90.06 295 LEU A C 1
ATOM 2267 O O . LEU A 1 295 ? -13.878 9.819 11.927 1.00 90.06 295 LEU A O 1
ATOM 2271 N N . GLU A 1 296 ? -15.507 9.580 10.395 1.00 92.62 296 GLU A N 1
ATOM 2272 C CA . GLU A 1 296 ? -16.299 10.724 10.813 1.00 92.62 296 GLU A CA 1
ATOM 2273 C C . GLU A 1 296 ? -17.167 10.311 12.003 1.00 92.62 296 GLU A C 1
ATOM 2275 O O . GLU A 1 296 ? -17.762 9.232 12.006 1.00 92.62 296 GLU A O 1
ATOM 2280 N N . LEU A 1 297 ? -17.201 11.166 13.026 1.00 94.50 297 LEU A N 1
ATOM 2281 C CA . LEU A 1 297 ? -18.033 11.002 14.210 1.00 94.50 297 LEU A CA 1
ATOM 2282 C C . LEU A 1 297 ? -19.004 12.174 14.300 1.00 94.50 297 LEU A C 1
ATOM 2284 O O . LEU A 1 297 ? -18.590 13.324 14.451 1.00 94.50 297 LEU A O 1
ATOM 2288 N N . GLU A 1 298 ? -20.285 11.846 14.279 1.00 95.56 298 GLU A N 1
ATOM 2289 C CA . GLU A 1 298 ? -21.399 12.762 14.486 1.00 95.56 298 GLU A CA 1
ATOM 2290 C C . GLU A 1 298 ? -22.148 12.339 15.756 1.00 95.56 298 GLU A C 1
ATOM 2292 O O . GLU A 1 298 ? -22.286 11.147 16.043 1.00 95.56 298 GLU A O 1
ATOM 2297 N N . VAL A 1 299 ? -22.623 13.311 16.538 1.00 96.06 299 VAL A N 1
ATOM 2298 C CA . VAL A 1 299 ? -23.442 13.055 17.730 1.00 96.06 299 VAL A CA 1
ATOM 2299 C C . VAL A 1 299 ? -24.637 13.998 17.721 1.00 96.06 299 VAL A C 1
ATOM 2301 O O . VAL A 1 299 ? -24.474 15.214 17.822 1.00 96.06 299 VAL A O 1
ATOM 2304 N N . GLY A 1 300 ? -25.836 13.431 17.602 1.00 94.94 300 GLY A N 1
ATOM 2305 C CA . GLY A 1 300 ? -27.103 14.143 17.751 1.00 94.94 300 GLY A CA 1
ATOM 2306 C C . GLY A 1 300 ? -27.681 13.945 19.150 1.00 94.94 300 GLY A C 1
ATOM 2307 O O . GLY A 1 300 ? -27.584 12.857 19.714 1.00 94.94 300 GLY A O 1
ATOM 2308 N N . PHE A 1 301 ? -28.319 14.972 19.711 1.00 94.12 301 PHE A N 1
ATOM 2309 C CA . PHE A 1 301 ? -29.021 14.876 20.993 1.00 94.12 301 PHE A CA 1
ATOM 2310 C C . PHE A 1 301 ? -30.523 15.075 20.793 1.00 94.12 301 PHE A C 1
ATOM 2312 O O . PHE A 1 301 ? -30.955 15.966 20.067 1.00 94.12 301 PHE A O 1
ATOM 2319 N N . THR A 1 302 ? -31.336 14.245 21.444 1.00 94.00 302 THR A N 1
ATOM 2320 C CA . THR A 1 302 ? -32.799 14.372 21.444 1.00 94.00 302 THR A CA 1
ATOM 2321 C C . THR A 1 302 ? -33.303 14.421 22.877 1.00 94.00 302 THR A C 1
ATOM 2323 O O . THR A 1 302 ? -33.154 13.457 23.632 1.00 94.00 302 THR A O 1
ATOM 2326 N N . HIS A 1 303 ? -33.923 15.536 23.250 1.00 92.06 303 HIS A N 1
ATOM 2327 C CA . HIS A 1 303 ? -34.542 15.719 24.559 1.00 92.06 303 HIS A CA 1
ATOM 2328 C C . HIS A 1 303 ? -36.036 15.407 24.472 1.00 92.06 303 HIS A C 1
ATOM 2330 O O . HIS A 1 303 ? -36.740 15.924 23.610 1.00 92.06 303 HIS A O 1
ATOM 2336 N N . THR A 1 304 ? -36.519 14.545 25.362 1.00 90.75 304 THR A N 1
ATOM 2337 C CA . THR A 1 304 ? -37.927 14.131 25.439 1.00 90.75 304 THR A CA 1
ATOM 2338 C C . THR A 1 304 ? -38.394 14.143 26.892 1.00 90.75 304 THR A C 1
ATOM 2340 O O . THR A 1 304 ? -37.572 14.128 27.809 1.00 90.75 304 THR A O 1
ATOM 2343 N N . THR A 1 305 ? -39.705 14.062 27.124 1.00 90.56 305 THR A N 1
ATOM 2344 C CA . THR A 1 305 ? -40.275 13.825 28.466 1.00 90.56 305 THR A CA 1
ATOM 2345 C C . THR A 1 305 ? -39.755 12.535 29.112 1.00 90.56 305 THR A C 1
ATOM 2347 O O . THR A 1 305 ? -39.625 12.464 30.329 1.00 90.56 305 THR A O 1
ATOM 2350 N N . SER A 1 306 ? -39.384 11.531 28.306 1.00 88.06 306 SER A N 1
ATOM 2351 C CA . SER A 1 306 ? -38.762 10.283 28.771 1.00 88.06 306 SER A CA 1
ATOM 2352 C C . SER A 1 306 ? -37.257 10.400 29.081 1.00 88.06 306 SER A C 1
ATOM 2354 O O . SER A 1 306 ? -36.645 9.440 29.554 1.00 88.06 306 SER A O 1
ATOM 2356 N N . GLY A 1 307 ? -36.643 11.562 28.847 1.00 90.69 307 GLY A N 1
ATOM 2357 C CA . GLY A 1 307 ? -35.225 11.837 29.083 1.00 90.69 307 GLY A CA 1
ATOM 2358 C C . GLY A 1 307 ? -34.452 12.222 27.819 1.00 90.69 307 GLY A C 1
ATOM 2359 O O . GLY A 1 307 ? -35.020 12.410 26.739 1.00 90.69 307 GLY A O 1
ATOM 2360 N N . THR A 1 308 ? -33.134 12.345 27.977 1.00 91.94 308 THR A N 1
ATOM 2361 C CA . THR A 1 308 ? -32.195 12.698 26.905 1.00 91.94 308 THR A CA 1
ATOM 2362 C C . THR A 1 308 ? -31.620 11.446 26.254 1.00 91.94 308 THR A C 1
ATOM 2364 O O . THR A 1 308 ? -31.136 10.544 26.938 1.00 91.94 308 THR A O 1
ATOM 2367 N N . PHE A 1 309 ? -31.605 11.426 24.926 1.00 94.19 309 PHE A N 1
ATOM 2368 C CA . PHE A 1 309 ? -30.915 10.423 24.125 1.00 94.19 309 PHE A CA 1
ATOM 2369 C C . PHE A 1 309 ? -29.761 11.067 23.363 1.00 94.19 309 PHE A C 1
ATOM 2371 O O . PHE A 1 309 ? -29.901 12.191 22.881 1.00 94.19 309 PHE A O 1
ATOM 2378 N N . ALA A 1 310 ? -28.655 10.341 23.234 1.00 94.88 310 ALA A N 1
ATOM 2379 C CA . ALA A 1 310 ? -27.603 10.647 22.275 1.00 94.88 310 ALA A CA 1
ATOM 2380 C C . ALA A 1 310 ? -27.640 9.602 21.158 1.00 94.88 310 ALA A C 1
ATOM 2382 O O . ALA A 1 310 ? -27.694 8.402 21.429 1.00 94.88 310 ALA A O 1
ATOM 2383 N N . GLU A 1 311 ? -27.614 10.055 19.912 1.00 96.94 311 GLU A N 1
ATOM 2384 C CA . GLU A 1 311 ? -27.415 9.223 18.734 1.00 96.94 311 GLU A CA 1
ATOM 2385 C C . GLU A 1 311 ? -25.989 9.441 18.235 1.00 96.94 311 GLU A C 1
ATOM 2387 O O . GLU A 1 311 ? -25.639 10.521 17.763 1.00 96.94 311 GLU A O 1
ATOM 2392 N N . VAL A 1 312 ? -25.156 8.418 18.404 1.00 96.94 312 VAL A N 1
ATOM 2393 C CA . VAL A 1 312 ? -23.745 8.413 18.026 1.00 96.94 312 VAL A CA 1
ATOM 2394 C C . VAL A 1 312 ? -23.616 7.719 16.679 1.00 96.94 312 VAL A C 1
ATOM 2396 O O . VAL A 1 312 ? -24.013 6.561 16.534 1.00 96.94 312 VAL A O 1
ATOM 2399 N N . ARG A 1 313 ? -23.050 8.416 15.698 1.00 97.19 313 ARG A N 1
ATOM 2400 C CA . ARG A 1 313 ? -22.910 7.947 14.321 1.00 97.19 313 ARG A CA 1
ATOM 2401 C C . ARG A 1 313 ? -21.441 7.945 13.912 1.00 97.19 313 ARG A C 1
ATOM 2403 O O . ARG A 1 313 ? -20.770 8.970 13.978 1.00 97.19 313 ARG A O 1
ATOM 2410 N N . LEU A 1 314 ? -20.957 6.781 13.490 1.00 95.94 314 LEU A N 1
ATOM 2411 C CA . LEU A 1 314 ? -19.600 6.549 13.003 1.00 95.94 314 LEU A CA 1
ATOM 2412 C C . LEU A 1 314 ? -19.645 6.194 11.517 1.00 95.94 314 LEU A C 1
ATOM 2414 O O . LEU A 1 314 ? -20.182 5.147 11.157 1.00 95.94 314 LEU A O 1
ATOM 2418 N N . THR A 1 315 ? -19.049 7.027 10.665 1.00 95.00 315 THR A N 1
ATOM 2419 C CA . THR A 1 315 ? -19.034 6.828 9.208 1.00 95.00 315 THR A CA 1
ATOM 2420 C C . THR A 1 315 ? -17.601 6.623 8.706 1.00 95.00 315 THR A C 1
ATOM 2422 O O . THR A 1 315 ? -16.792 7.550 8.786 1.00 95.00 315 THR A O 1
ATOM 2425 N N . PRO A 1 316 ? -17.254 5.440 8.162 1.00 93.38 316 PRO A N 1
ATOM 2426 C CA . PRO A 1 316 ? -15.982 5.198 7.481 1.00 93.38 316 PRO A CA 1
ATOM 2427 C C . PRO A 1 316 ? -15.915 5.933 6.135 1.00 93.38 316 PRO A C 1
ATOM 2429 O O . PRO A 1 316 ? -16.186 5.356 5.079 1.00 93.38 316 PRO A O 1
ATOM 2432 N N . SER A 1 317 ? -15.596 7.225 6.156 1.00 86.81 317 SER A N 1
ATOM 2433 C CA . SER A 1 317 ? -15.399 8.028 4.945 1.00 86.81 317 SER A CA 1
ATOM 2434 C C . SER A 1 317 ? -13.966 7.886 4.412 1.00 86.81 317 SER A C 1
ATOM 2436 O O . SER A 1 317 ? -13.051 7.554 5.156 1.00 86.81 317 SER A O 1
ATOM 2438 N N . LYS A 1 318 ? -13.724 8.137 3.115 1.00 86.00 318 LYS A N 1
ATOM 2439 C CA . LYS A 1 318 ? -12.355 8.200 2.537 1.00 86.00 318 LYS A CA 1
ATOM 2440 C C . LYS A 1 318 ? -11.477 6.960 2.823 1.00 86.00 318 LYS A C 1
ATOM 2442 O O . LYS A 1 318 ? -10.253 7.062 2.863 1.00 86.00 318 LYS A O 1
ATOM 2447 N N . VAL A 1 319 ? -12.097 5.794 3.009 1.00 90.56 319 VAL A N 1
ATOM 2448 C CA . VAL A 1 319 ? -11.432 4.505 3.223 1.00 90.56 319 VAL A CA 1
ATOM 2449 C C . VAL A 1 319 ? -12.005 3.466 2.264 1.00 90.56 319 VAL A C 1
ATOM 2451 O O . VAL A 1 319 ? -13.213 3.407 2.044 1.00 90.56 319 VAL A O 1
ATOM 2454 N N . GLY A 1 320 ? -11.125 2.660 1.675 1.00 92.50 320 GLY A N 1
ATOM 2455 C CA . GLY A 1 320 ? -11.464 1.644 0.679 1.00 92.50 320 GLY A CA 1
ATOM 2456 C C . GLY A 1 320 ? -11.386 0.214 1.204 1.00 92.50 320 GLY A C 1
ATOM 2457 O O . GLY A 1 320 ? -11.051 -0.657 0.431 1.00 92.50 320 GLY A O 1
ATOM 2458 N N . HIS A 1 321 ? -11.588 -0.032 2.498 1.00 94.44 321 HIS A N 1
ATOM 2459 C CA . HIS A 1 321 ? -11.572 -1.361 3.137 1.00 94.44 321 HIS A CA 1
ATOM 2460 C C . HIS A 1 321 ? -12.239 -1.262 4.523 1.00 94.44 321 HIS A C 1
ATOM 2462 O O . HIS A 1 321 ? -12.522 -0.153 4.990 1.00 94.44 321 HIS A O 1
ATOM 2468 N N . ARG A 1 322 ? -12.474 -2.371 5.238 1.00 94.44 322 ARG A N 1
ATOM 2469 C CA . ARG A 1 322 ? -13.129 -2.292 6.559 1.00 94.44 322 ARG A CA 1
ATOM 2470 C C . ARG A 1 322 ? -12.255 -1.585 7.594 1.00 94.44 322 ARG A C 1
ATOM 2472 O O . ARG A 1 322 ? -11.042 -1.434 7.430 1.00 94.44 322 ARG A O 1
ATOM 2479 N N . LEU A 1 323 ? -12.871 -1.156 8.692 1.00 92.44 323 LEU A N 1
ATOM 2480 C CA . LEU A 1 323 ? -12.179 -0.589 9.843 1.00 92.44 323 LEU A CA 1
ATOM 2481 C C . LEU A 1 323 ? -12.392 -1.465 11.092 1.00 92.44 323 LEU A C 1
ATOM 2483 O O . LEU A 1 323 ? -13.527 -1.565 11.568 1.00 92.44 323 LEU A O 1
ATOM 2487 N N . PRO A 1 324 ? -11.326 -2.076 11.650 1.00 91.44 324 PRO A N 1
ATOM 2488 C CA . PRO A 1 324 ? -9.943 -2.122 11.150 1.00 91.44 324 PRO A CA 1
ATOM 2489 C C . PRO A 1 324 ? -9.720 -3.248 10.112 1.00 91.44 324 PRO A C 1
ATOM 2491 O O . PRO A 1 324 ? -10.121 -4.388 10.327 1.00 91.44 324 PRO A O 1
ATOM 2494 N N . THR A 1 325 ? -9.033 -2.966 9.002 1.00 92.75 325 THR A N 1
ATOM 2495 C CA . THR A 1 325 ? -8.616 -4.007 8.036 1.00 92.75 325 THR A CA 1
ATOM 2496 C C . THR A 1 325 ? -7.291 -4.679 8.430 1.00 92.75 325 THR A C 1
ATOM 2498 O O . THR A 1 325 ? -6.609 -4.242 9.366 1.00 92.75 325 THR A O 1
ATOM 2501 N N . GLY A 1 326 ? -6.875 -5.686 7.662 1.00 90.31 326 GLY A N 1
ATOM 2502 C CA . GLY A 1 326 ? -5.632 -6.432 7.823 1.00 90.31 326 GLY A CA 1
ATOM 2503 C C . GLY A 1 326 ? -5.759 -7.533 8.871 1.00 90.31 326 GLY A C 1
ATOM 2504 O O . GLY A 1 326 ? -6.763 -8.233 8.901 1.00 90.31 326 GLY A O 1
ATOM 2505 N N . PHE A 1 327 ? -4.725 -7.677 9.707 1.00 89.81 327 PHE A N 1
ATOM 2506 C CA . PHE A 1 327 ? -4.584 -8.795 10.643 1.00 89.81 327 PHE A CA 1
ATOM 2507 C C . PHE A 1 327 ? -5.825 -9.041 11.516 1.00 89.81 327 PHE A C 1
ATOM 2509 O O . PHE A 1 327 ? -6.368 -8.114 12.117 1.00 89.81 327 PHE A O 1
ATOM 2516 N N . VAL A 1 328 ? -6.220 -10.308 11.620 1.00 88.12 328 VAL A N 1
ATOM 2517 C CA . VAL A 1 328 ? -7.546 -10.726 12.094 1.00 88.12 328 VAL A CA 1
ATOM 2518 C C . VAL A 1 328 ? -7.874 -10.379 13.552 1.00 88.12 328 VAL A C 1
ATOM 2520 O O . VAL A 1 328 ? -9.040 -10.186 13.877 1.00 88.12 328 VAL A O 1
ATOM 2523 N N . GLU A 1 329 ? -6.868 -10.235 14.423 1.00 88.12 329 GLU A N 1
ATOM 2524 C CA . GLU A 1 329 ? -7.068 -9.825 15.827 1.00 88.12 329 GLU A CA 1
ATOM 2525 C C . GLU A 1 329 ? -7.265 -8.310 16.022 1.00 88.12 329 GLU A C 1
ATOM 2527 O O . GLU A 1 329 ? -7.455 -7.845 17.151 1.00 88.12 329 GLU A O 1
ATOM 2532 N N . ARG A 1 330 ? -7.186 -7.509 14.953 1.00 90.62 330 ARG A N 1
ATOM 2533 C CA . ARG A 1 330 ? -7.377 -6.059 15.044 1.00 90.62 330 ARG A CA 1
ATOM 2534 C C . ARG A 1 330 ? -8.816 -5.737 15.434 1.00 90.62 330 ARG A C 1
ATOM 2536 O O . ARG A 1 330 ? -9.771 -6.238 14.840 1.00 90.62 330 ARG A O 1
ATOM 2543 N N . ARG A 1 331 ? -8.970 -4.808 16.377 1.00 92.38 331 ARG A N 1
ATOM 2544 C CA . ARG A 1 331 ? -10.279 -4.321 16.833 1.00 92.38 331 ARG A CA 1
ATOM 2545 C C . ARG A 1 331 ? -10.276 -2.814 17.061 1.00 92.38 331 ARG A C 1
ATOM 2547 O O . ARG A 1 331 ? -9.267 -2.233 17.468 1.00 92.38 331 ARG A O 1
ATOM 2554 N N . LEU A 1 332 ? -11.424 -2.192 16.822 1.00 93.75 332 LEU A N 1
ATOM 2555 C CA . LEU A 1 332 ? -11.736 -0.854 17.321 1.00 93.75 332 LEU A CA 1
ATOM 2556 C C . LEU A 1 332 ? -12.723 -0.987 18.477 1.00 93.75 332 LEU A C 1
ATOM 2558 O O . LEU A 1 332 ? -13.659 -1.780 18.396 1.00 93.75 332 LEU A O 1
ATOM 2562 N N . VAL A 1 333 ? -12.529 -0.203 19.531 1.00 95.06 333 VAL A N 1
ATOM 2563 C CA . VAL A 1 333 ? -13.486 -0.069 20.634 1.00 95.06 333 VAL A CA 1
ATOM 2564 C C . VAL A 1 333 ? -13.965 1.371 20.666 1.00 95.06 333 VAL A C 1
ATOM 2566 O O . VAL A 1 333 ? -13.150 2.283 20.786 1.00 95.06 333 VAL A O 1
ATOM 2569 N N . MET A 1 334 ? -15.276 1.571 20.548 1.00 96.69 334 MET A N 1
ATOM 2570 C CA . MET A 1 334 ? -15.918 2.836 20.889 1.00 96.69 334 MET A CA 1
ATOM 2571 C C . MET A 1 334 ? -16.338 2.793 22.353 1.00 96.69 334 MET A C 1
ATOM 2573 O O . MET A 1 334 ? -17.159 1.950 22.711 1.00 96.69 334 MET A O 1
ATOM 2577 N N . THR A 1 335 ? -15.820 3.709 23.167 1.00 97.69 335 THR A N 1
ATOM 2578 C CA . THR A 1 335 ? -16.238 3.905 24.560 1.00 97.69 335 THR A CA 1
ATOM 2579 C C . THR A 1 335 ? -17.047 5.197 24.663 1.00 97.69 335 THR A C 1
ATOM 2581 O O . THR A 1 335 ? -16.590 6.258 24.234 1.00 97.69 335 THR A O 1
ATOM 2584 N N . LEU A 1 336 ? -18.248 5.101 25.227 1.00 97.31 336 LEU A N 1
ATOM 2585 C CA . LEU A 1 336 ? -19.129 6.220 25.554 1.00 97.31 336 LEU A CA 1
ATOM 2586 C C . LEU A 1 336 ? -19.057 6.467 27.063 1.00 97.31 336 LEU A C 1
ATOM 2588 O O . LEU A 1 336 ? -19.286 5.533 27.828 1.00 97.31 336 LEU A O 1
ATOM 2592 N N . GLU A 1 337 ? -18.750 7.694 27.488 1.00 96.81 337 GLU A N 1
ATOM 2593 C CA . GLU A 1 337 ? -18.596 8.066 28.906 1.00 96.81 337 GLU A CA 1
ATOM 2594 C C . GLU A 1 337 ? -19.479 9.282 29.243 1.00 96.81 337 GLU A C 1
ATOM 2596 O O . GLU A 1 337 ? -19.369 10.330 28.600 1.00 96.81 337 GLU A O 1
ATOM 2601 N N . ALA A 1 338 ? -20.365 9.169 30.238 1.00 94.62 338 ALA A N 1
ATOM 2602 C CA . ALA A 1 338 ? -21.280 10.239 30.652 1.00 94.62 338 ALA A CA 1
ATOM 2603 C C . ALA A 1 338 ? -21.578 10.180 32.164 1.00 94.62 338 ALA A C 1
ATOM 2605 O O . ALA A 1 338 ? -22.507 9.504 32.608 1.00 94.62 338 ALA A O 1
ATOM 2606 N N . GLY A 1 339 ? -20.784 10.895 32.968 1.00 89.94 339 GLY A N 1
ATOM 2607 C CA . GLY A 1 339 ? -20.760 10.675 34.421 1.00 89.94 339 GLY A CA 1
ATOM 2608 C C . GLY A 1 339 ? -20.252 9.262 34.715 1.00 89.94 339 GLY A C 1
ATOM 2609 O O . GLY A 1 339 ? -19.281 8.834 34.096 1.00 89.94 339 GLY A O 1
ATOM 2610 N N . ASP A 1 340 ? -20.950 8.525 35.577 1.00 90.38 340 ASP A N 1
ATOM 2611 C CA . ASP A 1 340 ? -20.629 7.121 35.882 1.00 90.38 340 ASP A CA 1
ATOM 2612 C C . ASP A 1 340 ? -21.091 6.133 34.791 1.00 90.38 340 ASP A C 1
ATOM 2614 O O . ASP A 1 340 ? -20.779 4.943 34.845 1.00 90.38 340 ASP A O 1
ATOM 2618 N N . TYR A 1 341 ? -21.842 6.594 33.781 1.00 92.00 341 TYR A N 1
ATOM 2619 C CA . TYR A 1 341 ? -22.218 5.751 32.648 1.00 92.00 341 TYR A CA 1
ATOM 2620 C C . TYR A 1 341 ? -21.015 5.507 31.742 1.00 92.00 341 TYR A C 1
ATOM 2622 O O . TYR A 1 341 ? -20.453 6.453 31.184 1.00 92.00 341 TYR A O 1
ATOM 2630 N N . ARG A 1 342 ? -20.677 4.231 31.543 1.00 95.62 342 ARG A N 1
ATOM 2631 C CA . ARG A 1 342 ? -19.643 3.777 30.615 1.00 95.62 342 ARG A CA 1
ATOM 2632 C C . ARG A 1 342 ? -20.167 2.611 29.787 1.00 95.62 342 ARG A C 1
ATOM 2634 O O . ARG A 1 342 ? -20.590 1.602 30.344 1.00 95.62 342 ARG A O 1
ATOM 2641 N N . GLU A 1 343 ? -20.119 2.733 28.466 1.00 95.62 343 GLU A N 1
ATOM 2642 C CA . GLU A 1 343 ? -20.533 1.671 27.545 1.00 95.62 343 GLU A CA 1
ATOM 2643 C C . GLU A 1 343 ? -19.498 1.479 26.434 1.00 95.62 343 GLU A C 1
ATOM 2645 O O . GLU A 1 343 ? -19.023 2.450 25.847 1.00 95.62 343 GLU A O 1
ATOM 2650 N N . GLU A 1 344 ? -19.161 0.227 26.118 1.00 96.62 344 GLU A N 1
ATOM 2651 C CA . GLU A 1 344 ? -18.213 -0.116 25.057 1.00 96.62 344 GLU A CA 1
ATOM 2652 C C . GLU A 1 344 ? -18.890 -0.846 23.891 1.00 96.62 344 GLU A C 1
ATOM 2654 O O . GLU A 1 344 ? -19.817 -1.634 24.063 1.00 96.62 344 GLU A O 1
ATOM 2659 N N . THR A 1 345 ? -18.418 -0.587 22.672 1.00 96.94 345 THR A N 1
ATOM 2660 C CA . THR A 1 345 ? -18.842 -1.276 21.444 1.00 96.94 345 THR A CA 1
ATOM 2661 C C . THR A 1 345 ? -17.601 -1.702 20.669 1.00 96.94 345 THR A C 1
ATOM 2663 O O . THR A 1 345 ? -16.781 -0.855 20.324 1.00 96.94 345 THR A O 1
ATOM 2666 N N . THR A 1 346 ? -17.445 -3.004 20.407 1.00 95.12 346 THR A N 1
ATOM 2667 C CA . THR A 1 346 ? -16.265 -3.551 19.715 1.00 95.12 346 THR A CA 1
ATOM 2668 C C . THR A 1 346 ? -16.573 -3.886 18.254 1.00 95.12 346 THR A C 1
ATOM 2670 O O . THR A 1 346 ? -17.478 -4.670 17.961 1.00 95.12 346 THR A O 1
ATOM 2673 N N . PHE A 1 347 ? -15.766 -3.340 17.346 1.00 95.19 347 PHE A N 1
ATOM 2674 C CA . PHE A 1 347 ? -15.780 -3.616 15.910 1.00 95.19 347 PHE A CA 1
ATOM 2675 C C . PHE A 1 347 ? -14.569 -4.491 15.565 1.00 95.19 347 PHE A C 1
ATOM 2677 O O . PHE A 1 347 ? -13.428 -4.019 15.586 1.00 95.19 347 PHE A O 1
ATOM 2684 N N . ALA A 1 348 ? -14.806 -5.776 15.299 1.00 93.19 348 ALA A N 1
ATOM 2685 C CA . ALA A 1 348 ? -13.769 -6.786 15.077 1.00 93.19 348 ALA A CA 1
ATOM 2686 C C . ALA A 1 348 ? -14.287 -7.926 14.187 1.00 93.19 348 ALA A C 1
ATOM 2688 O O . ALA A 1 348 ? -15.497 -8.150 14.101 1.00 93.19 348 ALA A O 1
ATOM 2689 N N . ARG A 1 349 ? -13.381 -8.681 13.553 1.00 91.12 349 ARG A N 1
ATOM 2690 C CA . ARG A 1 349 ? -13.717 -10.037 13.103 1.00 91.12 349 ARG A CA 1
ATOM 2691 C C . ARG A 1 349 ? -13.540 -10.953 14.305 1.00 91.12 349 ARG A C 1
ATOM 2693 O O . ARG A 1 349 ? -12.458 -11.011 14.880 1.00 91.12 349 ARG A O 1
ATOM 2700 N N . ARG A 1 350 ? -14.600 -11.647 14.714 1.00 84.75 350 ARG A N 1
ATOM 2701 C CA . ARG A 1 350 ? -14.494 -12.653 15.770 1.00 84.75 350 ARG A CA 1
ATOM 2702 C C . ARG A 1 350 ? -13.709 -13.842 15.224 1.00 84.75 350 ARG A C 1
ATOM 2704 O O . ARG A 1 350 ? -14.063 -14.372 14.178 1.00 84.75 350 ARG A O 1
ATOM 2711 N N . VAL A 1 351 ? -12.694 -14.281 15.955 1.00 82.50 351 VAL A N 1
ATOM 2712 C CA . VAL A 1 351 ? -12.011 -15.563 15.743 1.00 82.50 351 VAL A CA 1
ATOM 2713 C C . VAL A 1 351 ? -11.837 -16.205 17.114 1.00 82.50 351 VAL A C 1
ATOM 2715 O O . VAL A 1 351 ? -11.608 -15.489 18.095 1.00 82.50 351 VAL A O 1
ATOM 2718 N N . THR A 1 352 ? -11.981 -17.524 17.228 1.00 77.44 352 THR A N 1
ATOM 2719 C CA . THR A 1 352 ? -11.556 -18.221 18.453 1.00 77.44 352 THR A CA 1
ATOM 2720 C C . THR A 1 352 ? -10.039 -18.085 18.606 1.00 77.44 352 THR A C 1
ATOM 2722 O O . THR A 1 352 ? -9.289 -18.197 17.639 1.00 77.44 352 THR A O 1
ATOM 2725 N N . GLN A 1 353 ? -9.584 -17.731 19.809 1.00 70.25 353 GLN A N 1
ATOM 2726 C CA . GLN A 1 353 ? -8.179 -17.402 20.042 1.00 70.25 353 GLN A CA 1
ATOM 2727 C C . GLN A 1 353 ? -7.408 -18.602 20.610 1.00 70.25 353 GLN A C 1
ATOM 2729 O O . GLN A 1 353 ? -7.930 -19.262 21.509 1.00 70.25 353 GLN A O 1
ATOM 2734 N N . PRO A 1 354 ? -6.160 -18.835 20.163 1.00 79.62 354 PRO A N 1
ATOM 2735 C CA . PRO A 1 354 ? -5.440 -18.088 19.123 1.00 79.62 354 PRO A CA 1
ATOM 2736 C C . PRO A 1 354 ? -5.869 -18.499 17.698 1.00 79.62 354 PRO A C 1
ATOM 2738 O O . PRO A 1 354 ? -6.289 -19.633 17.484 1.00 79.62 354 PRO A O 1
ATOM 2741 N N . PHE A 1 355 ? -5.739 -17.606 16.702 1.00 83.56 355 PHE A N 1
ATOM 2742 C CA . PHE A 1 355 ? -6.298 -17.858 15.355 1.00 83.56 355 PHE A CA 1
ATOM 2743 C C . PHE A 1 355 ? -5.728 -19.109 14.661 1.00 83.56 355 PHE A C 1
ATOM 2745 O O . PHE A 1 355 ? -6.397 -19.682 13.810 1.00 83.56 355 PHE A O 1
ATOM 2752 N N . TRP A 1 356 ? -4.512 -19.541 15.015 1.00 85.06 356 TRP A N 1
ATOM 2753 C CA . TRP A 1 356 ? -3.857 -20.724 14.443 1.00 85.06 356 TRP A CA 1
ATOM 2754 C C . TRP A 1 356 ? -4.425 -22.067 14.941 1.00 85.06 356 TRP A C 1
ATOM 2756 O O . TRP A 1 356 ? -4.008 -23.125 14.465 1.00 85.06 356 TRP A O 1
ATOM 2766 N N . HIS A 1 357 ? -5.385 -22.019 15.871 1.00 84.00 357 HIS A N 1
ATOM 2767 C CA . HIS A 1 357 ? -6.300 -23.112 16.226 1.00 84.00 357 HIS A CA 1
ATOM 2768 C C . HIS A 1 357 ? -7.773 -22.659 16.131 1.00 84.00 357 HIS A C 1
ATOM 2770 O O . HIS A 1 357 ? -8.648 -23.247 16.765 1.00 84.00 357 HIS A O 1
ATOM 2776 N N . GLY A 1 358 ? -8.032 -21.550 15.433 1.00 79.12 358 GLY A N 1
ATOM 2777 C CA . GLY A 1 358 ? -9.299 -20.831 15.490 1.00 79.12 358 GLY A CA 1
ATOM 2778 C C . GLY A 1 358 ? -10.263 -21.146 14.348 1.00 79.12 358 GLY A C 1
AT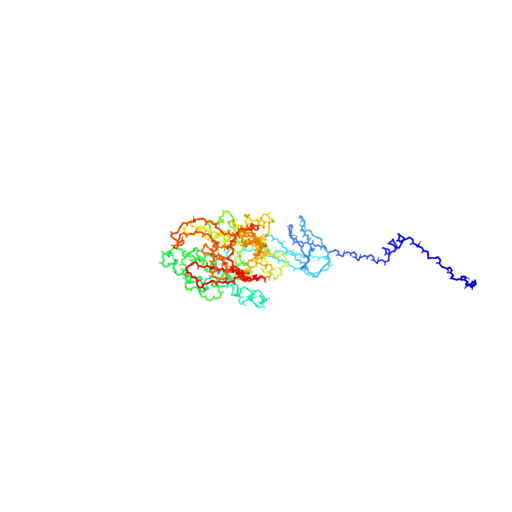OM 2779 O O . GLY A 1 358 ? -9.907 -21.778 13.362 1.00 79.12 358 GLY A O 1
ATOM 2780 N N . GLU A 1 359 ? -11.480 -20.620 14.469 1.00 81.00 359 GLU A N 1
ATOM 2781 C CA . GLU A 1 359 ? -12.514 -20.560 13.434 1.00 81.00 359 GLU A CA 1
ATOM 2782 C C . GLU A 1 359 ? -12.969 -19.108 13.243 1.00 81.00 359 GLU A C 1
ATOM 2784 O O . GLU A 1 359 ? -13.063 -18.338 14.207 1.00 81.00 359 GLU A O 1
ATOM 2789 N N . ALA A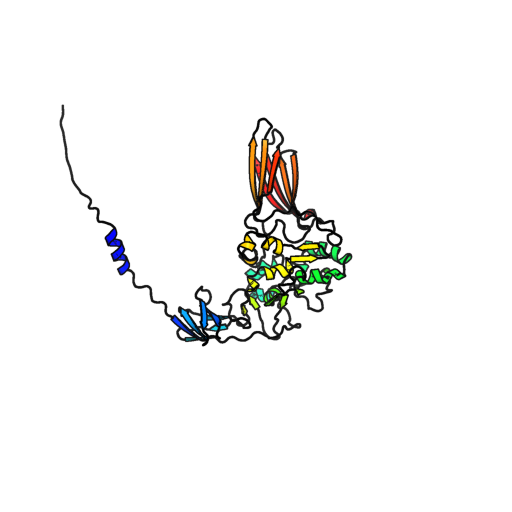 1 360 ? -13.262 -18.719 11.999 1.00 77.94 360 ALA A N 1
ATOM 2790 C CA . ALA A 1 360 ? -13.758 -17.385 11.680 1.00 77.94 360 ALA A CA 1
ATOM 2791 C C . ALA A 1 360 ? -15.252 -17.265 12.024 1.00 77.94 360 ALA A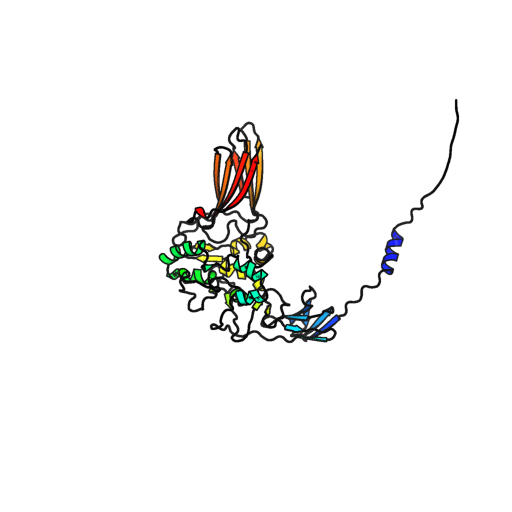 C 1
ATOM 2793 O O . ALA A 1 360 ? -16.088 -18.008 11.518 1.00 77.94 360 ALA A O 1
ATOM 2794 N N . GLY A 1 361 ? -15.587 -16.299 12.877 1.00 82.81 361 GLY A N 1
ATOM 2795 C CA . GLY A 1 361 ? -16.951 -15.975 13.283 1.00 82.81 361 GLY A CA 1
ATOM 2796 C C . GLY A 1 361 ? -17.461 -14.664 12.680 1.00 82.81 361 GLY A C 1
ATOM 2797 O O . GLY A 1 361 ? -16.966 -14.167 11.669 1.00 82.81 361 GLY A O 1
ATOM 2798 N N . ALA A 1 362 ? -18.470 -14.080 13.334 1.00 89.38 362 ALA A N 1
ATOM 2799 C CA . ALA A 1 362 ? -19.113 -12.846 12.885 1.00 89.38 362 ALA A CA 1
ATOM 2800 C C . ALA A 1 362 ? -18.128 -11.666 12.735 1.00 89.38 362 ALA A C 1
ATOM 2802 O O . ALA A 1 362 ? -17.226 -11.473 13.553 1.00 89.38 362 ALA A O 1
ATOM 2803 N N . ASP A 1 363 ? -18.347 -10.844 11.707 1.00 93.06 363 ASP A N 1
ATOM 2804 C CA . ASP A 1 363 ? -17.500 -9.703 11.348 1.00 93.06 363 ASP A CA 1
ATOM 2805 C C . ASP A 1 363 ? -18.266 -8.387 11.554 1.00 93.06 363 ASP A C 1
ATOM 2807 O O . ASP A 1 363 ? -19.062 -7.980 10.705 1.00 93.06 363 ASP A O 1
ATOM 2811 N N . THR A 1 364 ? -18.039 -7.734 12.699 1.00 95.12 364 THR A N 1
ATOM 2812 C CA . THR A 1 364 ? -18.689 -6.465 13.085 1.00 95.12 364 THR A CA 1
ATOM 2813 C C . THR A 1 364 ? -17.886 -5.231 12.674 1.00 95.12 364 THR A C 1
ATOM 2815 O O . THR A 1 364 ? -18.198 -4.119 13.099 1.00 95.12 364 THR A O 1
ATOM 2818 N N . ARG A 1 365 ? -16.825 -5.395 11.873 1.00 95.38 365 ARG A N 1
ATOM 2819 C CA . ARG A 1 365 ? -15.958 -4.286 11.457 1.00 95.38 365 ARG A CA 1
ATOM 2820 C C . ARG A 1 365 ? -16.719 -3.326 10.555 1.00 95.38 365 ARG A C 1
ATOM 2822 O O . ARG A 1 365 ? -17.436 -3.756 9.649 1.00 95.38 365 ARG A O 1
ATOM 2829 N N . LEU A 1 366 ? -16.519 -2.031 10.789 1.00 95.62 366 LEU A N 1
ATOM 2830 C CA . LEU A 1 366 ? -17.203 -0.972 10.052 1.00 95.62 366 LEU A CA 1
ATOM 2831 C C . LEU A 1 366 ? -16.841 -1.066 8.562 1.00 95.62 366 LEU A C 1
ATOM 2833 O O . LEU A 1 366 ? -15.673 -1.271 8.225 1.00 95.62 366 LEU A O 1
ATOM 2837 N N . ARG A 1 367 ? -17.823 -0.926 7.670 1.00 95.50 367 ARG A N 1
ATOM 2838 C CA . ARG A 1 367 ? -17.627 -1.064 6.218 1.00 95.50 367 ARG A CA 1
ATOM 2839 C C . ARG A 1 367 ? -17.467 0.307 5.538 1.00 95.50 367 ARG A C 1
ATOM 2841 O O . ARG A 1 367 ? -18.057 1.275 6.012 1.00 95.50 367 ARG A O 1
ATOM 2848 N N . PRO A 1 368 ? -16.713 0.407 4.426 1.00 94.12 368 PRO A N 1
ATOM 2849 C CA . PRO A 1 368 ? -16.572 1.636 3.637 1.00 94.12 368 PRO A CA 1
ATOM 2850 C C . PRO A 1 368 ? -17.902 2.332 3.327 1.00 94.12 368 PRO A C 1
ATOM 2852 O O . PRO A 1 368 ? -18.753 1.767 2.646 1.00 94.12 368 PRO A O 1
ATOM 2855 N N . GLY A 1 369 ? -18.069 3.567 3.802 1.00 91.88 369 GLY A N 1
ATOM 2856 C CA . GLY A 1 369 ? -19.258 4.390 3.563 1.00 91.88 369 GLY A CA 1
ATOM 2857 C C . GLY A 1 369 ? -20.550 3.939 4.261 1.00 91.88 369 GLY A C 1
ATOM 2858 O O . GLY A 1 369 ? -21.526 4.684 4.217 1.00 91.88 369 GLY A O 1
ATOM 2859 N N . GLU A 1 370 ? -20.584 2.778 4.925 1.00 94.88 370 GLU A N 1
ATOM 2860 C CA . GLU A 1 370 ? -21.752 2.335 5.695 1.00 94.88 370 GLU A CA 1
ATOM 2861 C C . GLU A 1 370 ? -21.681 2.905 7.126 1.00 94.88 370 GLU A C 1
ATOM 2863 O O . GLU A 1 370 ? -20.752 2.576 7.872 1.00 94.88 370 GLU A O 1
ATOM 2868 N N . PRO A 1 371 ? -22.635 3.757 7.544 1.00 95.38 371 PRO A N 1
ATOM 2869 C CA . PRO A 1 371 ? -22.619 4.352 8.871 1.00 95.38 371 PRO A CA 1
ATOM 2870 C C . PRO A 1 371 ? -23.077 3.352 9.936 1.00 95.38 371 PRO A C 1
ATOM 2872 O O . PRO A 1 371 ? -24.154 2.764 9.839 1.00 95.38 371 PRO A O 1
ATOM 2875 N N . PHE A 1 372 ? -22.312 3.234 11.016 1.00 97.12 372 PHE A N 1
ATOM 2876 C CA . PHE A 1 372 ? -22.795 2.630 12.253 1.00 97.12 372 PHE A CA 1
ATOM 2877 C C . PHE A 1 372 ? -23.512 3.691 13.090 1.00 97.12 372 PHE A C 1
ATOM 2879 O O . PHE A 1 372 ? -22.963 4.768 13.320 1.00 97.12 372 PHE A O 1
ATOM 2886 N N . VAL A 1 373 ? -24.721 3.388 13.564 1.00 97.38 373 VAL A N 1
ATOM 2887 C CA . VAL A 1 373 ? -25.527 4.289 14.400 1.00 97.38 373 VAL A CA 1
ATOM 2888 C C . VAL A 1 373 ? -25.878 3.586 15.705 1.00 97.38 373 VAL A C 1
ATOM 2890 O O . VAL A 1 373 ? -26.389 2.466 15.696 1.00 97.38 373 VAL A O 1
ATOM 2893 N N . LYS A 1 374 ? -25.628 4.252 16.834 1.00 96.50 374 LYS A N 1
ATOM 2894 C CA . LYS A 1 374 ? -25.973 3.770 18.170 1.00 96.50 374 LYS A CA 1
ATOM 2895 C C . LYS A 1 374 ? -26.683 4.853 18.967 1.00 96.50 374 LYS A C 1
ATOM 2897 O O . LYS A 1 374 ? -26.105 5.892 19.275 1.00 96.50 374 LYS A O 1
ATOM 2902 N N . ARG A 1 375 ? -27.931 4.581 19.344 1.00 95.81 375 ARG A N 1
ATOM 2903 C CA . ARG A 1 375 ? -28.723 5.446 20.218 1.00 95.81 375 ARG A CA 1
ATOM 2904 C C . ARG A 1 375 ? -28.637 4.960 21.662 1.00 95.81 375 ARG A C 1
ATOM 2906 O O . ARG A 1 375 ? -28.994 3.821 21.948 1.00 95.81 375 ARG A O 1
ATOM 2913 N N . VAL A 1 376 ? -28.212 5.838 22.565 1.00 94.12 376 VAL A N 1
ATOM 2914 C CA . VAL A 1 376 ? -28.111 5.586 24.010 1.00 94.12 376 VAL A CA 1
ATOM 2915 C C . VAL A 1 376 ? -28.983 6.566 24.789 1.00 94.12 376 VAL A C 1
ATOM 2917 O O . VAL A 1 376 ? -29.163 7.715 24.382 1.00 94.12 376 VAL A O 1
ATOM 2920 N N . ARG A 1 377 ? -29.542 6.125 25.920 1.00 93.94 377 ARG A N 1
ATOM 2921 C CA . ARG A 1 377 ? -30.241 7.001 26.872 1.00 93.94 377 ARG A CA 1
ATOM 2922 C C . ARG A 1 377 ? -29.222 7.497 27.891 1.00 93.94 377 ARG A C 1
ATOM 2924 O O . ARG A 1 377 ? -28.621 6.685 28.585 1.00 93.94 377 ARG A O 1
ATOM 2931 N N . LEU A 1 378 ? -29.026 8.809 27.972 1.00 92.19 378 LEU A N 1
ATOM 2932 C CA . LEU A 1 378 ? -28.082 9.394 28.921 1.00 92.19 378 LEU A CA 1
ATOM 2933 C C . LEU A 1 378 ? -28.701 9.465 30.328 1.00 92.19 378 LEU A C 1
ATOM 2935 O O . LEU A 1 378 ? -29.904 9.732 30.437 1.00 92.19 378 LEU A O 1
ATOM 2939 N N . PRO A 1 379 ? -27.912 9.284 31.405 1.00 91.50 379 PRO A N 1
ATOM 2940 C CA . PRO A 1 379 ? -28.402 9.505 32.759 1.00 91.50 379 PRO A CA 1
ATOM 2941 C C . PRO A 1 379 ? -28.851 10.958 32.968 1.00 91.50 379 PRO A C 1
ATOM 2943 O O . PRO A 1 379 ? -28.335 11.899 32.355 1.00 91.50 379 PRO A O 1
ATOM 2946 N N . SER A 1 380 ? -29.817 11.162 33.861 1.00 86.81 380 SER A N 1
ATOM 2947 C CA . SER A 1 380 ? -30.266 12.504 34.238 1.00 86.81 380 SER A CA 1
ATOM 2948 C C . SER A 1 380 ? -29.120 13.318 34.847 1.00 86.81 380 SER A C 1
ATOM 2950 O O . SER A 1 380 ? -28.296 12.793 35.586 1.00 86.81 380 SER A O 1
ATOM 2952 N N . GLY A 1 381 ? -29.067 14.616 34.541 1.00 83.56 381 GLY A N 1
ATOM 2953 C CA . GLY A 1 381 ? -28.086 15.538 35.126 1.00 83.56 381 GLY A CA 1
ATOM 2954 C C . GLY A 1 381 ? -26.651 15.459 34.585 1.00 83.56 381 GLY A C 1
ATOM 2955 O O . GLY A 1 381 ? -25.855 16.316 34.954 1.00 83.56 381 GLY A O 1
ATOM 2956 N N . VAL A 1 382 ? -26.301 14.522 33.688 1.00 87.00 382 VAL A N 1
ATOM 2957 C CA . VAL A 1 382 ? -24.914 14.443 33.179 1.00 87.00 382 VAL A CA 1
ATOM 2958 C C . VAL A 1 382 ? -24.506 15.729 32.440 1.00 87.00 382 VAL A C 1
ATOM 2960 O O . VAL A 1 382 ? -25.263 16.187 31.572 1.00 87.00 382 VAL A O 1
ATOM 2963 N N . PRO A 1 383 ? -23.336 16.324 32.753 1.00 85.19 383 PRO A N 1
ATOM 2964 C CA . PRO A 1 383 ? -22.911 17.606 32.186 1.00 85.19 383 PRO A CA 1
ATOM 2965 C C . PRO A 1 383 ? -22.295 17.468 30.788 1.00 85.19 383 PRO A C 1
ATOM 2967 O O . PRO A 1 383 ? -22.191 18.454 30.063 1.00 85.19 383 PRO A O 1
ATOM 2970 N N . SER A 1 384 ? -21.867 16.261 30.409 1.00 93.06 384 SER A N 1
ATOM 2971 C CA . SER A 1 384 ? -21.207 15.996 29.132 1.00 93.06 384 SER A CA 1
ATOM 2972 C C . SER A 1 384 ? -21.266 14.526 28.728 1.00 93.06 384 SER A C 1
ATOM 2974 O O . SER A 1 384 ? -21.261 13.658 29.601 1.00 93.06 384 SER A O 1
ATOM 2976 N N . LEU A 1 385 ? -21.195 14.268 27.423 1.00 95.50 385 LEU A N 1
ATOM 2977 C CA . LEU A 1 385 ? -20.889 12.969 26.823 1.00 95.50 385 LEU A CA 1
ATOM 2978 C C . LEU A 1 385 ? -19.490 13.024 26.195 1.00 95.50 385 LEU A C 1
ATOM 2980 O O . LEU A 1 385 ? -19.185 13.951 25.444 1.00 95.50 385 LEU A O 1
ATOM 2984 N N . ARG A 1 386 ? -18.651 12.025 26.460 1.00 97.06 386 ARG A N 1
ATOM 2985 C CA . ARG A 1 386 ? -17.381 11.797 25.764 1.00 97.06 386 ARG A CA 1
ATOM 2986 C C . ARG A 1 386 ? -17.477 10.530 24.920 1.00 97.06 386 ARG A C 1
ATOM 2988 O O . ARG A 1 386 ? -18.079 9.545 25.341 1.00 97.06 386 ARG A O 1
ATOM 2995 N N . VAL A 1 387 ? -16.875 10.571 23.737 1.00 97.00 387 VAL A N 1
ATOM 2996 C CA . VAL A 1 387 ? -16.748 9.442 22.816 1.00 97.00 387 VAL A CA 1
ATOM 2997 C C . VAL A 1 387 ? -15.269 9.245 22.511 1.00 97.00 387 VAL A C 1
ATOM 2999 O O . VAL A 1 387 ? -14.604 10.139 21.982 1.00 97.00 387 VAL A O 1
ATOM 3002 N N . LEU A 1 388 ? -14.770 8.061 22.844 1.00 95.94 388 LEU A N 1
ATOM 3003 C CA . LEU A 1 388 ? -13.411 7.607 22.574 1.00 95.94 388 LEU A CA 1
ATOM 3004 C C . LEU A 1 388 ? -13.457 6.504 21.520 1.00 95.94 388 LEU A C 1
ATOM 3006 O O . LEU A 1 388 ? -14.290 5.605 21.622 1.00 95.94 388 LEU A O 1
ATOM 3010 N N . ILE A 1 389 ? -12.540 6.531 20.553 1.00 94.94 389 ILE A N 1
ATOM 3011 C CA . ILE A 1 389 ? -12.265 5.388 19.674 1.00 94.94 389 ILE A CA 1
ATOM 3012 C C . ILE A 1 389 ? -10.830 4.932 19.916 1.00 94.94 389 ILE A C 1
ATOM 3014 O O . ILE A 1 389 ? -9.879 5.655 19.602 1.00 94.94 389 ILE A O 1
ATOM 3018 N N . THR A 1 390 ? -10.676 3.713 20.423 1.00 93.88 390 THR A N 1
ATOM 3019 C CA . THR A 1 390 ? -9.377 3.089 20.695 1.00 93.88 390 THR A CA 1
ATOM 3020 C C . THR A 1 390 ? -9.120 1.961 19.703 1.00 93.88 390 THR A C 1
ATOM 3022 O O . THR A 1 390 ? -9.954 1.076 19.509 1.00 93.88 390 THR A O 1
ATOM 3025 N N . ARG A 1 391 ? -7.953 1.993 19.057 1.00 91.94 391 ARG A N 1
ATOM 3026 C CA . ARG A 1 391 ? -7.471 0.981 18.113 1.00 91.94 391 ARG A CA 1
ATOM 3027 C C . ARG A 1 391 ? -6.506 0.034 18.813 1.00 91.94 391 ARG A C 1
ATOM 3029 O O . ARG A 1 391 ? -5.492 0.491 19.329 1.00 91.94 391 ARG A O 1
ATOM 3036 N N . TYR A 1 392 ? -6.774 -1.263 18.716 1.00 90.12 392 TYR A N 1
ATOM 3037 C CA . TYR A 1 392 ? -5.890 -2.334 19.179 1.00 90.12 392 TYR A CA 1
ATOM 3038 C C . TYR A 1 392 ? -5.397 -3.144 17.976 1.00 90.12 392 TYR A C 1
ATOM 3040 O O . TYR A 1 392 ? -6.153 -3.352 17.017 1.00 90.12 392 TYR A O 1
ATOM 3048 N N . ARG A 1 393 ? -4.134 -3.586 17.990 1.00 84.00 393 ARG A N 1
ATOM 3049 C CA . ARG A 1 393 ? -3.529 -4.337 16.872 1.00 84.00 393 ARG A CA 1
ATOM 3050 C C . ARG A 1 393 ? -3.546 -5.841 17.114 1.00 84.00 393 ARG A C 1
ATOM 3052 O O . ARG A 1 393 ? -3.751 -6.586 16.157 1.00 84.00 393 ARG A O 1
ATOM 3059 N N . TYR A 1 394 ? -3.351 -6.255 18.362 1.00 81.06 394 TYR A N 1
ATOM 3060 C CA . TYR A 1 394 ? -3.351 -7.646 18.797 1.00 81.06 394 TYR A CA 1
ATOM 3061 C C . TYR A 1 394 ? -4.221 -7.783 20.047 1.00 81.06 394 TYR A C 1
ATOM 3063 O O . TYR A 1 394 ? -3.962 -7.151 21.070 1.00 81.06 394 TYR A O 1
ATOM 3071 N N . GLN A 1 395 ? -5.230 -8.651 20.008 1.00 73.06 395 GLN A N 1
ATOM 3072 C CA . GLN A 1 395 ? -6.093 -8.901 21.166 1.00 73.06 395 GLN A CA 1
ATOM 3073 C C . GLN A 1 395 ? -5.289 -9.470 22.347 1.00 73.06 395 GLN A C 1
ATOM 3075 O O . GLN A 1 395 ? -5.596 -9.191 23.504 1.00 73.06 395 GLN A O 1
ATOM 3080 N N . THR A 1 396 ? -4.201 -10.188 22.054 1.00 67.31 396 THR A N 1
ATOM 3081 C CA . THR A 1 396 ? -3.276 -10.743 23.054 1.00 67.31 396 THR A CA 1
ATOM 3082 C C . THR A 1 396 ? -2.230 -9.746 23.598 1.00 67.31 396 THR A C 1
ATOM 3084 O O . THR A 1 396 ? -1.288 -10.167 24.282 1.00 67.31 396 THR A O 1
ATOM 3087 N N . GLN A 1 397 ? -2.363 -8.445 23.290 1.00 71.88 397 GLN A N 1
ATOM 3088 C CA . GLN A 1 397 ? -1.540 -7.333 23.799 1.00 71.88 397 GLN A CA 1
ATOM 3089 C C . GLN A 1 397 ? -2.444 -6.134 24.180 1.00 71.88 397 GLN A C 1
ATOM 3091 O O . GLN A 1 397 ? -2.411 -5.114 23.499 1.00 71.88 397 GLN A O 1
ATOM 3096 N N . PRO A 1 398 ? -3.275 -6.229 25.240 1.00 62.84 398 PRO A N 1
ATOM 3097 C CA . PRO A 1 398 ? -4.294 -5.216 25.559 1.00 62.84 398 PRO A CA 1
ATOM 3098 C C . PRO A 1 398 ? -3.740 -3.804 25.820 1.00 62.84 398 PRO A C 1
ATOM 3100 O O . PRO A 1 398 ? -4.460 -2.832 25.607 1.00 62.84 398 PRO A O 1
ATOM 3103 N N . ASP A 1 399 ? -2.467 -3.679 26.199 1.00 71.94 399 ASP A N 1
ATOM 3104 C CA . ASP A 1 399 ? -1.783 -2.393 26.396 1.00 71.94 399 ASP A CA 1
ATOM 3105 C C . ASP A 1 399 ? -1.400 -1.693 25.071 1.00 71.94 399 ASP A C 1
ATOM 3107 O O . ASP A 1 399 ? -0.875 -0.583 25.085 1.00 71.94 399 ASP A O 1
ATOM 3111 N N . ASP A 1 400 ? -1.660 -2.310 23.907 1.00 81.75 400 ASP A N 1
ATOM 3112 C CA . ASP A 1 400 ? -1.402 -1.723 22.581 1.00 81.75 400 ASP A CA 1
ATOM 3113 C C . ASP A 1 400 ? -2.460 -0.699 22.118 1.00 81.75 400 ASP A C 1
ATOM 3115 O O . ASP A 1 400 ? -2.371 -0.157 21.010 1.00 81.75 400 ASP A O 1
ATOM 3119 N N . GLY A 1 401 ? -3.444 -0.425 22.983 1.00 84.50 401 GLY A N 1
ATOM 3120 C CA . GLY A 1 401 ? -4.571 0.464 22.737 1.00 84.50 401 GLY A CA 1
ATOM 3121 C C . GLY A 1 401 ? -4.156 1.906 22.458 1.00 84.50 401 GLY A C 1
ATOM 3122 O O . GLY A 1 401 ? -3.797 2.660 23.359 1.00 84.50 401 GLY A O 1
ATOM 3123 N N . GLN A 1 402 ? -4.292 2.325 21.203 1.00 89.69 402 GLN A N 1
ATOM 3124 C CA . GLN A 1 402 ? -4.065 3.701 20.776 1.00 89.69 402 GLN A CA 1
ATOM 3125 C C . GLN A 1 402 ? -5.399 4.431 20.605 1.00 89.69 402 GLN A C 1
ATOM 3127 O O . GLN A 1 402 ? -6.182 4.084 19.718 1.00 89.69 402 GLN A O 1
ATOM 3132 N N . VAL A 1 403 ? -5.646 5.478 21.396 1.00 90.94 403 VAL A N 1
ATOM 3133 C CA . VAL A 1 403 ? -6.771 6.396 21.156 1.00 90.94 403 VAL A CA 1
ATOM 3134 C C . VAL A 1 403 ? -6.527 7.120 19.829 1.00 90.94 403 VAL A C 1
ATOM 3136 O O . VAL A 1 403 ? -5.531 7.824 19.669 1.00 90.94 403 VAL A O 1
ATOM 3139 N N . ILE A 1 404 ? -7.417 6.909 18.859 1.00 90.50 404 ILE A N 1
ATOM 3140 C CA . ILE A 1 404 ? -7.366 7.531 17.524 1.00 90.50 404 ILE A CA 1
ATOM 3141 C C . ILE A 1 404 ? -8.402 8.649 17.359 1.00 90.50 404 ILE A C 1
ATOM 3143 O O . ILE A 1 404 ? -8.296 9.456 16.437 1.00 90.50 404 ILE A O 1
ATOM 3147 N N . LEU A 1 405 ? -9.389 8.706 18.254 1.00 92.00 405 LEU A N 1
ATOM 3148 C CA . LEU A 1 405 ? -10.355 9.789 18.363 1.00 92.00 405 LEU A CA 1
ATOM 3149 C C . LEU A 1 405 ? -10.736 9.966 19.835 1.00 92.00 405 LEU A C 1
ATOM 3151 O O . LEU A 1 405 ? -11.053 8.993 20.514 1.00 92.00 405 LEU A O 1
ATOM 3155 N N . ASP A 1 406 ? -10.754 11.216 20.287 1.00 94.94 406 ASP A N 1
ATOM 3156 C CA . ASP A 1 406 ? -11.332 11.652 21.560 1.00 94.94 406 ASP A CA 1
ATOM 3157 C C . ASP A 1 406 ? -12.150 12.919 21.288 1.00 94.94 406 ASP A C 1
ATOM 3159 O O . ASP A 1 406 ? -11.651 13.873 20.671 1.00 94.94 406 ASP A O 1
ATOM 3163 N N . ARG A 1 407 ? -13.430 12.913 21.659 1.00 96.00 407 ARG A N 1
ATOM 3164 C CA . ARG A 1 407 ? -14.341 14.054 21.518 1.00 96.00 407 ARG A CA 1
ATOM 3165 C C . ARG A 1 407 ? -15.274 14.124 22.716 1.00 96.00 407 ARG A C 1
ATOM 3167 O O . ARG A 1 407 ? -15.762 13.103 23.192 1.00 96.00 407 ARG A O 1
ATOM 3174 N N . LYS A 1 408 ? -15.553 15.343 23.172 1.00 95.62 408 LYS A N 1
ATOM 3175 C CA . LYS A 1 408 ? -16.435 15.626 24.303 1.00 95.62 408 LYS A CA 1
ATOM 3176 C C . LYS A 1 408 ? -17.438 16.705 23.916 1.00 95.62 408 LYS A C 1
ATOM 3178 O O . LYS A 1 408 ? -17.047 17.752 23.409 1.00 95.62 408 LYS A O 1
ATOM 3183 N N . TRP A 1 409 ? -18.706 16.450 24.208 1.00 93.06 409 TRP A N 1
ATOM 3184 C CA . TRP A 1 409 ? -19.812 17.391 24.093 1.00 93.06 409 TRP A CA 1
ATOM 3185 C C . TRP A 1 409 ? -20.287 17.725 25.498 1.00 93.06 409 TRP A C 1
ATOM 3187 O O . TRP A 1 409 ? -20.727 16.833 26.224 1.00 93.06 409 TRP A O 1
ATOM 3197 N N . SER A 1 410 ? -20.172 18.988 25.888 1.00 88.38 410 SER A N 1
ATOM 3198 C CA . SER A 1 410 ? -20.815 19.520 27.091 1.00 88.38 410 SER A CA 1
ATOM 3199 C C . SER A 1 410 ? -22.226 20.009 26.757 1.00 88.38 410 SER A C 1
ATOM 3201 O O . SER A 1 410 ? -22.532 20.235 25.585 1.00 88.38 410 SER A O 1
ATOM 3203 N N . ARG A 1 411 ? -23.069 20.151 27.783 1.00 68.44 411 ARG A N 1
ATOM 3204 C CA . ARG A 1 411 ? -24.303 20.948 27.696 1.00 68.44 411 ARG A CA 1
ATOM 3205 C C . ARG A 1 411 ? -24.010 22.430 27.469 1.00 68.44 411 ARG A C 1
ATOM 3207 O O . ARG A 1 411 ? -22.925 22.868 27.913 1.00 68.44 411 ARG A O 1
#

Foldseek 3Di:
DDDDDDDDDDDDDDDDDPVVVVVVVVVVDDPDPDFQKAKEFDAAQKWKDQFPDPWIDGQHPRRIDITGFHQKMWTADPQWAIAMDGDGHYDYTYTDGADPDADLPFDFDFQVVVCVPVVVQSVLQCLACQQCQLPDPVNLVVLVVCCVPPQQLQLQSCLQAQVVPRPVCNRHPDSNPQDDRRRGNHDQNLFQFADFPLVCQQVAAHNRRTDGHADPDDAAGEDCDSNPHPPRYHYHVVNQAQSNVSRHQFYDGLNHRFHCFVVQLCVAPCVVVVNHLCVPQPVVHNNSDPAQFQWDWDWDWDQDPVAIKIKIKIFREPDRGWVVGHGQQKKKWKWKDFPPDIDIDIAGFDWPPPNSPIDTDDGRTHGHGDMDIDMDGHDPPGQKMKIWIWIDDHPVCVVRTDTSDIDMDGD

Sequence (411 aa):
MRQEDLPESQTMSRLIPLFFLASLLAWLLPPSPRPVWVRGHAPPGATVRVKNTHHVSIADAHGRFTLPQGERFTASLAGHFITGASGHASIRLTLKALPKHDDADYQWAAPAECASCHQTIYNEWSGGAHSGSATSAGFRRYYRRVIDEKPDGAGVCTSCHAPGLRDDDLAFFDLRRAEGPLSGVHCDYCHKVHDLNAGDIGLTHGRFLLKLLRPSKGQLFFGPRDDADRGDDAYSPLHRDSRYCAACHEGNVFGIPVYTTYSEWLDSPAGRAGMGCQECHNKAGHTFSTGTPGLELEVGFTHTTSGTFAEVRLTPSKVGHRLPTGFVERRLVMTLEAGDYREETTFARRVTQPFWHGEAGADTRLRPGEPFVKRVRLPSGVPSLRVLITRYRYQTQPDDGQVILDRKWSR